Protein AF-A0A379UTB1-F1 (afdb_monomer_lite)

Structure (mmCIF, N/CA/C/O backbone):
data_AF-A0A379UTB1-F1
#
_entry.id   AF-A0A379UTB1-F1
#
loop_
_atom_site.group_PDB
_atom_site.id
_atom_site.type_symbol
_atom_site.label_atom_id
_atom_site.label_alt_id
_atom_site.label_comp_id
_atom_site.label_asym_id
_atom_site.label_entity_id
_atom_site.label_seq_id
_atom_site.pdbx_PDB_ins_code
_atom_site.Cartn_x
_atom_site.Cartn_y
_atom_site.Cartn_z
_atom_site.occupancy
_atom_site.B_iso_or_equiv
_atom_site.auth_seq_id
_atom_site.auth_comp_id
_atom_site.auth_asym_id
_atom_site.auth_atom_id
_atom_site.pdbx_PDB_model_num
ATOM 1 N N . MET A 1 1 ? -18.074 -7.384 -22.279 1.00 33.00 1 MET A N 1
ATOM 2 C CA . MET A 1 1 ? -17.665 -7.748 -23.653 1.00 33.00 1 MET A CA 1
ATOM 3 C C . MET A 1 1 ? -16.181 -7.461 -23.751 1.00 33.00 1 MET A C 1
ATOM 5 O O . MET A 1 1 ? -15.823 -6.293 -23.779 1.00 33.00 1 MET A O 1
ATOM 9 N N . SER A 1 2 ? -15.333 -8.491 -23.685 1.00 34.78 2 SER A N 1
ATOM 10 C CA . SER A 1 2 ? -13.891 -8.309 -23.845 1.00 34.78 2 SER A CA 1
ATOM 11 C C . SER A 1 2 ? -13.623 -7.927 -25.292 1.00 34.78 2 SER A C 1
ATOM 13 O O . SER A 1 2 ? -13.925 -8.665 -26.233 1.00 34.78 2 SER A O 1
ATOM 15 N N . ARG A 1 3 ? -13.119 -6.715 -25.486 1.00 37.16 3 ARG A N 1
ATOM 16 C CA . ARG A 1 3 ? -12.632 -6.299 -26.786 1.00 37.16 3 ARG A CA 1
ATOM 17 C C . ARG A 1 3 ? -11.226 -6.867 -26.893 1.00 37.16 3 ARG A C 1
ATOM 19 O O . ARG A 1 3 ? -10.272 -6.268 -26.423 1.00 37.16 3 ARG A O 1
ATOM 26 N N . VAL A 1 4 ? -11.125 -8.062 -27.469 1.00 42.34 4 VAL A N 1
ATOM 27 C CA . VAL A 1 4 ? -9.868 -8.538 -28.047 1.00 42.34 4 VAL A CA 1
ATOM 28 C C . VAL A 1 4 ? -9.489 -7.487 -29.090 1.00 42.34 4 VAL A C 1
ATOM 30 O O . VAL A 1 4 ? -10.123 -7.410 -30.145 1.00 42.34 4 VAL A O 1
ATOM 33 N N . SER A 1 5 ? -8.549 -6.602 -28.761 1.00 43.97 5 SER A N 1
ATOM 34 C CA . SER A 1 5 ? -7.959 -5.720 -29.761 1.00 43.97 5 SER A CA 1
ATOM 35 C C . SER A 1 5 ? -7.202 -6.611 -30.742 1.00 43.97 5 SER A C 1
ATOM 37 O O . SER A 1 5 ? -6.324 -7.365 -30.321 1.00 43.97 5 SER A O 1
ATOM 39 N N . PRO A 1 6 ? -7.555 -6.598 -32.037 1.00 44.75 6 PRO A N 1
ATOM 40 C CA . PRO A 1 6 ? -6.784 -7.321 -33.025 1.00 44.75 6 PRO A CA 1
ATOM 41 C C . PRO A 1 6 ? -5.411 -6.653 -33.089 1.00 44.75 6 PRO A C 1
ATOM 43 O O . PRO A 1 6 ? -5.315 -5.455 -33.345 1.00 44.75 6 PRO A O 1
ATOM 46 N N . THR A 1 7 ? -4.361 -7.428 -32.838 1.00 52.62 7 THR A N 1
ATOM 47 C CA . THR A 1 7 ? -2.974 -7.095 -33.157 1.00 52.62 7 THR A CA 1
ATOM 48 C C . THR A 1 7 ? -2.903 -6.698 -34.631 1.00 52.62 7 THR A C 1
ATOM 50 O O . THR A 1 7 ? -2.890 -7.535 -35.534 1.00 52.62 7 THR A O 1
ATOM 53 N N . VAL A 1 8 ? -2.940 -5.395 -34.908 1.00 51.12 8 VAL A N 1
ATOM 54 C CA . VAL A 1 8 ? -2.848 -4.870 -36.271 1.00 51.12 8 VAL A CA 1
ATOM 55 C C . VAL A 1 8 ? -1.403 -5.036 -36.735 1.00 51.12 8 VAL A C 1
ATOM 57 O O . VAL A 1 8 ? -0.590 -4.150 -36.533 1.00 51.12 8 VAL A O 1
ATOM 60 N N . GLY A 1 9 ? -1.059 -6.182 -37.325 1.00 58.06 9 GLY A N 1
ATOM 61 C CA . GLY A 1 9 ? 0.132 -6.361 -38.170 1.00 58.06 9 GLY A CA 1
ATOM 62 C C . GLY A 1 9 ? 1.521 -6.227 -37.524 1.00 58.06 9 GLY A C 1
ATOM 63 O O . GLY A 1 9 ? 2.505 -6.492 -38.212 1.00 58.06 9 GLY A O 1
ATOM 64 N N . TRP A 1 10 ? 1.636 -5.863 -36.246 1.00 62.12 10 TRP A N 1
ATOM 65 C CA . TRP A 1 10 ? 2.918 -5.777 -35.548 1.00 62.12 10 TRP A CA 1
ATOM 66 C C . TRP A 1 10 ? 3.455 -7.176 -35.239 1.00 62.12 10 TRP A C 1
ATOM 68 O O . TRP A 1 10 ? 2.802 -7.979 -34.572 1.00 62.12 10 TRP A O 1
ATOM 78 N N . GLN A 1 11 ? 4.640 -7.484 -35.764 1.00 76.94 11 GLN A N 1
ATOM 79 C CA . GLN A 1 11 ? 5.418 -8.644 -35.340 1.00 76.94 11 GLN A CA 1
ATOM 80 C C . GLN A 1 11 ? 6.297 -8.199 -34.164 1.00 76.94 11 GLN A C 1
ATOM 82 O O . GLN A 1 11 ? 7.128 -7.309 -34.362 1.00 76.94 11 GLN A O 1
ATOM 87 N N . PRO A 1 12 ? 6.120 -8.767 -32.959 1.00 81.69 12 PRO A N 1
ATOM 88 C CA . PRO A 1 12 ? 6.900 -8.367 -31.796 1.00 81.69 12 PRO A CA 1
ATOM 89 C C . PRO A 1 12 ? 8.380 -8.697 -32.011 1.00 81.69 12 PRO A C 1
ATOM 91 O O . PRO A 1 12 ? 8.730 -9.765 -32.520 1.00 81.69 12 PRO A O 1
ATOM 94 N N . THR A 1 13 ? 9.260 -7.783 -31.605 1.00 89.00 13 THR A N 1
ATOM 95 C CA . THR A 1 13 ? 10.700 -8.062 -31.542 1.00 89.00 13 THR A CA 1
ATOM 96 C C . THR A 1 13 ? 11.006 -8.689 -30.191 1.00 89.00 13 THR A C 1
ATOM 98 O O . THR A 1 13 ? 10.682 -8.095 -29.168 1.00 89.00 13 THR A O 1
ATOM 101 N N . LYS A 1 14 ? 11.641 -9.868 -30.183 1.00 93.75 14 LYS A N 1
ATOM 102 C CA . LYS A 1 14 ? 12.090 -10.535 -28.956 1.00 93.75 14 LYS A CA 1
ATOM 103 C C . LYS A 1 14 ? 13.611 -10.540 -28.863 1.00 93.75 14 LYS A C 1
ATOM 105 O O . LYS A 1 14 ? 14.288 -10.992 -29.787 1.00 93.75 14 LYS A O 1
ATOM 110 N N . VAL A 1 15 ? 14.130 -10.086 -27.727 1.00 94.56 15 VAL A N 1
ATOM 111 C CA . VAL A 1 15 ? 15.553 -10.121 -27.381 1.00 94.56 15 VAL A CA 1
ATOM 112 C C . VAL A 1 15 ? 15.725 -10.844 -26.051 1.00 94.56 15 VAL A C 1
ATOM 114 O O . VAL A 1 15 ? 15.007 -10.575 -25.093 1.00 94.56 15 VAL A O 1
ATOM 117 N N . THR A 1 16 ? 16.698 -11.750 -26.000 1.00 95.12 16 THR A N 1
ATOM 118 C CA . THR A 1 16 ? 17.122 -12.442 -24.779 1.00 95.12 16 THR A CA 1
ATOM 119 C C . THR A 1 16 ? 18.617 -12.222 -24.578 1.00 95.12 16 THR A C 1
ATOM 121 O O . THR A 1 16 ? 19.377 -12.376 -25.540 1.00 95.12 16 THR A O 1
ATOM 124 N N . GLY A 1 17 ? 19.061 -11.899 -23.368 1.00 94.81 17 GLY A N 1
ATOM 125 C CA . GLY A 1 17 ? 20.474 -11.643 -23.080 1.00 94.81 17 GLY A CA 1
ATOM 126 C C . GLY A 1 17 ? 20.883 -12.059 -21.671 1.00 94.81 17 GLY A C 1
ATOM 127 O O . GLY A 1 17 ? 20.041 -12.175 -20.787 1.00 94.81 17 GLY A O 1
ATOM 128 N N . SER A 1 18 ? 22.182 -12.279 -21.459 1.00 97.38 18 SER A N 1
ATOM 129 C CA . SER A 1 18 ? 22.732 -12.558 -20.131 1.00 97.38 18 SER A CA 1
ATOM 130 C C . SER A 1 18 ? 24.090 -11.889 -19.913 1.00 97.38 18 SER A C 1
ATOM 132 O O . SER A 1 18 ? 24.878 -11.803 -20.860 1.00 97.38 18 SER A O 1
ATOM 134 N N . GLY A 1 19 ? 24.349 -11.392 -18.698 1.00 96.06 19 GLY A N 1
ATOM 135 C CA . GLY A 1 19 ? 25.624 -10.758 -18.339 1.00 96.06 19 GLY A CA 1
ATOM 136 C C . GLY A 1 19 ? 25.840 -9.383 -18.981 1.00 96.06 19 GLY A C 1
ATOM 137 O O . GLY A 1 19 ? 26.981 -8.981 -19.217 1.00 96.06 19 GLY A O 1
ATOM 138 N N . LEU A 1 20 ? 24.762 -8.685 -19.360 1.00 96.94 20 LEU A N 1
ATOM 139 C CA . LEU A 1 20 ? 24.862 -7.381 -20.021 1.00 96.94 20 LEU A CA 1
ATOM 140 C C . LEU A 1 20 ? 25.162 -6.276 -19.009 1.00 96.94 20 LEU A C 1
ATOM 142 O O . LEU A 1 20 ? 24.527 -6.200 -17.963 1.00 96.94 20 LEU A O 1
ATOM 146 N N . VAL A 1 21 ? 26.052 -5.356 -19.385 1.00 97.94 21 VAL A N 1
ATOM 147 C CA . VAL A 1 21 ? 26.264 -4.087 -18.680 1.00 97.94 21 VAL A CA 1
ATOM 148 C C . VAL A 1 21 ? 25.696 -2.959 -19.538 1.00 97.94 21 VAL A C 1
ATOM 150 O O . VAL A 1 21 ? 26.121 -2.773 -20.679 1.00 97.94 21 VAL A O 1
ATOM 153 N N . ILE A 1 22 ? 24.722 -2.226 -19.002 1.00 97.44 22 ILE A N 1
ATOM 154 C CA . ILE A 1 22 ? 24.047 -1.106 -19.665 1.00 97.44 22 ILE A CA 1
ATOM 155 C C . ILE A 1 22 ? 24.267 0.148 -18.822 1.00 97.44 22 ILE A C 1
ATOM 157 O O . ILE A 1 22 ? 23.727 0.276 -17.727 1.00 97.44 22 ILE A O 1
ATOM 161 N N . GLU A 1 23 ? 25.036 1.098 -19.345 1.00 96.06 23 GLU A N 1
ATOM 162 C CA . GLU A 1 23 ? 25.338 2.359 -18.666 1.00 96.06 23 GLU A CA 1
ATOM 163 C C . GLU A 1 23 ? 24.760 3.536 -19.445 1.00 96.06 23 GLU A C 1
ATOM 165 O O . GLU A 1 23 ? 24.963 3.663 -20.653 1.00 96.06 23 GLU A O 1
ATOM 170 N N . THR A 1 24 ? 24.033 4.416 -18.758 1.00 94.25 24 THR A N 1
ATOM 171 C CA . THR A 1 24 ? 23.413 5.596 -19.373 1.00 94.25 24 THR A CA 1
ATOM 172 C C . THR A 1 24 ? 23.719 6.859 -18.582 1.00 94.25 24 THR A C 1
ATOM 174 O O . THR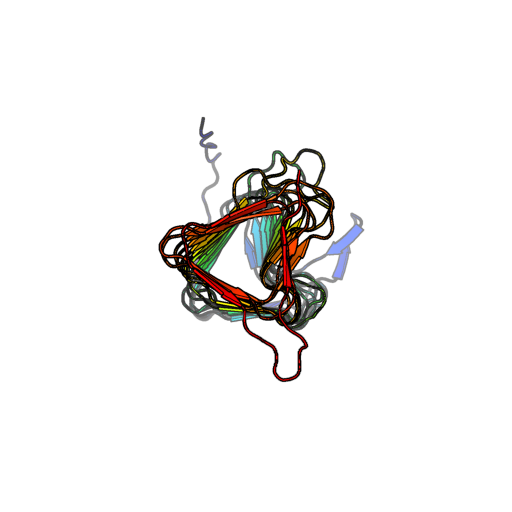 A 1 24 ? 23.352 7.001 -17.420 1.00 94.25 24 THR A O 1
ATOM 177 N N . SER A 1 25 ? 24.374 7.819 -19.230 1.00 91.75 25 SER A N 1
ATOM 178 C CA . SER A 1 25 ? 24.793 9.093 -18.625 1.00 91.75 25 SER A CA 1
ATOM 179 C C . SER A 1 25 ? 24.312 10.334 -19.394 1.00 91.75 25 SER A C 1
ATOM 181 O O . SER A 1 25 ? 24.674 11.454 -19.042 1.00 91.75 25 SER A O 1
ATOM 183 N N . GLY A 1 26 ? 23.511 10.143 -20.450 1.00 87.50 26 GLY A N 1
ATOM 184 C CA . GLY A 1 26 ? 23.078 11.196 -21.377 1.00 87.50 26 GLY A CA 1
ATOM 185 C C . GLY A 1 26 ? 21.892 12.058 -20.911 1.00 87.50 26 GLY A C 1
ATOM 186 O O . GLY A 1 26 ? 21.611 12.189 -19.721 1.00 87.50 26 GLY A O 1
ATOM 187 N N . GLY A 1 27 ? 21.184 12.641 -21.886 1.00 87.88 27 GLY A N 1
ATOM 188 C CA . GLY A 1 27 ? 20.027 13.523 -21.676 1.00 87.88 27 GLY A CA 1
ATOM 189 C C . GLY A 1 27 ? 20.391 14.997 -21.437 1.00 87.88 27 GLY A C 1
ATOM 190 O O . GLY A 1 27 ? 21.559 15.384 -21.441 1.00 87.88 27 GLY A O 1
ATOM 191 N N . GLY A 1 28 ? 19.378 15.846 -21.252 1.00 87.81 28 GLY A N 1
ATOM 192 C CA . GLY A 1 28 ? 19.534 17.249 -20.839 1.00 87.81 28 GLY A CA 1
ATOM 193 C C . GLY A 1 28 ? 19.730 18.279 -21.955 1.00 87.81 28 GLY A C 1
ATOM 194 O O . GLY A 1 28 ? 19.822 19.479 -21.664 1.00 87.81 28 GLY A O 1
ATOM 195 N N . ALA A 1 29 ? 19.757 17.846 -23.218 1.00 91.06 29 ALA A N 1
ATOM 196 C CA . ALA A 1 29 ? 19.645 18.752 -24.360 1.00 91.06 29 ALA A CA 1
ATOM 197 C C . ALA A 1 29 ? 18.252 19.403 -24.390 1.00 91.06 29 ALA A C 1
ATOM 199 O O . ALA A 1 29 ? 17.280 18.790 -23.948 1.00 91.06 29 ALA A O 1
ATOM 200 N N . ASP A 1 30 ? 18.170 20.642 -24.878 1.00 92.75 30 ASP A N 1
ATOM 201 C CA . ASP A 1 30 ? 16.892 21.343 -25.025 1.00 92.75 30 ASP A CA 1
ATOM 202 C C . ASP A 1 30 ? 16.016 20.635 -26.055 1.00 92.75 30 ASP A C 1
ATOM 204 O O . ASP A 1 30 ? 16.451 20.380 -27.182 1.00 92.75 30 ASP A O 1
ATOM 208 N N . ASP A 1 31 ? 14.787 20.331 -25.650 1.00 88.25 31 ASP A N 1
ATOM 209 C CA . ASP A 1 31 ? 13.757 19.850 -26.559 1.00 88.25 31 ASP A CA 1
ATOM 210 C C . ASP A 1 31 ? 13.164 21.057 -27.317 1.00 88.25 31 ASP A C 1
ATOM 212 O O . ASP A 1 31 ? 12.714 22.008 -26.663 1.00 88.25 31 ASP A O 1
ATOM 216 N N . PRO A 1 32 ? 13.173 21.075 -28.668 1.00 88.69 32 PRO A N 1
ATOM 217 C CA . PRO A 1 32 ? 12.523 22.115 -29.464 1.00 88.69 32 PRO A CA 1
ATOM 218 C C . PRO A 1 32 ? 11.041 22.322 -29.129 1.00 88.69 32 PRO A C 1
ATOM 220 O O . PRO A 1 32 ? 10.547 23.442 -29.277 1.00 88.69 32 PRO A O 1
ATOM 223 N N . ASP A 1 33 ? 10.363 21.278 -28.647 1.00 89.44 33 ASP A N 1
ATOM 224 C CA . ASP A 1 33 ? 8.954 21.310 -28.247 1.00 89.44 33 ASP A CA 1
ATOM 225 C C . ASP A 1 33 ? 8.765 21.713 -26.768 1.00 89.44 33 ASP A C 1
ATOM 227 O O . ASP A 1 33 ? 7.641 21.856 -26.281 1.00 89.44 33 ASP A O 1
ATOM 231 N N . GLY A 1 34 ? 9.870 21.998 -26.069 1.00 84.94 34 GLY A N 1
ATOM 232 C CA . GLY A 1 34 ? 9.916 22.492 -24.698 1.00 84.94 34 GLY A CA 1
ATOM 233 C C . GLY A 1 34 ? 10.333 21.425 -23.685 1.00 84.94 34 GLY A C 1
ATOM 234 O O . GLY A 1 34 ? 9.852 20.299 -23.690 1.00 84.94 34 GLY A O 1
ATOM 235 N N . GLY A 1 35 ? 11.214 21.804 -22.756 1.00 89.12 35 GLY A N 1
ATOM 236 C CA . GLY A 1 35 ? 11.753 20.895 -21.743 1.00 89.12 35 GLY A CA 1
ATOM 237 C C . GLY A 1 35 ? 13.126 20.344 -22.121 1.00 89.12 35 GLY A C 1
ATOM 238 O O . GLY A 1 35 ? 13.918 21.022 -22.780 1.00 89.12 35 GLY A O 1
ATOM 239 N N . LYS A 1 36 ? 13.442 19.144 -21.626 1.00 89.50 36 LYS A N 1
ATOM 240 C CA . LYS A 1 36 ? 14.749 18.497 -21.776 1.00 89.50 36 LYS A CA 1
ATOM 241 C C . LYS A 1 36 ? 14.579 17.066 -22.266 1.00 89.50 36 LYS A C 1
ATOM 243 O O . LYS A 1 36 ? 13.756 16.338 -21.718 1.00 89.50 36 LYS A O 1
ATOM 248 N N . TYR A 1 37 ? 15.417 16.648 -23.210 1.00 90.38 37 TYR A N 1
ATOM 249 C CA . TYR A 1 37 ? 15.478 15.251 -23.631 1.00 90.38 37 TYR A CA 1
ATOM 250 C C . TYR A 1 37 ? 15.919 14.342 -22.485 1.00 90.38 37 TYR A C 1
ATOM 252 O O . TYR A 1 37 ? 16.889 14.634 -21.777 1.00 90.38 37 TYR A O 1
ATOM 260 N N . VAL A 1 38 ? 15.239 13.208 -22.356 1.00 92.00 38 VAL A N 1
ATOM 261 C CA . VAL A 1 38 ? 15.521 12.169 -21.364 1.00 92.00 38 VAL A CA 1
ATOM 262 C C . VAL A 1 38 ? 16.182 10.989 -22.054 1.00 92.00 38 VAL A C 1
ATOM 264 O O . VAL A 1 38 ? 15.755 10.576 -23.129 1.00 92.00 38 VAL A O 1
ATOM 267 N N . SER A 1 39 ? 17.226 10.442 -21.439 1.00 94.12 39 SER A N 1
ATOM 268 C CA . SER A 1 39 ? 17.873 9.224 -21.925 1.00 94.12 39 SER A CA 1
ATOM 269 C C . SER A 1 39 ? 17.445 8.029 -21.080 1.00 94.12 39 SER A C 1
ATOM 271 O O . SER A 1 39 ? 17.709 7.998 -19.879 1.00 94.12 39 SER A O 1
ATOM 273 N N . ASN A 1 40 ? 16.833 7.031 -21.711 1.00 95.31 40 AS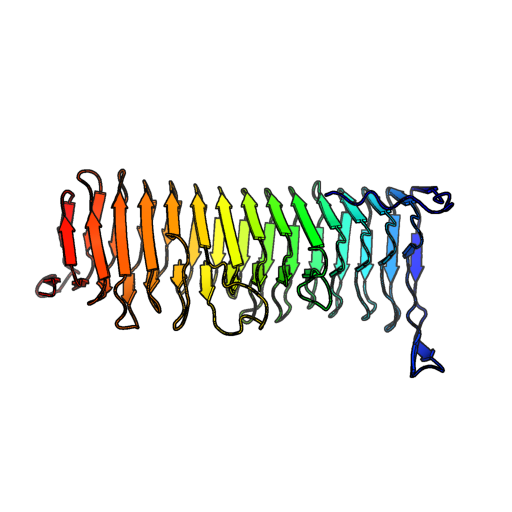N A N 1
ATOM 274 C CA . ASN A 1 40 ? 16.459 5.776 -21.060 1.00 95.31 40 ASN A CA 1
ATOM 275 C C . ASN A 1 40 ? 17.598 4.761 -21.203 1.00 95.31 40 ASN A C 1
ATOM 277 O O . ASN A 1 40 ? 18.171 4.660 -22.289 1.00 95.31 40 ASN A O 1
ATOM 281 N N . ALA A 1 41 ? 17.909 3.994 -20.155 1.00 96.81 41 ALA A N 1
ATOM 282 C CA . ALA A 1 41 ? 18.834 2.866 -20.296 1.00 96.81 41 ALA A CA 1
ATOM 283 C C . ALA A 1 41 ? 18.203 1.724 -21.098 1.00 96.81 41 ALA A C 1
ATOM 285 O O . ALA A 1 41 ? 18.853 1.121 -21.950 1.00 96.81 41 ALA A O 1
ATOM 286 N N . ILE A 1 42 ? 16.914 1.474 -20.870 1.00 97.94 42 ILE A N 1
ATOM 287 C CA . ILE A 1 42 ? 16.094 0.562 -21.665 1.00 97.94 42 ILE A CA 1
ATOM 288 C C . ILE A 1 42 ? 14.828 1.298 -22.096 1.00 97.94 42 ILE A C 1
ATOM 290 O O . ILE A 1 42 ? 14.133 1.883 -21.268 1.00 97.94 42 ILE A O 1
ATOM 294 N N . SER A 1 43 ? 14.516 1.236 -23.390 1.00 97.19 43 SER A N 1
ATOM 295 C CA . SER A 1 43 ? 13.264 1.733 -23.960 1.00 97.19 43 SER A CA 1
ATOM 296 C C . SER A 1 43 ? 12.626 0.622 -24.788 1.00 97.19 43 SER A C 1
ATOM 298 O O . SER A 1 43 ? 13.234 0.159 -25.754 1.00 97.19 43 SER A O 1
ATOM 300 N N . LEU A 1 44 ? 11.427 0.192 -24.406 1.00 97.50 44 LEU A N 1
ATOM 301 C CA . LEU A 1 44 ? 10.637 -0.817 -25.109 1.00 97.50 44 LEU A CA 1
ATOM 302 C C . LEU A 1 44 ? 9.329 -0.201 -25.580 1.00 97.50 44 LEU A C 1
ATOM 304 O O . LEU A 1 44 ? 8.670 0.512 -24.828 1.00 97.50 44 LEU A O 1
ATOM 308 N N . ASP A 1 45 ? 8.962 -0.490 -26.818 1.00 94.88 45 ASP A N 1
ATOM 309 C CA . ASP A 1 45 ? 7.785 0.090 -27.440 1.00 94.88 45 ASP A CA 1
ATOM 310 C C . ASP A 1 45 ? 7.196 -0.870 -28.484 1.00 94.88 45 ASP A C 1
ATOM 312 O O . ASP A 1 45 ? 7.909 -1.729 -29.015 1.00 94.88 45 ASP A O 1
ATOM 316 N N . HIS A 1 46 ? 5.904 -0.718 -28.777 1.00 93.50 46 HIS A N 1
ATOM 317 C CA . HIS A 1 46 ? 5.159 -1.497 -29.770 1.00 93.50 46 HIS A CA 1
ATOM 318 C C . HIS A 1 46 ? 5.305 -3.025 -29.606 1.00 93.50 46 HIS A C 1
ATOM 320 O O . HIS A 1 46 ? 5.760 -3.726 -30.518 1.00 93.50 46 HIS A O 1
ATOM 326 N N . TYR A 1 47 ? 4.859 -3.560 -28.465 1.00 94.69 47 TYR A N 1
ATOM 327 C CA . TYR A 1 47 ? 4.857 -4.999 -28.155 1.00 94.69 47 TYR A CA 1
ATOM 328 C C . TYR A 1 47 ? 6.252 -5.653 -28.167 1.00 94.69 47 TYR A C 1
ATOM 330 O O . TYR A 1 47 ? 6.386 -6.849 -28.442 1.00 94.69 47 TYR A O 1
ATOM 338 N N . ALA A 1 48 ? 7.311 -4.883 -27.903 1.00 96.44 48 ALA A N 1
ATOM 339 C CA . ALA A 1 48 ? 8.661 -5.422 -27.789 1.00 96.44 48 ALA A CA 1
ATOM 340 C C . ALA A 1 48 ? 8.797 -6.307 -26.541 1.00 96.44 48 ALA A C 1
ATOM 342 O O . ALA A 1 48 ? 8.236 -6.013 -25.489 1.00 96.44 48 ALA A O 1
ATOM 343 N N . ILE A 1 49 ? 9.576 -7.381 -26.657 1.00 98.00 49 ILE A N 1
ATOM 344 C CA . ILE A 1 49 ? 9.836 -8.341 -25.583 1.00 98.00 49 ILE A CA 1
ATOM 345 C C . ILE A 1 49 ? 11.336 -8.348 -25.299 1.00 98.00 49 ILE A C 1
ATOM 347 O O . ILE A 1 49 ? 12.138 -8.671 -26.181 1.00 98.00 49 ILE A O 1
ATOM 351 N N . LEU A 1 50 ? 11.719 -8.026 -24.067 1.00 98.44 50 LEU A N 1
ATOM 352 C CA . LEU A 1 50 ? 13.102 -8.085 -23.609 1.00 98.44 50 LEU A CA 1
ATOM 353 C C . LEU A 1 50 ? 13.204 -8.945 -22.350 1.00 98.44 50 LEU A C 1
ATOM 355 O O . LEU A 1 50 ? 12.568 -8.655 -21.343 1.00 98.44 50 LEU A O 1
ATOM 359 N N . GLU A 1 51 ? 14.036 -9.978 -22.402 1.00 98.69 51 GLU A N 1
ATOM 360 C CA . GLU A 1 51 ? 14.331 -10.860 -21.270 1.00 98.69 51 GLU A CA 1
ATOM 361 C C . GLU A 1 51 ? 15.835 -10.800 -20.990 1.00 98.69 51 GLU A C 1
ATOM 363 O O . GLU A 1 51 ? 16.650 -11.134 -21.855 1.00 98.69 51 GLU A O 1
ATOM 368 N N . LEU A 1 52 ? 16.221 -10.352 -19.799 1.00 98.62 52 LEU A N 1
ATOM 369 C CA . LEU A 1 52 ? 17.616 -10.258 -19.383 1.00 98.62 52 LEU A CA 1
ATOM 370 C C . LEU A 1 52 ? 17.845 -11.026 -18.082 1.00 98.62 52 LEU A C 1
ATOM 372 O O . LEU A 1 52 ? 17.053 -10.933 -17.147 1.00 98.62 52 LEU A O 1
ATOM 376 N N . THR A 1 53 ? 18.964 -11.739 -18.016 1.00 98.69 53 THR A N 1
ATOM 377 C CA . THR A 1 53 ? 19.426 -12.434 -16.808 1.00 98.69 53 THR A CA 1
ATOM 378 C C . THR A 1 53 ? 20.813 -11.936 -16.416 1.00 98.69 53 THR A C 1
ATOM 380 O O . THR A 1 53 ? 21.655 -11.758 -17.295 1.00 98.69 53 THR A O 1
ATOM 383 N N . ASP A 1 54 ? 21.095 -11.741 -15.128 1.00 98.38 54 ASP A N 1
ATOM 384 C CA . ASP A 1 54 ? 22.408 -11.256 -14.661 1.00 98.38 54 ASP A CA 1
ATOM 385 C C . ASP A 1 54 ? 22.825 -9.940 -15.355 1.00 98.38 54 ASP A C 1
ATOM 387 O O . ASP A 1 54 ? 23.956 -9.758 -15.805 1.00 98.38 54 ASP A O 1
ATOM 391 N N . ALA A 1 55 ? 21.867 -9.030 -15.559 1.00 98.50 55 ALA A N 1
ATOM 392 C CA . ALA A 1 55 ? 22.137 -7.728 -16.156 1.00 98.50 55 ALA A CA 1
ATOM 393 C C . ALA A 1 55 ? 22.492 -6.691 -15.085 1.00 98.50 55 ALA A C 1
ATOM 395 O O . ALA A 1 55 ? 21.918 -6.668 -13.997 1.00 98.50 55 ALA A O 1
ATOM 396 N N . GLN A 1 56 ? 23.406 -5.786 -15.422 1.00 98.56 56 GLN A N 1
ATOM 397 C CA . GLN A 1 56 ? 23.769 -4.628 -14.612 1.00 98.56 56 GLN A CA 1
ATOM 398 C C . GLN A 1 56 ? 23.399 -3.363 -15.373 1.00 98.56 56 GLN A C 1
ATOM 400 O O . GLN A 1 56 ? 23.984 -3.055 -16.411 1.00 98.56 56 GLN A O 1
ATOM 405 N N . ILE A 1 57 ? 22.407 -2.639 -14.871 1.00 98.44 57 ILE A N 1
ATOM 406 C CA . ILE A 1 57 ? 21.881 -1.435 -15.507 1.00 98.44 57 ILE A CA 1
ATOM 407 C C . ILE A 1 57 ? 22.148 -0.259 -14.573 1.00 98.44 57 ILE A C 1
ATOM 409 O O . ILE A 1 57 ? 21.682 -0.255 -13.436 1.00 98.44 57 ILE A O 1
ATOM 413 N N . THR A 1 58 ? 22.870 0.750 -15.053 1.00 97.50 58 THR A N 1
ATOM 414 C CA . THR A 1 58 ? 23.249 1.918 -14.250 1.00 97.50 58 THR A CA 1
ATOM 415 C C . THR A 1 58 ? 22.936 3.213 -14.984 1.00 97.50 58 THR A C 1
ATOM 417 O O . THR A 1 58 ? 23.290 3.381 -16.155 1.00 97.50 58 THR A O 1
ATOM 420 N N . THR A 1 59 ? 22.318 4.166 -14.287 1.00 96.25 59 THR A N 1
ATOM 421 C CA . THR A 1 59 ? 22.079 5.515 -14.809 1.00 96.25 59 THR A CA 1
ATOM 422 C C . THR A 1 59 ? 22.753 6.572 -13.942 1.00 96.25 59 THR A C 1
ATOM 424 O O . THR A 1 59 ? 22.634 6.527 -12.725 1.00 96.25 59 THR A O 1
ATOM 427 N N . THR A 1 60 ? 23.472 7.521 -14.550 1.00 91.75 60 THR A N 1
ATOM 428 C CA . THR A 1 60 ? 24.264 8.539 -13.818 1.00 91.75 60 THR A CA 1
ATOM 429 C C . THR A 1 60 ? 23.979 9.984 -14.222 1.00 91.75 60 THR A C 1
ATOM 431 O O . THR A 1 60 ? 24.339 10.914 -13.501 1.00 91.75 60 THR A O 1
ATOM 434 N N . GLY A 1 61 ? 23.320 10.213 -15.361 1.00 88.25 61 GLY A N 1
ATOM 435 C CA . GLY A 1 61 ? 22.971 11.561 -15.815 1.00 88.25 61 GLY A CA 1
ATOM 436 C C . GLY A 1 61 ? 21.697 12.077 -15.142 1.00 88.25 61 GLY A C 1
ATOM 437 O O . GLY A 1 61 ? 20.734 11.338 -14.966 1.00 88.25 61 GLY A O 1
ATOM 438 N N . ILE A 1 62 ? 21.624 13.368 -14.811 1.00 88.81 62 ILE A N 1
ATOM 439 C CA . ILE A 1 62 ? 20.448 13.937 -14.119 1.00 88.81 62 ILE A CA 1
ATOM 440 C C . ILE A 1 62 ? 19.132 13.807 -14.912 1.00 88.81 62 ILE A C 1
ATOM 442 O O . ILE A 1 62 ? 18.071 13.727 -14.302 1.00 88.81 62 ILE A O 1
ATOM 446 N N . TYR A 1 63 ? 19.198 13.736 -16.247 1.00 92.06 63 TYR A N 1
ATOM 447 C CA . TYR A 1 63 ? 18.058 13.537 -17.155 1.00 92.06 63 TYR A CA 1
ATOM 448 C C . TYR A 1 63 ? 18.028 12.111 -17.717 1.00 92.06 63 TYR A C 1
ATOM 450 O O . TYR A 1 63 ? 17.745 11.898 -18.897 1.00 92.06 63 TYR A O 1
ATOM 458 N N . THR A 1 64 ? 18.373 11.131 -16.886 1.00 93.50 64 THR A N 1
ATOM 459 C CA . THR A 1 64 ? 18.314 9.716 -17.256 1.00 93.50 64 THR A CA 1
ATOM 460 C C . THR A 1 64 ? 17.235 8.987 -16.470 1.00 93.50 64 THR A C 1
ATOM 462 O O . THR A 1 64 ? 16.969 9.307 -15.307 1.00 93.50 64 THR A O 1
ATOM 465 N N . GLN A 1 65 ? 16.617 8.013 -17.128 1.00 95.25 65 GLN A N 1
ATOM 466 C CA . GLN A 1 65 ? 15.660 7.071 -16.559 1.00 95.25 65 GLN A CA 1
ATOM 467 C C . GLN A 1 65 ? 16.189 5.651 -16.766 1.00 95.25 65 GLN A C 1
ATOM 469 O O . GLN A 1 65 ? 16.852 5.369 -17.766 1.00 95.25 65 GLN A O 1
ATOM 474 N N . GLY A 1 66 ? 15.916 4.756 -15.817 1.00 97.44 66 GLY A N 1
ATOM 475 C CA . GLY A 1 66 ? 16.280 3.347 -15.957 1.00 97.44 66 GLY A CA 1
ATOM 476 C C . GLY A 1 66 ? 15.534 2.701 -17.119 1.00 97.44 66 GLY A C 1
ATOM 477 O O . GLY A 1 66 ? 16.106 2.436 -18.175 1.00 97.44 66 GLY A O 1
ATOM 478 N N . ILE A 1 67 ? 14.242 2.460 -16.923 1.00 98.25 67 ILE A N 1
ATOM 479 C CA . ILE A 1 67 ? 13.416 1.693 -17.858 1.00 98.25 67 ILE A CA 1
ATOM 480 C C . ILE A 1 67 ? 12.194 2.504 -18.285 1.00 98.25 67 ILE A C 1
ATOM 482 O O . ILE A 1 67 ? 11.495 3.075 -17.451 1.00 98.25 67 ILE A O 1
ATOM 486 N N . SER A 1 68 ? 11.905 2.482 -19.580 1.00 97.69 68 SER A N 1
ATOM 487 C CA . SER A 1 68 ? 10.645 2.936 -20.157 1.00 97.69 68 SER A CA 1
ATOM 488 C C . SER A 1 68 ? 10.047 1.799 -20.982 1.00 97.69 68 SER A C 1
ATOM 490 O O . SER A 1 68 ? 10.733 1.257 -21.852 1.00 97.69 68 SER A O 1
ATOM 492 N N . ALA A 1 69 ? 8.807 1.403 -20.701 1.00 97.94 69 ALA A N 1
ATOM 493 C CA . ALA A 1 69 ? 8.088 0.407 -21.490 1.00 97.94 69 ALA A CA 1
ATOM 494 C C . ALA A 1 69 ? 6.670 0.887 -21.809 1.00 97.94 69 ALA A C 1
ATOM 496 O O . ALA A 1 69 ? 5.988 1.465 -20.959 1.00 97.94 69 ALA A O 1
ATOM 497 N N . ALA A 1 70 ? 6.253 0.640 -23.047 1.00 96.31 70 ALA A N 1
ATOM 498 C CA . ALA A 1 70 ? 5.056 1.209 -23.645 1.00 96.31 70 ALA A CA 1
ATOM 499 C C . ALA A 1 70 ? 4.316 0.204 -24.527 1.00 96.31 70 ALA A C 1
ATOM 501 O O . ALA A 1 70 ? 4.900 -0.792 -24.963 1.00 96.31 70 ALA A O 1
ATOM 502 N N . ASP A 1 71 ? 3.058 0.507 -24.843 1.00 94.19 71 ASP A N 1
ATOM 503 C CA . ASP A 1 71 ? 2.295 -0.106 -25.934 1.00 94.19 71 ASP A CA 1
ATOM 504 C C . ASP A 1 71 ? 2.349 -1.642 -25.934 1.00 94.19 71 ASP A C 1
ATOM 506 O O . ASP A 1 71 ? 2.743 -2.284 -26.911 1.00 94.19 71 ASP A O 1
ATOM 510 N N . GLY A 1 72 ? 1.990 -2.238 -24.793 1.00 94.31 72 GLY A N 1
ATOM 511 C CA . GLY A 1 72 ? 1.946 -3.694 -24.620 1.00 94.31 72 GLY A CA 1
ATOM 512 C C . GLY A 1 72 ? 3.309 -4.394 -24.608 1.00 94.31 72 GLY A C 1
ATOM 513 O O . GLY A 1 72 ? 3.362 -5.614 -24.760 1.00 94.31 72 GLY A O 1
ATOM 514 N N . SER A 1 73 ? 4.412 -3.652 -24.478 1.00 97.62 73 SER A N 1
ATOM 515 C CA . SER A 1 73 ? 5.757 -4.230 -24.379 1.00 97.62 73 SER A CA 1
ATOM 516 C C . SER A 1 73 ? 5.990 -4.918 -23.036 1.00 97.62 73 SER A C 1
ATOM 518 O O . SER A 1 73 ? 5.442 -4.503 -22.015 1.00 97.62 73 SER A O 1
ATOM 520 N N . THR A 1 74 ? 6.854 -5.933 -23.029 1.00 98.31 74 THR A N 1
ATOM 521 C CA . THR A 1 74 ? 7.160 -6.742 -21.847 1.00 98.31 74 THR A CA 1
ATOM 522 C C . THR A 1 74 ? 8.658 -6.763 -21.547 1.00 98.31 74 THR A C 1
ATOM 524 O O . THR A 1 74 ? 9.465 -7.092 -22.422 1.00 98.31 74 THR A O 1
ATOM 527 N N . LEU A 1 75 ? 9.028 -6.488 -20.298 1.00 98.69 75 LEU A N 1
ATOM 528 C CA . LEU A 1 75 ? 10.383 -6.651 -19.773 1.00 98.69 75 LEU A CA 1
ATOM 529 C C . LEU A 1 75 ? 10.415 -7.763 -18.720 1.00 98.69 75 LEU A C 1
ATOM 531 O O . LEU A 1 75 ? 9.566 -7.811 -17.837 1.00 98.69 75 LEU A O 1
ATOM 535 N N . THR A 1 76 ? 11.429 -8.618 -18.748 1.00 98.81 76 THR A N 1
ATOM 536 C CA . THR A 1 76 ? 11.763 -9.506 -17.627 1.00 98.81 76 THR A CA 1
ATOM 537 C C . THR A 1 76 ? 13.228 -9.337 -17.260 1.00 98.81 76 THR A C 1
ATOM 539 O O . THR A 1 76 ? 14.097 -9.450 -18.124 1.00 98.81 76 THR A O 1
ATOM 542 N N . LEU A 1 77 ? 13.486 -9.060 -15.985 1.00 98.81 77 LEU A N 1
ATOM 543 C CA . LEU A 1 77 ? 14.812 -9.049 -15.380 1.00 98.81 77 LEU A CA 1
ATOM 544 C C . LEU A 1 77 ? 14.889 -10.179 -14.351 1.00 98.81 77 LEU A C 1
ATOM 546 O O . LEU A 1 77 ? 14.046 -10.255 -13.458 1.00 98.81 77 LEU A O 1
ATOM 550 N N . THR A 1 78 ? 15.896 -11.036 -14.481 1.00 98.81 78 THR A N 1
ATOM 551 C CA . THR A 1 78 ? 16.182 -12.136 -13.549 1.00 98.81 78 THR A CA 1
ATOM 552 C C . THR A 1 78 ? 17.597 -11.981 -13.008 1.00 98.81 78 THR A C 1
ATOM 554 O O . THR A 1 78 ? 18.501 -11.658 -13.784 1.00 98.81 78 THR A O 1
ATOM 557 N N . ASP A 1 79 ? 17.807 -12.170 -11.706 1.00 98.56 79 ASP A N 1
ATOM 558 C CA . ASP A 1 79 ? 19.132 -12.073 -11.065 1.00 98.56 79 ASP A CA 1
ATOM 559 C C . ASP A 1 79 ? 19.880 -10.767 -11.405 1.00 98.56 79 ASP A C 1
ATOM 561 O O . ASP A 1 79 ? 21.096 -10.744 -11.576 1.00 98.56 79 ASP A O 1
ATOM 565 N N . SER A 1 80 ? 19.150 -9.671 -11.623 1.00 98.81 80 SER A N 1
ATOM 566 C CA . SER A 1 80 ? 19.704 -8.449 -12.216 1.00 98.81 80 SER A CA 1
ATOM 567 C C . SER A 1 80 ? 19.824 -7.313 -11.204 1.00 98.81 80 SER A C 1
ATOM 569 O O . SER A 1 80 ? 19.268 -7.342 -10.104 1.00 98.81 80 SER A O 1
ATOM 571 N N . THR A 1 81 ? 20.546 -6.265 -11.590 1.00 98.75 81 THR A N 1
ATOM 572 C CA . THR A 1 81 ? 20.709 -5.049 -10.794 1.00 98.75 81 THR A CA 1
ATOM 573 C C . THR A 1 81 ? 20.359 -3.808 -11.603 1.00 98.75 81 THR A C 1
ATOM 575 O O . THR A 1 81 ? 20.744 -3.671 -12.766 1.00 98.75 81 THR A O 1
ATOM 578 N N . LEU A 1 82 ? 19.627 -2.892 -10.973 1.00 98.44 82 LEU A N 1
ATOM 579 C CA . LEU A 1 82 ? 19.271 -1.587 -11.519 1.00 98.44 82 LEU A CA 1
ATOM 580 C C . LEU A 1 82 ? 19.656 -0.491 -10.521 1.00 98.44 82 LEU A C 1
ATOM 582 O O . LEU A 1 82 ? 19.011 -0.333 -9.484 1.00 98.44 82 LEU A O 1
ATOM 586 N N . THR A 1 83 ? 20.686 0.283 -10.851 1.00 98.06 83 THR A N 1
ATOM 587 C CA . THR A 1 83 ? 21.187 1.392 -10.029 1.00 98.06 83 THR A CA 1
ATOM 588 C C . THR A 1 83 ? 20.860 2.725 -10.689 1.00 98.06 83 THR A C 1
ATOM 590 O O . THR A 1 83 ? 21.267 2.997 -11.819 1.00 98.06 83 THR A O 1
ATOM 593 N N . ILE A 1 84 ? 20.105 3.563 -9.986 1.00 97.06 84 ILE A N 1
ATOM 594 C CA . ILE A 1 84 ? 19.549 4.813 -10.497 1.00 97.06 84 ILE A CA 1
ATOM 595 C C . ILE A 1 84 ? 20.124 5.990 -9.711 1.00 97.06 84 ILE A C 1
ATOM 597 O O . ILE A 1 84 ? 19.625 6.343 -8.638 1.00 97.06 84 ILE A O 1
ATOM 601 N N . ASP A 1 85 ? 21.131 6.636 -10.293 1.00 91.25 85 ASP A N 1
ATOM 602 C CA . ASP A 1 85 ? 21.649 7.922 -9.818 1.00 91.25 85 ASP A CA 1
ATOM 603 C C . ASP A 1 85 ? 21.052 9.099 -10.613 1.00 91.25 85 ASP A C 1
ATOM 605 O O . ASP A 1 85 ? 21.111 10.249 -10.169 1.00 91.25 85 ASP A O 1
ATOM 609 N N . GLY A 1 86 ? 20.404 8.823 -11.753 1.00 81.38 86 GLY A N 1
ATOM 610 C CA . GLY A 1 86 ? 19.615 9.794 -12.515 1.00 81.38 86 GLY A CA 1
ATOM 611 C C . GLY A 1 86 ? 18.278 10.158 -11.863 1.00 81.38 86 GLY A C 1
ATOM 612 O O . GLY A 1 86 ? 17.660 9.334 -11.190 1.00 81.38 86 GLY A O 1
ATOM 613 N N . ASN A 1 87 ? 17.807 11.394 -12.064 1.00 85.12 87 ASN A N 1
ATOM 614 C CA . ASN A 1 87 ? 16.661 11.956 -11.330 1.00 85.12 87 ASN A CA 1
ATOM 615 C C . ASN A 1 87 ? 15.306 11.830 -12.051 1.00 85.12 87 ASN A C 1
ATOM 617 O O . ASN A 1 87 ? 14.316 12.359 -11.547 1.00 85.12 87 ASN A O 1
ATOM 621 N N . PHE A 1 88 ? 15.240 11.209 -13.235 1.00 88.75 88 PHE A N 1
ATOM 622 C CA . PHE A 1 88 ? 13.999 11.201 -14.019 1.00 88.75 88 PHE A CA 1
ATOM 623 C C . PHE A 1 88 ? 13.055 10.050 -13.648 1.00 88.75 88 PHE A C 1
ATOM 625 O O . PHE A 1 88 ? 11.838 10.189 -13.731 1.00 88.75 88 PHE A O 1
ATOM 632 N N . GLY A 1 89 ? 13.593 8.909 -13.218 1.00 94.38 89 GLY A N 1
ATOM 633 C CA . GLY A 1 89 ? 12.783 7.789 -12.756 1.00 94.38 89 GLY A CA 1
ATOM 634 C C . GLY A 1 89 ? 13.525 6.463 -12.776 1.00 94.38 89 GLY A C 1
ATOM 635 O O . GLY A 1 89 ? 14.486 6.266 -13.521 1.00 94.38 89 GLY A O 1
ATOM 636 N N . VAL A 1 90 ? 13.035 5.532 -11.967 1.00 98.00 90 VAL A N 1
ATOM 637 C CA . VAL A 1 90 ? 13.522 4.151 -11.956 1.00 98.00 90 VAL A CA 1
ATOM 638 C C . VAL A 1 90 ? 12.959 3.407 -13.159 1.00 98.00 90 VAL A C 1
ATOM 640 O O . VAL A 1 90 ? 13.697 2.850 -13.968 1.00 98.00 90 VAL A O 1
ATOM 643 N N . MET A 1 91 ? 11.635 3.439 -13.282 1.00 97.94 91 MET A N 1
ATOM 644 C CA . MET A 1 91 ? 10.885 2.722 -14.299 1.00 97.94 91 MET A CA 1
ATOM 645 C C . MET A 1 91 ? 9.581 3.465 -14.586 1.00 97.94 91 MET A C 1
ATOM 647 O O . MET A 1 91 ? 8.948 3.980 -13.663 1.00 97.94 91 MET A O 1
ATOM 651 N N . THR A 1 92 ? 9.172 3.526 -15.848 1.00 97.50 92 THR A N 1
ATOM 652 C CA . THR A 1 92 ? 7.835 3.971 -16.259 1.00 97.50 92 THR A CA 1
ATOM 653 C C . THR A 1 92 ? 7.223 2.938 -17.195 1.00 97.50 92 THR A C 1
ATOM 655 O O . THR A 1 92 ? 7.788 2.651 -18.247 1.00 97.50 92 THR A O 1
ATOM 658 N N . LEU A 1 93 ? 6.079 2.392 -16.793 1.00 97.94 93 LEU A N 1
ATOM 659 C CA . LEU A 1 93 ? 5.252 1.475 -17.569 1.00 97.94 93 LEU A CA 1
ATOM 660 C C . LEU A 1 93 ? 3.960 2.199 -17.936 1.00 97.94 93 LEU A C 1
ATOM 662 O O . LEU A 1 93 ? 3.268 2.708 -17.049 1.00 97.94 93 LEU A O 1
ATOM 666 N N . TYR A 1 94 ? 3.648 2.275 -19.223 1.00 93.81 94 TYR A N 1
ATOM 667 C CA . TYR A 1 94 ? 2.404 2.861 -19.710 1.00 93.81 94 TYR A CA 1
ATOM 668 C C . TYR A 1 94 ? 1.782 2.038 -20.842 1.00 93.81 94 TYR A C 1
ATOM 670 O O . TYR A 1 94 ? 2.431 1.187 -21.450 1.00 93.81 94 TYR A O 1
ATOM 678 N N . THR A 1 95 ? 0.494 2.281 -21.078 1.00 93.75 95 THR A N 1
ATOM 679 C CA . THR A 1 95 ? -0.315 1.726 -22.173 1.00 93.75 95 THR A CA 1
ATOM 680 C C . THR A 1 95 ? -0.252 0.194 -22.252 1.00 93.75 95 THR A C 1
ATOM 682 O O . THR A 1 95 ? 0.117 -0.398 -23.266 1.00 93.75 95 THR A O 1
ATOM 685 N N . GLY A 1 96 ? -0.617 -0.456 -21.144 1.00 94.00 96 GLY A N 1
ATOM 686 C CA . GLY A 1 96 ? -0.743 -1.911 -21.041 1.00 94.00 96 GLY A CA 1
ATOM 687 C C . GLY A 1 96 ? 0.578 -2.678 -21.081 1.00 94.00 96 GLY A C 1
ATOM 688 O O . GLY A 1 96 ? 0.573 -3.859 -21.419 1.00 94.00 96 GLY A O 1
ATOM 689 N N . SER A 1 97 ? 1.706 -2.023 -20.794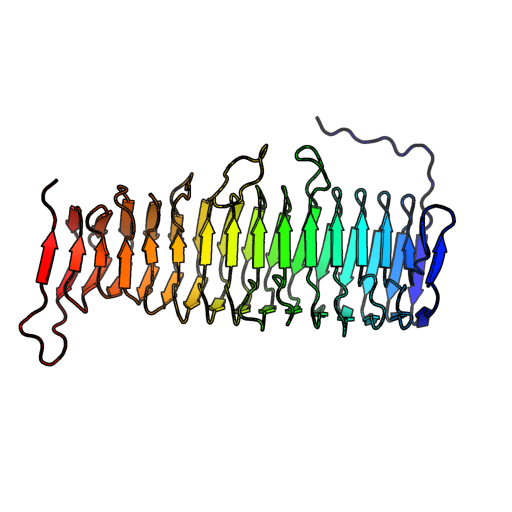 1.00 97.44 97 SER A N 1
ATOM 690 C CA . SER A 1 97 ? 3.012 -2.687 -20.725 1.00 97.44 97 SER A CA 1
ATOM 691 C C . SER A 1 97 ? 3.186 -3.485 -19.432 1.00 97.44 97 SER A C 1
ATOM 693 O O . SER A 1 97 ? 2.486 -3.279 -18.438 1.00 97.44 97 SER A O 1
ATOM 695 N N . GLU A 1 98 ? 4.140 -4.409 -19.440 1.00 98.62 98 GLU A N 1
ATOM 696 C CA . GLU A 1 98 ? 4.432 -5.274 -18.303 1.00 98.62 98 GLU A CA 1
ATOM 697 C C . GLU A 1 98 ? 5.932 -5.303 -18.003 1.00 98.62 98 GLU A C 1
ATOM 699 O O . GLU A 1 98 ? 6.762 -5.413 -18.907 1.00 98.62 98 GLU A O 1
ATOM 704 N N . ALA A 1 99 ? 6.299 -5.242 -16.725 1.00 98.81 99 ALA A N 1
ATOM 705 C CA . ALA A 1 99 ? 7.653 -5.559 -16.290 1.00 98.81 99 ALA A CA 1
ATOM 706 C C . ALA A 1 99 ? 7.631 -6.570 -15.150 1.00 98.81 99 ALA A C 1
ATOM 708 O O . ALA A 1 99 ? 6.864 -6.429 -14.200 1.00 98.81 99 ALA A O 1
ATOM 709 N N . THR A 1 100 ? 8.521 -7.552 -15.229 1.00 98.88 100 THR A N 1
ATOM 710 C CA . THR A 1 100 ? 8.734 -8.557 -14.191 1.00 98.88 100 THR A CA 1
ATOM 711 C C . THR A 1 100 ? 10.166 -8.482 -13.687 1.00 98.88 100 THR A C 1
ATOM 713 O O . THR A 1 100 ? 11.115 -8.579 -14.465 1.00 98.88 100 THR A O 1
ATOM 716 N N . LEU A 1 101 ? 10.308 -8.298 -12.379 1.00 98.88 101 LEU A N 1
ATOM 717 C CA . LEU A 1 101 ? 11.559 -8.335 -11.636 1.00 98.88 101 LEU A CA 1
ATOM 718 C C . LEU A 1 101 ? 11.559 -9.615 -10.799 1.00 98.88 101 LEU A C 1
ATOM 720 O O . LEU A 1 101 ? 10.681 -9.782 -9.957 1.00 98.88 101 LEU A O 1
ATOM 724 N N . ASN A 1 102 ? 12.504 -10.511 -11.051 1.00 98.69 102 ASN A N 1
ATOM 725 C CA . ASN A 1 102 ? 12.690 -11.766 -10.325 1.00 98.69 102 ASN A CA 1
ATOM 726 C C . ASN A 1 102 ? 14.128 -11.793 -9.784 1.00 98.69 102 ASN A C 1
ATOM 728 O O . ASN A 1 102 ? 15.059 -11.484 -10.537 1.00 98.69 102 ASN A O 1
ATOM 732 N N . ASP A 1 103 ? 14.296 -12.033 -8.479 1.00 98.62 103 ASP A N 1
ATOM 733 C CA . ASP A 1 103 ? 15.583 -11.968 -7.768 1.00 98.62 103 ASP A CA 1
ATOM 734 C C . ASP A 1 103 ? 16.411 -10.717 -8.142 1.00 98.62 103 ASP A C 1
ATOM 736 O O . ASP A 1 103 ? 17.638 -10.724 -8.250 1.00 98.62 103 ASP A O 1
ATOM 740 N N . THR A 1 104 ? 15.725 -9.598 -8.399 1.00 98.81 104 THR A N 1
ATOM 741 C CA . THR A 1 104 ? 16.330 -8.382 -8.952 1.00 98.81 104 THR A CA 1
ATOM 742 C C . THR A 1 104 ? 16.438 -7.302 -7.886 1.00 98.81 104 THR A C 1
ATOM 744 O O . THR A 1 104 ? 15.491 -7.013 -7.149 1.00 98.81 104 THR A O 1
ATOM 747 N N . THR A 1 105 ? 17.605 -6.662 -7.821 1.00 98.88 105 THR A N 1
ATOM 748 C CA . THR A 1 105 ? 17.867 -5.551 -6.901 1.00 98.88 105 THR A CA 1
ATOM 749 C C . THR A 1 105 ? 17.775 -4.215 -7.626 1.00 98.88 105 THR A C 1
ATOM 751 O O . THR A 1 105 ? 18.481 -3.966 -8.599 1.00 98.88 105 THR A O 1
ATOM 754 N N . VAL A 1 106 ? 16.947 -3.317 -7.106 1.00 98.88 106 VAL A N 1
ATOM 755 C CA . VAL A 1 106 ? 16.765 -1.954 -7.597 1.00 98.88 106 VAL A CA 1
ATOM 756 C C . VAL A 1 106 ? 17.140 -0.965 -6.502 1.00 98.88 106 VAL A C 1
ATOM 758 O O . VAL A 1 106 ? 16.637 -1.044 -5.379 1.00 98.88 106 VAL A O 1
ATOM 761 N N . GLN A 1 107 ? 17.988 0.003 -6.832 1.00 98.50 107 GLN A N 1
ATOM 762 C CA . GLN A 1 107 ? 18.401 1.063 -5.922 1.00 98.50 107 GLN A CA 1
ATOM 763 C C . GLN A 1 107 ? 18.296 2.427 -6.597 1.00 98.50 107 GLN A C 1
ATOM 765 O O . GLN A 1 107 ? 18.876 2.646 -7.655 1.00 98.50 107 GLN A O 1
ATOM 770 N N . ALA A 1 108 ? 17.594 3.359 -5.956 1.00 97.69 108 ALA A N 1
ATOM 771 C CA . ALA A 1 108 ? 17.554 4.761 -6.353 1.00 97.69 108 ALA A CA 1
ATOM 772 C C . ALA A 1 108 ? 17.988 5.647 -5.184 1.00 97.69 108 ALA A C 1
ATOM 774 O O . ALA A 1 108 ? 17.304 5.716 -4.161 1.00 97.69 108 ALA A O 1
ATOM 775 N N . ALA A 1 109 ? 19.116 6.343 -5.333 1.00 92.75 109 ALA A N 1
ATOM 776 C CA . ALA A 1 109 ? 19.686 7.190 -4.279 1.00 92.75 109 ALA A CA 1
ATOM 777 C C . ALA A 1 109 ? 19.063 8.602 -4.213 1.00 92.75 109 ALA A C 1
ATOM 779 O O . ALA A 1 109 ? 19.460 9.434 -3.397 1.00 92.75 109 ALA A O 1
ATOM 780 N N . ASN A 1 110 ? 18.081 8.887 -5.068 1.00 91.50 110 ASN A N 1
ATOM 781 C CA . ASN A 1 110 ? 17.482 10.205 -5.263 1.00 91.50 110 ASN A CA 1
ATOM 782 C C . ASN A 1 110 ? 15.936 10.152 -5.175 1.00 91.50 110 ASN A C 1
ATOM 784 O O . ASN A 1 110 ? 15.367 9.267 -4.533 1.00 91.50 110 ASN A O 1
ATOM 788 N N . GLY A 1 111 ? 15.254 11.143 -5.762 1.00 93.38 111 GLY A N 1
ATOM 789 C CA . GLY A 1 111 ? 13.787 11.246 -5.805 1.00 93.38 111 GLY A CA 1
ATOM 790 C C . GLY A 1 111 ? 13.095 10.376 -6.859 1.00 93.38 111 GLY A C 1
ATOM 791 O O . GLY A 1 111 ? 11.871 10.439 -6.989 1.00 93.38 111 GLY A O 1
ATOM 792 N N . SER A 1 112 ? 13.848 9.587 -7.626 1.00 96.00 112 SER A N 1
ATOM 793 C CA . SER A 1 112 ? 13.307 8.750 -8.693 1.00 96.00 112 SER A CA 1
ATOM 794 C C . SER A 1 112 ? 12.326 7.719 -8.158 1.00 96.00 112 SER A C 1
ATOM 796 O O . SER A 1 112 ? 12.572 7.037 -7.167 1.00 96.00 112 SER A O 1
ATOM 798 N N . SER A 1 113 ? 11.206 7.601 -8.863 1.00 97.56 113 SER A N 1
ATOM 799 C CA . SER A 1 113 ? 10.102 6.709 -8.522 1.00 97.56 113 SER A CA 1
ATOM 800 C C . SER A 1 113 ? 9.886 5.663 -9.611 1.00 97.56 113 SER A C 1
ATOM 802 O O . SER A 1 113 ? 10.383 5.798 -10.734 1.00 97.56 113 SER A O 1
ATOM 804 N N . VAL A 1 114 ? 9.120 4.634 -9.272 1.00 98.56 114 VAL A N 1
ATOM 805 C CA . VAL A 1 114 ? 8.538 3.694 -10.230 1.00 98.56 114 VAL A CA 1
ATOM 806 C C . VAL A 1 114 ? 7.123 4.162 -10.556 1.00 98.56 114 VAL A C 1
ATOM 808 O O . VAL A 1 114 ? 6.362 4.503 -9.653 1.00 98.56 114 VAL A O 1
ATOM 811 N N . GLN A 1 115 ? 6.777 4.203 -11.839 1.00 98.00 115 GLN A N 1
ATOM 812 C CA . GLN A 1 115 ? 5.471 4.626 -12.337 1.00 98.00 115 GLN A CA 1
ATOM 813 C C . GLN A 1 115 ? 4.839 3.488 -13.140 1.00 98.00 115 GLN A C 1
ATOM 815 O O . GLN A 1 115 ? 5.423 3.034 -14.119 1.00 98.00 115 GLN A O 1
ATOM 820 N N . VAL A 1 116 ? 3.648 3.047 -12.742 1.00 98.31 116 VAL A N 1
ATOM 821 C CA . VAL A 1 116 ? 2.871 2.003 -13.424 1.00 98.31 116 VAL A CA 1
ATOM 822 C C . VAL A 1 116 ? 1.511 2.586 -13.776 1.00 98.31 116 VAL A C 1
ATOM 824 O O . VAL A 1 116 ? 0.730 2.918 -12.885 1.00 98.31 116 VAL A O 1
ATOM 827 N N . GLN A 1 117 ? 1.257 2.797 -15.064 1.00 95.31 117 GLN A N 1
ATOM 828 C CA . GLN A 1 117 ? 0.158 3.638 -15.532 1.00 95.31 117 GLN A CA 1
ATOM 829 C C . GLN A 1 117 ? -0.619 2.996 -16.688 1.00 95.31 117 GLN A C 1
ATOM 831 O O . GLN A 1 117 ? -0.073 2.168 -17.411 1.00 95.31 117 GLN A O 1
ATOM 836 N N . GLN A 1 118 ? -1.864 3.423 -16.928 1.00 93.19 118 GLN A N 1
ATOM 837 C CA . GLN A 1 118 ? -2.605 3.100 -18.162 1.00 93.19 118 GLN A CA 1
ATOM 838 C C . GLN A 1 118 ? -2.732 1.597 -18.429 1.00 93.19 118 GLN A C 1
ATOM 840 O O . GLN A 1 118 ? -2.317 1.117 -19.483 1.00 93.19 118 GLN A O 1
ATOM 845 N N . GLY A 1 119 ? -3.275 0.856 -17.461 1.00 95.19 119 GLY A N 1
ATOM 846 C CA . GLY A 1 119 ? -3.486 -0.591 -17.571 1.00 95.19 119 GLY A CA 1
ATOM 847 C C . GLY A 1 119 ? -2.211 -1.436 -17.488 1.00 95.19 119 GLY A C 1
ATOM 848 O O . GLY A 1 119 ? -2.248 -2.623 -17.804 1.00 95.19 119 GLY A O 1
ATOM 849 N N . SER A 1 120 ? -1.076 -0.845 -17.110 1.00 97.81 120 SER A N 1
ATOM 850 C CA . SER A 1 120 ? 0.208 -1.555 -17.059 1.00 97.81 120 SER A CA 1
ATOM 851 C C . SER A 1 120 ? 0.362 -2.380 -15.783 1.00 97.81 120 SER A C 1
ATOM 853 O O . SER A 1 120 ? -0.314 -2.137 -14.779 1.00 97.81 120 SER A O 1
ATOM 855 N N . THR A 1 121 ? 1.284 -3.341 -15.806 1.00 98.75 121 THR A N 1
ATOM 856 C CA . THR A 1 121 ? 1.538 -4.254 -14.684 1.00 98.75 121 THR A CA 1
ATOM 857 C C . THR A 1 121 ? 3.013 -4.292 -14.307 1.00 98.75 121 THR A C 1
ATOM 859 O O . THR A 1 121 ? 3.882 -4.464 -15.158 1.00 98.75 121 THR A O 1
ATOM 862 N N . LEU A 1 122 ? 3.297 -4.173 -13.013 1.00 98.88 122 LEU A N 1
ATOM 863 C CA . LEU A 1 122 ? 4.612 -4.451 -12.446 1.00 98.88 122 LEU A CA 1
ATOM 864 C C . LEU A 1 122 ? 4.535 -5.681 -11.543 1.00 98.88 122 LEU A C 1
ATOM 866 O O . LEU A 1 122 ? 3.788 -5.683 -10.566 1.00 98.88 122 LEU A O 1
ATOM 870 N N . ASN A 1 123 ? 5.350 -6.688 -11.838 1.00 98.88 123 ASN A N 1
ATOM 871 C CA . ASN A 1 123 ? 5.565 -7.852 -10.991 1.00 98.88 123 ASN A CA 1
ATOM 872 C C . ASN A 1 123 ? 6.940 -7.742 -10.320 1.00 98.88 123 ASN A C 1
ATOM 874 O O . ASN A 1 123 ? 7.958 -7.608 -10.998 1.00 98.88 123 ASN A O 1
ATOM 878 N N . VAL A 1 124 ? 6.976 -7.806 -8.994 1.00 98.88 124 VAL A N 1
ATOM 879 C CA . VAL A 1 124 ? 8.194 -7.829 -8.178 1.00 98.88 124 VAL A CA 1
ATOM 880 C C . VAL A 1 124 ? 8.145 -9.105 -7.355 1.00 98.88 124 VAL A C 1
ATOM 882 O O . VAL A 1 124 ? 7.366 -9.214 -6.408 1.00 98.88 124 VAL A O 1
ATOM 885 N N . LEU A 1 125 ? 8.907 -10.095 -7.795 1.00 98.62 125 LEU A N 1
ATOM 886 C CA . LEU A 1 125 ? 8.764 -11.489 -7.405 1.00 98.62 125 LEU A CA 1
ATOM 887 C C . LEU A 1 125 ? 10.081 -12.035 -6.867 1.00 98.62 125 LEU A C 1
ATOM 889 O O . LEU A 1 125 ? 11.147 -11.472 -7.134 1.00 98.62 125 LEU A O 1
ATOM 893 N N . ASP A 1 126 ? 9.971 -13.166 -6.172 1.00 95.88 126 ASP A N 1
ATOM 894 C CA . ASP A 1 126 ? 11.075 -14.079 -5.892 1.00 95.88 126 ASP A CA 1
ATOM 895 C C . ASP A 1 126 ? 12.284 -13.342 -5.304 1.00 95.88 126 ASP A C 1
ATOM 897 O O . ASP A 1 126 ? 13.254 -13.091 -5.999 1.00 95.88 126 ASP A O 1
ATOM 901 N N . GLY A 1 127 ? 12.199 -12.864 -4.059 1.00 97.38 127 GLY A N 1
ATOM 902 C CA . GLY A 1 127 ? 13.345 -12.256 -3.370 1.00 97.38 127 GLY A CA 1
ATOM 903 C C . GLY A 1 127 ? 13.776 -10.870 -3.868 1.00 97.38 127 GLY A C 1
ATOM 904 O O . GLY A 1 127 ? 14.711 -10.287 -3.306 1.00 97.38 127 GLY A O 1
ATOM 905 N N . SER A 1 128 ? 13.095 -10.300 -4.866 1.00 98.88 128 SER A N 1
ATOM 906 C CA . SER A 1 128 ? 13.422 -8.979 -5.404 1.00 98.88 128 SER A CA 1
ATOM 907 C C . SER A 1 128 ? 13.380 -7.884 -4.335 1.00 98.88 128 SER A C 1
ATOM 909 O O . SER A 1 128 ? 12.588 -7.900 -3.383 1.00 98.88 128 SER A O 1
ATOM 911 N N . LYS A 1 129 ? 14.237 -6.875 -4.505 1.00 98.88 129 LYS A N 1
ATOM 912 C CA . LYS A 1 129 ? 14.384 -5.767 -3.557 1.00 98.88 129 LYS A CA 1
ATOM 913 C C . LYS A 1 129 ? 14.388 -4.428 -4.269 1.00 98.88 129 LYS A C 1
ATOM 915 O O . LYS A 1 129 ? 15.241 -4.182 -5.113 1.00 98.88 129 LYS A O 1
ATOM 920 N N . ILE A 1 130 ? 13.502 -3.527 -3.858 1.00 98.88 130 ILE A N 1
ATOM 921 C CA . ILE A 1 130 ? 13.464 -2.139 -4.326 1.00 98.88 130 ILE A CA 1
ATOM 922 C C . ILE A 1 130 ? 13.762 -1.203 -3.153 1.00 98.88 130 ILE A C 1
ATOM 924 O O . ILE A 1 130 ? 13.039 -1.171 -2.159 1.00 98.88 130 ILE A O 1
ATOM 928 N N . THR A 1 131 ? 14.818 -0.404 -3.268 1.00 98.75 131 THR A N 1
ATOM 929 C CA . THR A 1 131 ? 15.196 0.598 -2.264 1.00 98.75 131 THR A CA 1
ATOM 930 C C . THR A 1 131 ? 15.197 1.991 -2.880 1.00 98.75 131 THR A C 1
ATOM 932 O O . THR A 1 131 ? 15.998 2.290 -3.765 1.00 98.75 131 THR A O 1
ATOM 935 N N . LEU A 1 132 ? 14.310 2.853 -2.383 1.00 98.56 132 LEU A N 1
ATOM 936 C CA . LEU A 1 132 ? 14.128 4.226 -2.841 1.00 98.56 132 LEU A CA 1
ATOM 937 C C . LEU A 1 132 ? 14.543 5.188 -1.725 1.00 98.56 132 LEU A C 1
ATOM 939 O O . LEU A 1 132 ? 14.013 5.133 -0.620 1.00 98.56 132 LEU A O 1
ATOM 943 N N . ALA A 1 133 ? 15.483 6.093 -1.984 1.00 97.38 133 ALA A N 1
ATOM 944 C CA . ALA A 1 133 ? 15.881 7.072 -0.974 1.00 97.38 133 ALA A CA 1
ATOM 945 C C . ALA A 1 133 ? 14.751 8.071 -0.684 1.00 97.38 133 ALA A C 1
ATOM 947 O O . ALA A 1 133 ? 14.490 8.392 0.471 1.00 97.38 133 ALA A O 1
ATOM 948 N N . GLN A 1 134 ? 14.083 8.568 -1.729 1.00 96.19 134 GLN A N 1
ATOM 949 C CA . GLN A 1 134 ? 12.999 9.549 -1.593 1.00 96.19 134 GLN A CA 1
ATOM 950 C C . GLN A 1 134 ? 11.769 9.262 -2.470 1.00 96.19 134 GLN A C 1
ATOM 952 O O . GLN A 1 134 ? 10.740 9.913 -2.297 1.00 96.19 134 GLN A O 1
ATOM 957 N N . GLY A 1 135 ? 11.877 8.337 -3.427 1.00 97.25 135 GLY A N 1
ATOM 958 C CA . GLY A 1 135 ? 10.797 8.007 -4.355 1.00 97.25 135 GLY A CA 1
ATOM 959 C C . GLY A 1 135 ? 9.721 7.087 -3.774 1.00 97.25 135 GLY A C 1
ATOM 960 O O . GLY A 1 135 ? 9.762 6.696 -2.609 1.00 97.25 135 GLY A O 1
ATOM 961 N N . GLN A 1 136 ? 8.778 6.704 -4.631 1.00 98.12 136 GLN A N 1
ATOM 962 C CA . GLN A 1 136 ? 7.707 5.747 -4.339 1.00 98.12 136 GLN A CA 1
ATOM 963 C C . GLN A 1 136 ? 7.513 4.752 -5.493 1.00 98.12 136 GLN A C 1
ATOM 965 O O . GLN A 1 136 ? 7.989 4.982 -6.609 1.00 98.12 136 GLN A O 1
ATOM 970 N N . ILE A 1 137 ? 6.748 3.687 -5.254 1.00 98.81 137 ILE A N 1
ATOM 971 C CA . ILE A 1 137 ? 6.051 2.966 -6.326 1.00 98.81 137 ILE A CA 1
ATOM 972 C C . ILE A 1 137 ? 4.661 3.583 -6.472 1.00 98.81 137 ILE A C 1
ATOM 974 O O . ILE A 1 137 ? 3.868 3.566 -5.532 1.00 98.81 137 ILE A O 1
ATOM 978 N N . ASN A 1 138 ? 4.375 4.152 -7.640 1.00 98.19 138 ASN A N 1
ATOM 979 C CA . ASN A 1 138 ? 3.096 4.774 -7.956 1.00 98.19 138 ASN A CA 1
ATOM 980 C C . ASN A 1 138 ? 2.354 3.968 -9.026 1.00 98.19 138 ASN A C 1
ATOM 982 O O . ASN A 1 138 ? 2.852 3.822 -10.143 1.00 98.19 138 ASN A O 1
ATOM 986 N N . VAL A 1 139 ? 1.164 3.480 -8.692 1.00 98.38 139 VAL A N 1
ATOM 987 C CA . VAL A 1 139 ? 0.317 2.642 -9.548 1.00 98.38 139 VAL A CA 1
ATOM 988 C C . VAL A 1 139 ? -0.988 3.382 -9.807 1.00 98.38 139 VAL A C 1
ATOM 990 O O . VAL A 1 139 ? -1.694 3.741 -8.866 1.00 98.38 139 VAL A O 1
ATOM 993 N N . VAL A 1 140 ? -1.319 3.646 -11.069 1.00 94.38 140 VAL A N 1
ATOM 994 C CA . VAL A 1 140 ? -2.464 4.494 -11.425 1.00 94.38 140 VAL A CA 1
ATOM 995 C C . VAL A 1 140 ? -3.151 4.034 -12.710 1.00 94.38 140 VAL A C 1
ATOM 997 O O . VAL A 1 140 ? -2.477 3.638 -13.653 1.00 94.38 140 VAL A O 1
ATOM 1000 N N . ALA A 1 141 ? -4.485 4.081 -12.802 1.00 84.56 141 ALA A N 1
ATOM 1001 C CA . ALA A 1 141 ? -5.163 3.756 -14.067 1.00 84.56 141 ALA A CA 1
ATOM 1002 C C . ALA A 1 141 ? -4.772 4.693 -15.217 1.00 84.56 141 ALA A C 1
ATOM 1004 O O . ALA A 1 141 ? -4.674 4.262 -16.351 1.00 84.56 141 ALA A O 1
ATOM 1005 N N . GLY A 1 142 ? -4.531 5.974 -14.948 1.00 75.81 142 GLY A N 1
ATOM 1006 C CA . GLY A 1 142 ? -4.253 6.986 -15.965 1.00 75.81 142 GLY A CA 1
ATOM 1007 C C . GLY A 1 142 ? -4.785 8.357 -15.558 1.00 75.81 142 GLY A C 1
ATOM 1008 O O . GLY A 1 142 ? -4.859 8.680 -14.368 1.00 75.81 142 GLY A O 1
ATOM 1009 N N . ASN A 1 143 ? -5.163 9.165 -16.547 1.00 71.94 143 ASN A N 1
ATOM 1010 C CA . ASN A 1 143 ? -5.574 10.557 -16.362 1.00 71.94 143 ASN A CA 1
ATOM 1011 C C . ASN A 1 143 ? -7.087 10.706 -16.147 1.00 71.94 143 ASN A C 1
ATOM 1013 O O . ASN A 1 143 ? -7.535 11.764 -15.702 1.00 71.94 143 ASN A O 1
ATOM 1017 N N . THR A 1 144 ? -7.882 9.684 -16.476 1.00 70.88 144 THR A N 1
ATOM 1018 C CA . THR A 1 144 ? -9.345 9.729 -16.388 1.00 70.88 144 THR A CA 1
ATOM 1019 C C . THR A 1 144 ? -9.910 8.563 -15.583 1.00 70.88 144 THR A C 1
ATOM 1021 O O . THR A 1 144 ? -9.335 7.481 -15.527 1.00 70.88 144 THR A O 1
ATOM 1024 N N . ALA A 1 145 ? -11.098 8.754 -14.999 1.00 69.38 145 ALA A N 1
ATOM 1025 C CA . ALA A 1 145 ? -11.805 7.692 -14.276 1.00 69.38 145 ALA A CA 1
ATOM 1026 C C . ALA A 1 145 ? -12.257 6.524 -15.168 1.00 69.38 145 ALA A C 1
ATOM 1028 O O . ALA A 1 145 ? -12.690 5.491 -14.654 1.00 69.38 145 ALA A O 1
ATOM 1029 N N . THR A 1 146 ? -12.188 6.667 -16.492 1.00 75.25 146 THR A N 1
ATOM 1030 C CA . THR A 1 146 ? -12.527 5.606 -17.449 1.00 75.25 146 THR A CA 1
ATOM 1031 C C . THR A 1 146 ? -11.333 4.764 -17.878 1.00 75.25 146 THR A C 1
ATOM 1033 O O . THR A 1 146 ? -11.552 3.748 -18.535 1.00 75.25 146 THR A O 1
ATOM 1036 N N . ASP A 1 147 ? -10.113 5.160 -17.514 1.00 81.25 147 ASP A N 1
ATOM 1037 C CA . ASP A 1 147 ? -8.907 4.420 -17.877 1.00 81.25 147 ASP A CA 1
ATOM 1038 C C . ASP A 1 147 ? -8.865 3.061 -17.154 1.00 81.25 147 ASP A C 1
ATOM 1040 O O . ASP A 1 147 ? -9.449 2.881 -16.077 1.00 81.25 147 ASP A O 1
ATOM 1044 N N . GLU A 1 148 ? -8.201 2.083 -17.773 1.00 82.38 148 GLU A N 1
ATOM 1045 C CA . GLU A 1 148 ? -8.013 0.757 -17.183 1.00 82.38 148 GLU A CA 1
ATOM 1046 C C . GLU A 1 148 ? -7.050 0.825 -15.992 1.00 82.38 148 GLU A C 1
ATOM 1048 O O . GLU A 1 148 ? -6.007 1.475 -16.055 1.00 82.38 148 GLU A O 1
ATOM 1053 N N . GLY A 1 149 ? -7.408 0.141 -14.903 1.00 88.44 149 GLY A N 1
ATOM 1054 C CA . GLY A 1 149 ? -6.595 0.037 -13.693 1.00 88.44 149 GLY A CA 1
ATOM 1055 C C . GLY A 1 149 ? -5.223 -0.575 -13.953 1.00 88.44 149 GLY A C 1
ATOM 1056 O O . GLY A 1 149 ? -5.119 -1.574 -14.658 1.00 88.44 149 GLY A O 1
ATOM 1057 N N . SER A 1 150 ? -4.180 0.004 -13.358 1.00 97.44 150 SER A N 1
ATOM 1058 C CA . SER A 1 150 ? -2.833 -0.582 -13.358 1.00 97.44 150 SER A CA 1
ATOM 1059 C C . SER A 1 150 ? -2.623 -1.483 -12.147 1.00 97.44 150 SER A C 1
ATOM 1061 O O . SER A 1 150 ? -3.278 -1.305 -11.118 1.00 97.44 150 SER A O 1
ATOM 1063 N N . THR A 1 151 ? -1.679 -2.416 -12.248 1.00 98.62 151 THR A N 1
ATOM 1064 C CA . THR A 1 151 ? -1.469 -3.455 -11.233 1.00 98.62 151 THR A CA 1
ATOM 1065 C C . THR A 1 151 ? -0.035 -3.474 -10.716 1.00 98.62 151 THR A C 1
ATOM 1067 O O . THR A 1 151 ? 0.921 -3.401 -11.488 1.00 98.62 151 THR A O 1
ATOM 1070 N N . LEU A 1 152 ? 0.116 -3.627 -9.402 1.00 98.88 152 LEU A N 1
ATOM 1071 C CA . LEU A 1 152 ? 1.355 -4.060 -8.762 1.00 98.88 152 LEU A CA 1
ATOM 1072 C C . LEU A 1 152 ? 1.128 -5.422 -8.115 1.00 98.88 152 LEU A C 1
ATOM 1074 O O . LEU A 1 152 ? 0.271 -5.554 -7.243 1.00 98.88 152 LEU A O 1
ATOM 1078 N N . ASN A 1 153 ? 1.949 -6.394 -8.495 1.00 98.88 153 ASN A N 1
ATOM 1079 C CA . ASN A 1 153 ? 2.072 -7.675 -7.816 1.00 98.88 153 ASN A CA 1
ATOM 1080 C C . ASN A 1 153 ? 3.428 -7.710 -7.108 1.00 98.88 153 ASN A C 1
ATOM 1082 O O . ASN A 1 153 ? 4.468 -7.684 -7.764 1.00 98.88 153 ASN A O 1
ATOM 1086 N N . LEU A 1 154 ? 3.426 -7.753 -5.780 1.00 98.88 154 LEU A N 1
ATOM 1087 C CA . LEU A 1 154 ? 4.628 -7.855 -4.954 1.00 98.88 154 LEU A CA 1
ATOM 1088 C C . LEU A 1 154 ? 4.561 -9.169 -4.175 1.00 98.88 154 LEU A C 1
ATOM 1090 O O . LEU A 1 154 ? 3.757 -9.269 -3.252 1.00 98.88 154 LEU A O 1
ATOM 1094 N N . SER A 1 155 ? 5.374 -10.161 -4.545 1.00 98.81 155 SER A N 1
ATOM 1095 C CA . SER A 1 155 ? 5.387 -11.483 -3.902 1.00 98.81 155 SER A CA 1
ATOM 1096 C C . SER A 1 155 ? 6.762 -11.825 -3.356 1.00 98.81 155 SER A C 1
ATOM 1098 O O . SER A 1 155 ? 7.751 -11.725 -4.083 1.00 98.81 155 SER A O 1
ATOM 1100 N N . ASP A 1 156 ? 6.818 -12.227 -2.084 1.00 98.75 156 ASP A N 1
ATOM 1101 C CA . ASP A 1 156 ? 8.029 -12.734 -1.415 1.00 98.75 156 ASP A CA 1
ATOM 1102 C C . ASP A 1 156 ? 9.249 -11.817 -1.631 1.00 98.75 156 ASP A C 1
ATOM 1104 O O . ASP A 1 156 ? 10.375 -12.257 -1.853 1.00 98.75 156 ASP A O 1
ATOM 1108 N N . SER A 1 157 ? 8.990 -10.509 -1.616 1.00 98.88 157 SER A N 1
ATOM 1109 C CA . SER A 1 157 ? 9.904 -9.450 -2.047 1.00 98.88 157 SER A CA 1
ATOM 1110 C C . SER A 1 157 ? 9.814 -8.245 -1.115 1.00 98.88 157 SER A C 1
ATOM 1112 O O . SER A 1 157 ? 8.926 -8.158 -0.260 1.00 98.88 157 SER A O 1
ATOM 1114 N N . SER A 1 158 ? 10.738 -7.293 -1.269 1.00 98.88 158 SER A N 1
ATOM 1115 C CA . SER A 1 158 ? 10.822 -6.129 -0.385 1.00 98.88 158 SER A CA 1
ATOM 1116 C C . SER A 1 158 ? 10.854 -4.787 -1.106 1.00 98.88 158 SER A C 1
ATOM 1118 O O . SER A 1 158 ? 11.497 -4.628 -2.145 1.00 98.88 158 SER A O 1
ATOM 1120 N N . VAL A 1 159 ? 10.181 -3.796 -0.518 1.00 98.94 159 VAL A N 1
ATOM 1121 C CA . VAL A 1 159 ? 10.199 -2.399 -0.970 1.00 98.94 159 VAL A CA 1
ATOM 1122 C C . VAL A 1 159 ? 10.421 -1.490 0.233 1.00 98.94 159 VAL A C 1
ATOM 1124 O O . VAL A 1 159 ? 9.741 -1.618 1.249 1.00 98.94 159 VAL A O 1
ATOM 1127 N N . SER A 1 160 ? 11.353 -0.548 0.125 1.00 98.88 160 SER A N 1
ATOM 1128 C CA . SER A 1 160 ? 11.605 0.431 1.184 1.00 98.88 160 SER A CA 1
ATOM 1129 C C . SER A 1 160 ? 11.721 1.851 0.647 1.00 98.88 160 SER A C 1
ATOM 1131 O O . SER A 1 160 ? 12.436 2.057 -0.339 1.00 98.88 160 SER A O 1
ATOM 1133 N N . SER A 1 161 ? 11.119 2.820 1.340 1.00 98.69 161 SER A N 1
ATOM 1134 C CA . SER A 1 161 ? 11.333 4.248 1.093 1.00 98.69 161 SER A CA 1
ATOM 1135 C C . SER A 1 161 ? 11.590 5.056 2.367 1.00 98.69 161 SER A C 1
ATOM 1137 O O . SER A 1 161 ? 11.051 4.765 3.435 1.00 98.69 161 SER A O 1
ATOM 1139 N N . ALA A 1 162 ? 12.409 6.101 2.236 1.00 98.06 162 ALA A N 1
ATOM 1140 C CA . ALA A 1 162 ? 12.588 7.150 3.245 1.00 98.06 162 ALA A CA 1
ATOM 1141 C C . ALA A 1 162 ? 12.006 8.511 2.804 1.00 98.06 162 ALA A C 1
ATOM 1143 O O . ALA A 1 162 ? 12.179 9.526 3.492 1.00 98.06 162 ALA A O 1
ATOM 1144 N N . GLY A 1 163 ? 11.312 8.541 1.660 1.00 97.62 163 GLY A N 1
ATOM 1145 C CA . GLY A 1 163 ? 10.660 9.730 1.118 1.00 97.62 163 GLY A CA 1
ATOM 1146 C C . GLY A 1 163 ? 9.496 10.224 1.968 1.00 97.62 163 GLY A C 1
ATOM 1147 O O . GLY A 1 163 ? 8.992 9.525 2.835 1.00 97.62 163 GLY A O 1
ATOM 1148 N N . THR A 1 164 ? 9.045 11.452 1.725 1.00 97.88 164 THR A N 1
ATOM 1149 C CA . THR A 1 164 ? 7.856 12.006 2.402 1.00 97.88 164 THR A CA 1
ATOM 1150 C C . THR A 1 164 ? 6.545 11.462 1.836 1.00 97.88 164 THR A C 1
ATOM 1152 O O . THR A 1 164 ? 5.517 11.518 2.506 1.00 97.88 164 THR A O 1
ATOM 1155 N N . MET A 1 165 ? 6.579 10.957 0.603 1.00 97.62 165 MET A N 1
ATOM 1156 C CA . MET A 1 165 ? 5.471 10.249 -0.032 1.00 97.62 165 MET A CA 1
ATOM 1157 C C . MET A 1 165 ? 5.419 8.804 0.462 1.00 97.62 165 MET A C 1
ATOM 1159 O O . MET A 1 165 ? 6.423 8.276 0.929 1.00 97.62 165 MET A O 1
ATOM 1163 N N . SER A 1 166 ? 4.261 8.160 0.339 1.00 98.62 166 SER A N 1
ATOM 1164 C CA . SER A 1 166 ? 4.094 6.763 0.744 1.00 98.62 166 SER A CA 1
ATOM 1165 C C . SER A 1 166 ? 5.012 5.825 -0.045 1.00 98.62 166 SER A C 1
ATOM 1167 O O . SER A 1 166 ? 5.264 6.065 -1.224 1.00 98.62 166 SER A O 1
ATOM 1169 N N . THR A 1 167 ? 5.487 4.739 0.573 1.00 98.88 167 THR A N 1
ATOM 1170 C CA . THR A 1 167 ? 6.392 3.784 -0.102 1.00 98.88 167 THR A CA 1
ATOM 1171 C C . THR A 1 167 ? 5.722 3.141 -1.322 1.00 98.88 167 THR A C 1
ATOM 1173 O O . THR A 1 167 ? 6.311 3.098 -2.406 1.00 98.88 167 THR A O 1
ATOM 1176 N N . ILE A 1 168 ? 4.471 2.699 -1.163 1.00 98.88 168 ILE A N 1
ATOM 1177 C CA . ILE A 1 168 ? 3.608 2.211 -2.245 1.00 98.88 168 ILE A CA 1
ATOM 1178 C C . ILE A 1 168 ? 2.319 3.030 -2.253 1.00 98.88 168 ILE A C 1
ATOM 1180 O O . ILE A 1 168 ? 1.672 3.194 -1.218 1.00 98.88 168 ILE A O 1
ATOM 1184 N N . GLN A 1 169 ? 1.926 3.512 -3.429 1.00 98.50 169 GLN A N 1
ATOM 1185 C CA . GLN A 1 169 ? 0.661 4.202 -3.641 1.00 98.50 169 GLN A CA 1
ATOM 1186 C C . GLN A 1 169 ? -0.068 3.629 -4.855 1.00 98.50 169 GLN A C 1
ATOM 1188 O O . GLN A 1 169 ? 0.461 3.627 -5.964 1.00 98.50 169 GLN A O 1
ATOM 1193 N N . GLY A 1 170 ? -1.308 3.206 -4.639 1.00 97.75 170 GLY A N 1
ATOM 1194 C CA . GLY A 1 170 ? -2.292 2.930 -5.675 1.00 97.75 170 GLY A CA 1
ATOM 1195 C C . GLY A 1 170 ? -3.297 4.072 -5.738 1.00 97.75 170 GLY A C 1
ATOM 1196 O O . GLY A 1 170 ? -3.744 4.562 -4.700 1.00 97.75 170 GLY A O 1
ATOM 1197 N N . THR A 1 171 ? -3.627 4.532 -6.940 1.00 94.12 171 THR A N 1
ATOM 1198 C CA . THR A 1 171 ? -4.614 5.593 -7.156 1.00 94.12 171 THR A CA 1
ATOM 1199 C C . THR A 1 171 ? -5.500 5.268 -8.353 1.00 94.12 171 THR A C 1
ATOM 1201 O O . THR A 1 171 ? -5.010 4.752 -9.351 1.00 94.12 171 THR A O 1
ATOM 1204 N N . ASN A 1 172 ? -6.783 5.635 -8.302 1.00 91.81 172 ASN A N 1
ATOM 1205 C CA . ASN A 1 172 ? -7.707 5.561 -9.439 1.00 91.81 172 ASN A CA 1
ATOM 1206 C C . ASN A 1 172 ? -7.827 4.133 -9.992 1.00 91.81 172 ASN A C 1
ATOM 1208 O O . ASN A 1 172 ? -7.285 3.858 -11.055 1.00 91.81 172 ASN A O 1
ATOM 1212 N N . LYS A 1 173 ? -8.531 3.224 -9.306 1.00 91.75 173 LYS A N 1
ATOM 1213 C CA . LYS A 1 173 ? -8.719 1.823 -9.762 1.00 91.75 173 LYS A CA 1
ATOM 1214 C C . LYS A 1 173 ? -7.432 1.005 -9.900 1.00 91.75 173 LYS A C 1
ATOM 1216 O O . LYS A 1 173 ? -7.401 0.034 -10.652 1.00 91.75 173 LYS A O 1
ATOM 1221 N N . ALA A 1 174 ? -6.368 1.392 -9.203 1.00 96.31 174 ALA A N 1
ATOM 1222 C CA . ALA A 1 174 ? -5.188 0.548 -9.115 1.00 96.31 174 ALA A CA 1
ATOM 1223 C C . ALA A 1 174 ? -5.518 -0.761 -8.379 1.00 96.31 174 ALA A C 1
ATOM 1225 O O . ALA A 1 174 ? -6.385 -0.785 -7.503 1.00 96.31 174 ALA A O 1
ATOM 1226 N N . ALA A 1 175 ? -4.799 -1.826 -8.715 1.00 98.06 175 ALA A N 1
ATOM 1227 C CA . ALA A 1 175 ? -4.787 -3.071 -7.959 1.00 98.06 175 ALA A CA 1
ATOM 1228 C C . ALA A 1 175 ? -3.413 -3.243 -7.303 1.00 98.06 175 ALA A C 1
ATOM 1230 O O . ALA A 1 175 ? -2.386 -3.254 -7.986 1.00 98.06 175 ALA A O 1
ATOM 1231 N N . LEU A 1 176 ? -3.392 -3.347 -5.977 1.00 98.88 176 LEU A N 1
ATOM 1232 C CA . LEU A 1 176 ? -2.188 -3.599 -5.190 1.00 98.88 176 LEU A CA 1
ATOM 1233 C C . LEU A 1 176 ? -2.303 -4.986 -4.558 1.00 98.88 176 LEU A C 1
ATOM 1235 O O . LEU A 1 176 ? -3.048 -5.155 -3.597 1.00 98.88 176 LEU A O 1
ATOM 1239 N N . ASN A 1 177 ? -1.557 -5.955 -5.083 1.00 98.88 177 ASN A N 1
ATOM 1240 C CA . ASN A 1 177 ? -1.553 -7.336 -4.606 1.00 98.88 177 ASN A CA 1
ATOM 1241 C C . ASN A 1 177 ? -0.214 -7.624 -3.920 1.00 98.88 177 ASN A C 1
ATOM 1243 O O . ASN A 1 177 ? 0.819 -7.752 -4.582 1.00 98.88 177 ASN A O 1
ATOM 1247 N N . LEU A 1 178 ? -0.215 -7.689 -2.591 1.00 98.88 178 LEU A N 1
ATOM 1248 C CA . LEU A 1 178 ? 0.988 -7.753 -1.761 1.00 98.88 178 LEU A CA 1
ATOM 1249 C C . LEU A 1 178 ? 0.997 -9.081 -0.992 1.00 98.88 178 LEU A C 1
ATOM 1251 O O . LEU A 1 178 ? 0.300 -9.236 0.004 1.00 98.88 178 LEU A O 1
ATOM 1255 N N . THR A 1 179 ? 1.773 -10.058 -1.455 1.00 98.88 179 THR A N 1
ATOM 1256 C CA . THR A 1 179 ? 1.836 -11.411 -0.878 1.00 98.88 179 THR A CA 1
ATOM 1257 C C . THR A 1 179 ? 3.192 -11.651 -0.228 1.00 98.88 179 THR A C 1
ATOM 1259 O O . THR A 1 179 ? 4.222 -11.517 -0.880 1.00 98.88 179 THR A O 1
ATOM 1262 N N . ASN A 1 180 ? 3.228 -11.985 1.065 1.00 98.69 180 ASN A N 1
ATOM 1263 C CA . ASN A 1 180 ? 4.474 -12.172 1.825 1.00 98.69 180 ASN A CA 1
ATOM 1264 C C . ASN A 1 180 ? 5.486 -11.022 1.643 1.00 98.69 180 ASN A C 1
ATOM 1266 O O . ASN A 1 180 ? 6.702 -11.208 1.710 1.00 98.69 180 ASN A O 1
ATOM 1270 N N . ALA A 1 181 ? 4.984 -9.813 1.400 1.00 98.69 181 ALA A N 1
ATOM 1271 C CA . ALA A 1 181 ? 5.813 -8.659 1.114 1.00 98.69 181 ALA A CA 1
ATOM 1272 C C . ALA A 1 181 ? 6.435 -8.094 2.397 1.00 98.69 181 ALA A C 1
ATOM 1274 O O . ALA A 1 181 ? 5.803 -8.074 3.454 1.00 98.69 181 ALA A O 1
ATOM 1275 N N . THR A 1 182 ? 7.663 -7.584 2.299 1.00 98.88 182 THR A N 1
ATOM 1276 C CA . THR A 1 182 ? 8.274 -6.762 3.355 1.00 98.88 182 THR A CA 1
ATOM 1277 C C . THR A 1 182 ? 8.324 -5.308 2.909 1.00 98.88 182 THR A C 1
ATOM 1279 O O . THR A 1 182 ? 9.040 -4.968 1.968 1.00 98.88 182 THR A O 1
ATOM 1282 N N . ILE A 1 183 ? 7.569 -4.440 3.577 1.00 98.94 183 ILE A N 1
ATOM 1283 C CA . ILE A 1 183 ? 7.426 -3.033 3.191 1.00 98.94 183 ILE A CA 1
ATOM 1284 C C . ILE A 1 183 ? 7.898 -2.153 4.340 1.00 98.94 183 ILE A C 1
ATOM 1286 O O . ILE A 1 183 ? 7.467 -2.319 5.482 1.00 98.94 183 ILE A O 1
ATOM 1290 N N . THR A 1 184 ? 8.793 -1.214 4.049 1.00 98.94 184 THR A N 1
ATOM 1291 C CA . THR A 1 184 ? 9.366 -0.324 5.065 1.00 98.94 184 THR A CA 1
ATOM 1292 C C . THR A 1 184 ? 9.274 1.132 4.644 1.00 98.94 184 THR A C 1
ATOM 1294 O O . THR A 1 184 ? 9.800 1.514 3.602 1.00 98.94 184 THR A O 1
ATOM 1297 N N . HIS A 1 185 ? 8.680 1.957 5.498 1.00 98.88 185 HIS A N 1
ATOM 1298 C CA . HIS A 1 185 ? 8.580 3.396 5.305 1.00 98.88 185 HIS A CA 1
ATOM 1299 C C . HIS A 1 185 ? 9.182 4.130 6.494 1.00 98.88 185 HIS A C 1
ATOM 1301 O O . HIS A 1 185 ? 8.676 4.028 7.603 1.00 98.88 185 HIS A O 1
ATOM 1307 N N . THR A 1 186 ? 10.275 4.863 6.313 1.00 98.50 186 THR A N 1
ATOM 1308 C CA . THR A 1 186 ? 11.012 5.430 7.464 1.00 98.50 186 THR A CA 1
ATOM 1309 C C . THR A 1 186 ? 10.718 6.906 7.721 1.00 98.50 186 THR A C 1
ATOM 1311 O O . THR A 1 186 ? 11.409 7.535 8.520 1.00 98.50 186 THR A O 1
ATOM 1314 N N . ASN A 1 187 ? 9.735 7.493 7.036 1.00 98.50 187 ASN A N 1
ATOM 1315 C CA . ASN A 1 187 ? 9.383 8.905 7.181 1.00 98.50 187 ASN A CA 1
ATOM 1316 C C . ASN A 1 187 ? 8.003 9.081 7.825 1.00 98.50 187 ASN A C 1
ATOM 1318 O O . ASN A 1 187 ? 7.033 8.477 7.385 1.00 98.50 187 ASN A O 1
ATOM 1322 N N . ALA A 1 188 ? 7.878 9.990 8.790 1.00 98.00 188 ALA A N 1
ATOM 1323 C CA . ALA A 1 188 ? 6.629 10.184 9.528 1.00 98.00 188 ALA A CA 1
ATOM 1324 C C . ALA A 1 188 ? 5.455 10.773 8.717 1.00 98.00 188 ALA A C 1
ATOM 1326 O O . ALA A 1 188 ? 4.312 10.689 9.151 1.00 98.00 188 ALA A O 1
ATOM 1327 N N . SER A 1 189 ? 5.700 11.394 7.555 1.00 96.38 189 SER A N 1
ATOM 1328 C CA . SER A 1 189 ? 4.634 12.082 6.795 1.00 96.38 189 SER A CA 1
ATOM 1329 C C . SER A 1 189 ? 3.811 11.168 5.879 1.00 96.38 189 SER A C 1
ATOM 1331 O O . SER A 1 189 ? 2.694 11.525 5.506 1.00 96.38 189 SER A O 1
ATOM 1333 N N . GLY A 1 190 ? 4.378 10.032 5.471 1.00 96.88 190 GLY A N 1
ATOM 1334 C CA . GLY A 1 190 ? 3.785 9.118 4.491 1.00 96.88 190 GLY A CA 1
ATOM 1335 C C . GLY A 1 190 ? 3.248 7.838 5.127 1.00 96.88 190 GLY A C 1
ATOM 1336 O O . GLY A 1 190 ? 3.388 7.621 6.332 1.00 96.88 190 GLY A O 1
ATOM 1337 N N . ALA A 1 191 ? 2.646 6.983 4.303 1.00 98.69 191 ALA A N 1
ATOM 1338 C CA . ALA A 1 191 ? 2.276 5.629 4.699 1.00 98.69 191 ALA A CA 1
ATOM 1339 C C . ALA A 1 191 ? 3.242 4.592 4.112 1.00 98.69 191 ALA A C 1
ATOM 1341 O O . ALA A 1 191 ? 3.876 4.828 3.081 1.00 98.69 191 ALA A O 1
ATOM 1342 N N . ALA A 1 192 ? 3.304 3.399 4.699 1.00 98.88 192 ALA A N 1
ATOM 1343 C CA . ALA A 1 192 ? 3.951 2.284 4.014 1.00 98.88 192 ALA A CA 1
ATOM 1344 C C . ALA A 1 192 ? 3.152 1.862 2.775 1.00 98.88 192 ALA A C 1
ATOM 1346 O O . ALA A 1 192 ? 3.722 1.728 1.689 1.00 98.88 192 ALA A O 1
ATOM 1347 N N . VAL A 1 193 ? 1.829 1.745 2.906 1.00 98.94 193 VAL A N 1
ATOM 1348 C CA . VAL A 1 193 ? 0.933 1.440 1.785 1.00 98.94 193 VAL A CA 1
ATOM 1349 C C . VAL A 1 193 ? -0.241 2.408 1.767 1.00 98.94 193 VAL A C 1
ATOM 1351 O O . VAL A 1 193 ? -0.881 2.647 2.788 1.00 98.94 193 VAL A O 1
ATOM 1354 N N . GLN A 1 194 ? -0.538 2.954 0.592 1.00 98.75 194 GLN A N 1
ATOM 1355 C CA . GLN A 1 194 ? -1.635 3.887 0.386 1.00 98.75 194 GLN A CA 1
ATOM 1356 C C . GLN A 1 194 ? -2.529 3.456 -0.782 1.00 98.75 194 GLN A C 1
ATOM 1358 O O . GLN A 1 194 ? -2.057 3.338 -1.910 1.00 98.75 194 GLN A O 1
ATOM 1363 N N . ALA A 1 195 ? -3.825 3.293 -0.524 1.00 98.25 195 ALA A N 1
ATOM 1364 C CA . ALA A 1 195 ? -4.853 3.003 -1.519 1.00 98.25 195 ALA A CA 1
ATOM 1365 C C . ALA A 1 195 ? -5.814 4.192 -1.651 1.00 98.25 195 ALA A C 1
ATOM 1367 O O . ALA A 1 195 ? -6.492 4.559 -0.693 1.00 98.25 195 ALA A O 1
ATOM 1368 N N . ASN A 1 196 ? -5.866 4.800 -2.837 1.00 95.81 196 ASN A N 1
ATOM 1369 C CA . ASN A 1 196 ? -6.639 6.010 -3.106 1.00 95.81 196 ASN A CA 1
ATOM 1370 C C . ASN A 1 196 ? -7.658 5.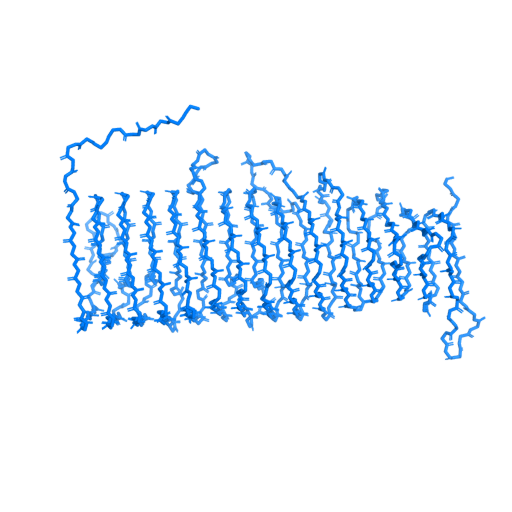801 -4.236 1.00 95.81 196 ASN A C 1
ATOM 1372 O O . ASN A 1 196 ? -7.316 5.285 -5.298 1.00 95.81 196 ASN A O 1
ATOM 1376 N N . ASN A 1 197 ? -8.870 6.331 -4.065 1.00 93.56 197 ASN A N 1
ATOM 1377 C CA . ASN A 1 197 ? -9.899 6.474 -5.104 1.00 93.56 197 ASN A CA 1
ATOM 1378 C C . ASN A 1 197 ? -10.174 5.179 -5.887 1.00 93.56 197 ASN A C 1
ATOM 1380 O O . ASN A 1 197 ? -9.669 4.979 -6.997 1.00 93.56 197 ASN A O 1
ATOM 1384 N N . ALA A 1 198 ? -11.014 4.319 -5.314 1.00 93.69 198 ALA A N 1
ATOM 1385 C CA . ALA A 1 198 ? -11.404 3.030 -5.875 1.00 93.69 198 ALA A CA 1
ATOM 1386 C C . ALA A 1 198 ? -10.235 2.065 -6.133 1.00 93.69 198 ALA A C 1
ATOM 1388 O O . ALA A 1 198 ? -10.337 1.207 -7.004 1.00 93.69 198 ALA A O 1
ATOM 1389 N N . THR A 1 199 ? -9.120 2.227 -5.419 1.00 95.94 199 THR A N 1
ATOM 1390 C CA . THR A 1 199 ? -8.027 1.250 -5.447 1.00 95.94 199 THR A CA 1
ATOM 1391 C C . THR A 1 199 ? -8.448 0.015 -4.660 1.00 95.94 199 THR A C 1
ATOM 1393 O O . THR A 1 199 ? -9.023 0.151 -3.582 1.00 95.94 199 THR A O 1
ATOM 1396 N N . THR A 1 200 ? -8.123 -1.163 -5.181 1.00 97.19 200 THR A N 1
ATOM 1397 C CA . THR A 1 200 ? -8.246 -2.429 -4.457 1.00 97.19 200 THR A CA 1
ATOM 1398 C C . THR A 1 200 ? -6.891 -2.781 -3.864 1.00 97.19 200 THR A C 1
ATOM 1400 O O . THR A 1 200 ? -5.890 -2.856 -4.584 1.00 97.19 200 THR A O 1
ATOM 1403 N N . LEU A 1 201 ? -6.852 -2.968 -2.548 1.00 98.75 201 LEU A N 1
ATOM 1404 C CA . LEU A 1 201 ? -5.662 -3.364 -1.804 1.00 98.75 201 LEU A CA 1
ATOM 1405 C C . LEU A 1 201 ? -5.862 -4.755 -1.204 1.00 98.75 201 LEU A C 1
ATOM 1407 O O . LEU A 1 201 ? -6.718 -4.932 -0.341 1.00 98.75 201 LEU A O 1
ATOM 1411 N N . ASP A 1 202 ? -5.040 -5.716 -1.613 1.00 98.88 202 ASP A N 1
ATOM 1412 C CA . ASP A 1 202 ? -4.999 -7.057 -1.035 1.00 98.88 202 ASP A CA 1
ATOM 1413 C C . ASP A 1 202 ? -3.610 -7.331 -0.452 1.00 98.88 202 ASP A C 1
ATOM 1415 O O . ASP A 1 202 ? -2.596 -7.268 -1.153 1.00 98.88 202 ASP A O 1
ATOM 1419 N N . ILE A 1 203 ? -3.561 -7.603 0.849 1.00 98.94 203 ILE A N 1
ATOM 1420 C CA . ILE A 1 203 ? -2.348 -7.943 1.587 1.00 98.94 203 ILE A CA 1
ATOM 1421 C C . ILE A 1 203 ? -2.521 -9.352 2.143 1.00 98.94 203 ILE A C 1
ATOM 1423 O O . ILE A 1 203 ? -3.398 -9.577 2.970 1.00 98.94 203 ILE A O 1
ATOM 1427 N N . SER A 1 204 ? -1.655 -10.282 1.745 1.00 98.75 204 SER A N 1
ATOM 1428 C CA . SER A 1 204 ? -1.656 -11.671 2.207 1.00 98.75 204 SER A CA 1
ATOM 1429 C C . SER A 1 204 ? -0.295 -12.047 2.795 1.00 98.75 204 SER A C 1
ATOM 1431 O O . SER A 1 204 ? 0.642 -12.356 2.061 1.00 98.75 204 SER A O 1
ATOM 1433 N N . GLY A 1 205 ? -0.174 -12.074 4.118 1.00 98.56 205 GLY A N 1
ATOM 1434 C CA . GLY A 1 205 ? 1.075 -12.333 4.828 1.00 98.56 205 GLY A CA 1
ATOM 1435 C C . GLY A 1 205 ? 2.021 -11.131 4.833 1.00 98.56 205 GLY A C 1
ATOM 1436 O O . GLY A 1 205 ? 1.672 -10.024 4.425 1.00 98.56 205 GLY A O 1
ATOM 1437 N N . GLY A 1 206 ? 3.259 -11.364 5.267 1.00 98.56 206 GLY A N 1
ATOM 1438 C CA . GLY A 1 206 ? 4.328 -10.366 5.211 1.00 98.56 206 GLY A CA 1
ATOM 1439 C C . GLY A 1 206 ? 4.378 -9.396 6.395 1.00 98.56 206 GLY A C 1
ATOM 1440 O O . GLY A 1 206 ? 3.691 -9.558 7.405 1.00 98.56 206 GLY A O 1
ATOM 1441 N N . ASN A 1 207 ? 5.257 -8.399 6.272 1.00 98.75 207 ASN A N 1
ATOM 1442 C CA . ASN A 1 207 ? 5.561 -7.432 7.324 1.00 98.75 207 ASN A CA 1
ATOM 1443 C C . ASN A 1 207 ? 5.559 -6.007 6.771 1.00 98.75 207 ASN A C 1
ATOM 1445 O O . ASN A 1 207 ? 6.235 -5.705 5.786 1.00 98.75 207 ASN A O 1
ATOM 1449 N N . ILE A 1 208 ? 4.853 -5.116 7.456 1.00 98.94 208 ILE A N 1
ATOM 1450 C CA . ILE A 1 208 ? 4.796 -3.689 7.165 1.00 98.94 208 ILE A CA 1
ATOM 1451 C C . ILE A 1 208 ? 5.347 -2.941 8.376 1.00 98.94 208 ILE A C 1
ATOM 1453 O O . ILE A 1 208 ? 4.911 -3.152 9.507 1.00 98.94 208 ILE A O 1
ATOM 1457 N N . THR A 1 209 ? 6.322 -2.067 8.148 1.00 98.88 209 THR A N 1
ATOM 1458 C CA . THR A 1 209 ? 6.889 -1.190 9.178 1.00 98.88 209 THR A CA 1
ATOM 1459 C C . THR A 1 209 ? 6.869 0.245 8.687 1.00 98.88 209 THR A C 1
ATOM 1461 O O . THR A 1 209 ? 7.352 0.523 7.588 1.00 98.88 209 THR A O 1
ATOM 1464 N N . SER A 1 210 ? 6.325 1.157 9.487 1.00 98.88 210 SER A N 1
ATOM 1465 C CA . SER A 1 210 ? 6.204 2.563 9.115 1.00 98.88 210 SER A CA 1
ATOM 1466 C C . SER A 1 210 ? 6.530 3.497 10.272 1.00 98.88 210 SER A C 1
ATOM 1468 O O . SER A 1 210 ? 5.953 3.365 11.338 1.00 98.88 210 SER A O 1
ATOM 1470 N N . ALA A 1 211 ? 7.377 4.497 10.037 1.00 98.75 211 ALA A N 1
ATOM 1471 C CA . ALA A 1 211 ? 7.538 5.630 10.952 1.00 98.75 211 ALA A CA 1
ATOM 1472 C C . ALA A 1 211 ? 6.377 6.641 10.851 1.00 98.75 211 ALA A C 1
ATOM 1474 O O . ALA A 1 211 ? 6.317 7.612 11.601 1.00 98.75 211 ALA A O 1
ATOM 1475 N N . GLY A 1 212 ? 5.499 6.469 9.859 1.00 98.62 212 GLY A N 1
ATOM 1476 C CA . GLY A 1 212 ? 4.249 7.203 9.705 1.00 98.62 212 GLY A CA 1
ATOM 1477 C C . GLY A 1 212 ? 3.076 6.240 9.837 1.00 98.62 212 GLY A C 1
ATOM 1478 O O . GLY A 1 212 ? 3.036 5.419 10.748 1.00 98.62 212 GLY A O 1
ATOM 1479 N N . MET A 1 213 ? 2.132 6.297 8.901 1.00 98.75 213 MET A N 1
ATOM 1480 C CA . MET A 1 213 ? 0.993 5.373 8.902 1.00 98.75 213 MET A CA 1
ATOM 1481 C C . MET A 1 213 ? 1.389 4.003 8.344 1.00 98.75 213 MET A C 1
ATOM 1483 O O . MET A 1 213 ? 2.177 3.921 7.396 1.00 98.75 213 MET A O 1
ATOM 1487 N N . GLY A 1 214 ? 0.822 2.922 8.871 1.00 98.88 214 GLY A N 1
ATOM 1488 C CA . GLY A 1 214 ? 0.975 1.590 8.283 1.00 98.88 214 GLY A CA 1
ATOM 1489 C C . GLY A 1 214 ? 0.258 1.512 6.934 1.00 98.88 214 GLY A C 1
ATOM 1490 O O . GLY A 1 214 ? 0.890 1.485 5.873 1.00 98.88 214 GLY A O 1
ATOM 1491 N N . VAL A 1 215 ? -1.073 1.534 6.982 1.00 98.94 215 VAL A N 1
ATOM 1492 C CA . VAL A 1 215 ? -1.958 1.446 5.815 1.00 98.94 215 VAL A CA 1
ATOM 1493 C C . VAL A 1 215 ? -2.903 2.646 5.776 1.00 98.94 215 VAL A C 1
ATOM 1495 O O . VAL A 1 215 ? -3.609 2.923 6.741 1.00 98.94 215 VAL A O 1
ATOM 1498 N N . TYR A 1 216 ? -2.942 3.344 4.642 1.00 98.88 216 TYR A N 1
ATOM 1499 C CA . TYR A 1 216 ? -3.843 4.468 4.386 1.00 98.88 216 TYR A CA 1
ATOM 1500 C C . TYR A 1 216 ? -4.873 4.103 3.318 1.00 98.88 216 TYR A C 1
ATOM 1502 O O . TYR A 1 216 ? -4.510 3.753 2.194 1.00 98.88 216 TYR A O 1
ATOM 1510 N N . ILE A 1 217 ? -6.154 4.245 3.643 1.00 98.62 217 ILE A N 1
ATOM 1511 C CA . ILE A 1 217 ? -7.289 3.907 2.785 1.00 98.62 217 ILE A CA 1
ATOM 1512 C C . ILE A 1 217 ? -8.111 5.176 2.553 1.00 98.62 217 ILE A C 1
ATOM 1514 O O . ILE A 1 217 ? -8.673 5.754 3.481 1.00 98.62 217 ILE A O 1
ATOM 1518 N N . LEU A 1 218 ? -8.188 5.614 1.299 1.00 98.00 218 LEU A N 1
ATOM 1519 C CA . LEU A 1 218 ? -9.013 6.734 0.860 1.00 98.00 218 LEU A CA 1
ATOM 1520 C C . LEU A 1 218 ? -10.000 6.267 -0.197 1.00 98.00 218 LEU A C 1
ATOM 1522 O O . LEU A 1 218 ? -9.600 5.987 -1.331 1.00 98.00 218 LEU A O 1
ATOM 1526 N N . ALA A 1 219 ? -11.285 6.265 0.151 1.00 96.81 219 ALA A N 1
ATOM 1527 C CA . ALA A 1 219 ? -12.380 5.896 -0.745 1.00 96.81 219 ALA A CA 1
ATOM 1528 C C . ALA A 1 219 ? -12.087 4.600 -1.529 1.00 96.81 219 ALA A C 1
ATOM 1530 O O . ALA A 1 219 ? -12.275 4.547 -2.745 1.00 96.81 219 ALA A O 1
ATOM 1531 N N . SER A 1 220 ? -11.538 3.595 -0.847 1.00 97.31 220 SER A N 1
ATOM 1532 C CA . SER A 1 220 ? -10.922 2.402 -1.447 1.00 97.31 220 SER A CA 1
ATOM 1533 C C . SER A 1 220 ? -11.247 1.155 -0.634 1.00 97.31 220 SER A C 1
ATOM 1535 O O . SER A 1 220 ? -11.563 1.255 0.551 1.00 97.31 220 SER A O 1
ATOM 1537 N N . ASP A 1 221 ? -11.163 -0.013 -1.262 1.00 95.88 221 ASP A N 1
ATOM 1538 C CA . ASP A 1 221 ? -11.397 -1.286 -0.588 1.00 95.88 221 ASP A CA 1
ATOM 1539 C C . ASP A 1 221 ? -10.068 -1.939 -0.186 1.00 95.88 221 ASP A C 1
ATOM 1541 O O . ASP A 1 221 ? -9.083 -1.888 -0.928 1.00 95.88 221 ASP A O 1
ATOM 1545 N N . ALA A 1 222 ? -10.029 -2.513 1.018 1.00 98.44 222 ALA A N 1
ATOM 1546 C CA . ALA A 1 222 ? -8.842 -3.179 1.534 1.00 98.44 222 ALA A CA 1
ATOM 1547 C C . ALA A 1 222 ? -9.161 -4.524 2.195 1.00 98.44 222 ALA A C 1
ATOM 1549 O O . ALA A 1 222 ? -10.070 -4.649 3.027 1.00 98.44 222 ALA A O 1
ATOM 1550 N N . ARG A 1 223 ? -8.337 -5.520 1.875 1.00 98.81 223 ARG A N 1
ATOM 1551 C CA . ARG A 1 223 ? -8.274 -6.827 2.519 1.00 98.81 223 ARG A CA 1
ATOM 1552 C C . ARG A 1 223 ? -6.870 -7.051 3.070 1.00 98.81 223 ARG A C 1
ATOM 1554 O O . ARG A 1 223 ? -5.883 -6.860 2.369 1.00 98.81 223 ARG A O 1
ATOM 1561 N N . ILE A 1 224 ? -6.793 -7.472 4.327 1.00 98.88 224 ILE A N 1
ATOM 1562 C CA . ILE A 1 224 ? -5.541 -7.804 5.008 1.00 98.88 224 ILE A CA 1
ATOM 1563 C C . ILE A 1 224 ? -5.697 -9.195 5.615 1.00 98.88 224 ILE A C 1
ATOM 1565 O O . ILE A 1 224 ? -6.597 -9.418 6.417 1.00 98.88 224 ILE A O 1
ATOM 1569 N N . ASP A 1 225 ? -4.848 -10.136 5.227 1.00 98.88 225 ASP A N 1
ATOM 1570 C CA . ASP A 1 225 ? -4.913 -11.539 5.626 1.00 98.88 225 ASP A CA 1
ATOM 1571 C C . ASP A 1 225 ? -3.524 -12.029 6.057 1.00 98.88 225 ASP A C 1
ATOM 1573 O O . ASP A 1 225 ? -2.644 -12.198 5.228 1.00 98.88 225 ASP A O 1
ATOM 1577 N N . GLY A 1 226 ? -3.277 -12.242 7.349 1.00 98.62 226 GLY A N 1
ATOM 1578 C CA . GLY A 1 226 ? -2.015 -12.829 7.823 1.00 98.62 226 GLY A CA 1
ATOM 1579 C C . GLY A 1 226 ? -0.821 -11.874 7.947 1.00 98.62 226 GLY A C 1
ATOM 1580 O O . GLY A 1 226 ? 0.293 -12.346 8.165 1.00 98.62 226 GLY A O 1
ATOM 1581 N N . ALA A 1 227 ? -1.006 -10.562 7.772 1.00 98.62 227 ALA A N 1
ATOM 1582 C CA . ALA A 1 227 ? 0.085 -9.584 7.808 1.00 98.62 227 ALA A CA 1
ATOM 1583 C C . ALA A 1 227 ? 0.373 -9.045 9.220 1.00 98.62 227 ALA A C 1
ATOM 1585 O O . ALA A 1 227 ? -0.539 -8.897 10.037 1.00 98.62 227 ALA A O 1
ATOM 1586 N N . THR A 1 228 ? 1.627 -8.663 9.470 1.00 98.94 228 THR A N 1
ATOM 1587 C CA . THR A 1 228 ? 2.019 -7.874 10.650 1.00 98.94 228 THR A CA 1
ATOM 1588 C C . THR A 1 228 ? 2.267 -6.424 10.246 1.00 98.94 228 THR A C 1
ATOM 1590 O O . THR A 1 228 ? 3.107 -6.157 9.387 1.00 98.94 228 THR A O 1
ATOM 1593 N N . ILE A 1 229 ? 1.583 -5.479 10.885 1.00 98.94 229 ILE A N 1
ATOM 1594 C CA . ILE A 1 229 ? 1.725 -4.034 10.681 1.00 98.94 229 ILE A CA 1
ATOM 1595 C C . ILE A 1 229 ? 2.262 -3.420 11.972 1.00 98.94 229 ILE A C 1
ATOM 1597 O O . ILE A 1 229 ? 1.656 -3.580 13.025 1.00 98.94 229 ILE A O 1
ATOM 1601 N N . ASN A 1 230 ? 3.384 -2.708 11.885 1.00 98.94 230 ASN A N 1
ATOM 1602 C CA . ASN A 1 230 ? 3.943 -1.906 12.972 1.00 98.94 230 ASN A CA 1
ATOM 1603 C C . ASN A 1 230 ? 4.072 -0.457 12.495 1.00 98.94 230 ASN A C 1
ATOM 1605 O O . ASN A 1 230 ? 4.749 -0.210 11.491 1.00 98.94 230 ASN A O 1
ATOM 1609 N N . ALA A 1 231 ? 3.422 0.479 13.179 1.00 98.88 231 ALA A N 1
ATOM 1610 C CA . ALA A 1 231 ? 3.406 1.884 12.788 1.00 98.88 231 ALA A CA 1
ATOM 1611 C C . ALA A 1 231 ? 3.675 2.822 13.975 1.00 98.88 231 ALA A C 1
ATOM 1613 O O . ALA A 1 231 ? 3.026 2.710 15.009 1.00 98.88 231 ALA A O 1
ATOM 1614 N N . ASP A 1 232 ? 4.577 3.788 13.808 1.00 98.81 232 ASP A N 1
ATOM 1615 C CA . ASP A 1 232 ? 4.776 4.859 14.797 1.00 98.81 232 ASP A CA 1
ATOM 1616 C C . ASP A 1 232 ? 3.611 5.879 14.744 1.00 98.81 232 ASP A C 1
ATOM 1618 O O . ASP A 1 232 ? 3.343 6.608 15.697 1.00 98.81 232 ASP A O 1
ATOM 1622 N N . GLY A 1 233 ? 2.920 5.968 13.602 1.00 98.69 233 GLY A N 1
ATOM 1623 C CA . GLY A 1 233 ? 1.623 6.629 13.461 1.00 98.69 233 GLY A CA 1
ATOM 1624 C C . GLY A 1 233 ? 0.487 5.610 13.425 1.00 98.69 233 GLY A C 1
ATOM 1625 O O . GLY A 1 233 ? 0.627 4.487 13.906 1.00 98.69 233 GLY A O 1
ATOM 1626 N N . ASP A 1 234 ? -0.643 5.979 12.819 1.00 98.81 234 ASP A N 1
ATOM 1627 C CA . ASP A 1 234 ? -1.815 5.101 12.798 1.00 98.81 234 ASP A CA 1
ATOM 1628 C C . ASP A 1 234 ? -1.519 3.790 12.052 1.00 98.81 234 ASP A C 1
ATOM 1630 O O . ASP A 1 234 ? -0.963 3.792 10.948 1.00 98.81 234 ASP A O 1
ATOM 1634 N N . GLY A 1 235 ? -1.923 2.662 12.635 1.00 98.88 235 GLY A N 1
ATOM 1635 C CA . GLY A 1 235 ? -1.770 1.338 12.034 1.00 98.88 235 GLY A CA 1
ATOM 1636 C C . GLY A 1 235 ? -2.550 1.237 10.725 1.00 98.88 235 GLY A C 1
ATOM 1637 O O . GLY A 1 235 ? -1.969 1.008 9.661 1.00 98.88 235 GLY A O 1
ATOM 1638 N N . ILE A 1 236 ? -3.863 1.462 10.799 1.00 98.94 236 ILE A N 1
ATOM 1639 C CA . ILE A 1 236 ? -4.768 1.535 9.650 1.00 98.94 236 ILE A CA 1
ATOM 1640 C C . ILE A 1 236 ? -5.607 2.808 9.751 1.00 98.94 236 ILE A C 1
ATOM 1642 O O . ILE A 1 236 ? -6.358 2.992 10.707 1.00 98.94 236 ILE A O 1
ATOM 1646 N N . PHE A 1 237 ? -5.529 3.656 8.730 1.00 98.88 237 PHE A N 1
ATOM 1647 C CA . PHE A 1 237 ? -6.285 4.900 8.622 1.00 98.88 237 PHE A CA 1
ATOM 1648 C C . PHE A 1 237 ? -7.256 4.845 7.441 1.00 98.88 237 PHE A C 1
ATOM 1650 O O . PHE A 1 237 ? -6.843 4.558 6.318 1.00 98.88 237 PHE A O 1
ATOM 1657 N N . ILE A 1 238 ? -8.535 5.153 7.670 1.00 98.75 238 ILE A N 1
ATOM 1658 C CA . ILE A 1 238 ? -9.594 5.165 6.650 1.00 98.75 238 ILE A CA 1
ATOM 1659 C C . ILE A 1 238 ? -10.208 6.560 6.567 1.00 98.75 238 ILE A C 1
ATOM 1661 O O . ILE A 1 238 ? -10.657 7.099 7.578 1.00 98.75 238 ILE A O 1
ATOM 1665 N N . THR A 1 239 ? -10.290 7.135 5.366 1.00 98.38 239 THR A N 1
ATOM 1666 C CA . THR A 1 239 ? -10.924 8.440 5.153 1.00 98.38 239 THR A CA 1
ATOM 1667 C C . THR A 1 239 ? -11.682 8.544 3.831 1.00 98.38 239 THR A C 1
ATOM 1669 O O . THR A 1 239 ? -11.427 7.828 2.863 1.00 98.38 239 THR A O 1
ATOM 1672 N N . SER A 1 240 ? -12.614 9.489 3.765 1.00 97.38 240 SER A N 1
ATOM 1673 C CA . SER A 1 240 ? -13.212 9.965 2.507 1.00 97.38 240 SER A CA 1
ATOM 1674 C C . SER A 1 240 ? -12.721 11.365 2.129 1.00 97.38 240 SER A C 1
ATOM 1676 O O . SER A 1 240 ? -13.033 11.879 1.048 1.00 97.38 240 SER A O 1
ATOM 1678 N N . LYS A 1 241 ? -11.950 12.022 3.009 1.00 92.69 241 LYS A N 1
ATOM 1679 C CA . LYS A 1 241 ? -11.473 13.386 2.786 1.00 92.69 241 LYS A CA 1
ATOM 1680 C C . LYS A 1 241 ? -10.482 13.389 1.634 1.00 92.69 241 LYS A C 1
ATOM 1682 O O . LYS A 1 241 ? -9.389 12.855 1.769 1.00 92.69 241 LYS A O 1
ATOM 1687 N N . ARG A 1 242 ? -10.830 14.098 0.554 1.00 90.31 242 ARG A N 1
ATOM 1688 C CA . ARG A 1 242 ? -10.074 14.207 -0.715 1.00 90.31 242 ARG A CA 1
ATOM 1689 C C . ARG A 1 242 ? -10.351 13.093 -1.726 1.00 90.31 242 ARG A C 1
ATOM 1691 O O . ARG A 1 242 ? -9.576 12.945 -2.672 1.00 90.31 242 ARG A O 1
ATOM 1698 N N . LYS A 1 243 ? -11.464 12.368 -1.575 1.00 91.94 243 LYS A N 1
ATOM 1699 C CA . LYS A 1 243 ? -12.004 11.567 -2.675 1.00 91.94 243 LYS A CA 1
ATOM 1700 C C . LYS A 1 243 ? -12.148 12.444 -3.923 1.00 91.94 243 LYS A C 1
ATOM 1702 O O . LYS A 1 243 ? -12.651 13.565 -3.833 1.00 91.94 243 LYS A O 1
ATOM 1707 N N . LEU A 1 244 ? -11.701 11.940 -5.066 1.00 88.25 244 LEU A N 1
ATOM 1708 C CA . LEU A 1 244 ? -11.826 12.637 -6.342 1.00 88.25 244 LEU A CA 1
ATOM 1709 C C . LEU A 1 244 ? -13.251 12.538 -6.899 1.00 88.25 244 LEU A C 1
ATOM 1711 O O . LEU A 1 244 ? -13.913 11.503 -6.787 1.00 88.25 244 LEU A O 1
ATOM 1715 N N . ASP A 1 245 ? -13.702 13.611 -7.549 1.00 86.12 245 ASP A N 1
ATOM 1716 C CA . ASP A 1 245 ? -14.971 13.619 -8.274 1.00 86.12 245 ASP A CA 1
ATOM 1717 C C . ASP A 1 245 ? -14.975 12.540 -9.369 1.00 86.12 245 ASP A C 1
ATOM 1719 O O . ASP A 1 245 ? -13.981 12.323 -10.064 1.00 86.12 245 ASP A O 1
ATOM 1723 N N . GLY A 1 246 ? -16.110 11.855 -9.527 1.00 84.88 246 GLY A N 1
ATOM 1724 C CA . GLY A 1 246 ? -16.270 10.763 -10.494 1.00 84.88 246 GLY A CA 1
ATOM 1725 C C . GLY A 1 246 ? -15.849 9.379 -9.989 1.00 84.88 246 GLY A C 1
ATOM 1726 O O . GLY A 1 246 ? -16.074 8.403 -10.703 1.00 84.88 246 GLY A O 1
ATOM 1727 N N . TYR A 1 247 ? -15.305 9.273 -8.771 1.00 85.19 247 TYR A N 1
ATOM 1728 C CA . TYR A 1 247 ? -15.074 7.991 -8.102 1.00 85.19 247 TYR A CA 1
ATOM 1729 C C . TYR A 1 247 ? -16.104 7.749 -6.998 1.00 85.19 247 TYR A C 1
ATOM 1731 O O . TYR A 1 247 ? -16.459 8.648 -6.222 1.00 85.19 247 TYR A O 1
ATOM 1739 N N . GLU A 1 248 ? -16.577 6.508 -6.919 1.00 88.19 248 GLU A N 1
ATOM 1740 C CA . GLU A 1 248 ? -17.388 6.054 -5.796 1.00 88.19 248 GLU A CA 1
ATOM 1741 C C . GLU A 1 248 ? -16.547 6.019 -4.525 1.00 88.19 248 GLU A C 1
ATOM 1743 O O . GLU A 1 248 ? -15.335 5.809 -4.558 1.00 88.19 248 GLU A O 1
ATOM 1748 N N . ASP A 1 249 ? -17.198 6.267 -3.394 1.00 92.56 249 ASP A N 1
ATOM 1749 C CA . ASP A 1 249 ? -16.560 5.997 -2.117 1.00 92.56 249 ASP A CA 1
ATOM 1750 C C . ASP A 1 249 ? -16.659 4.495 -1.874 1.00 92.56 249 ASP A C 1
ATOM 1752 O O . ASP A 1 249 ? -17.768 4.000 -1.712 1.00 92.56 249 ASP A O 1
ATOM 1756 N N . LEU A 1 250 ? -15.541 3.768 -1.928 1.00 94.75 250 LEU A N 1
ATOM 1757 C CA . LEU A 1 250 ? -15.514 2.308 -1.779 1.00 94.75 250 LEU A CA 1
ATOM 1758 C C . LEU A 1 250 ? -14.982 1.844 -0.424 1.00 94.75 250 LEU A C 1
ATOM 1760 O O . LEU A 1 250 ? -14.735 0.654 -0.260 1.00 94.75 250 LEU A O 1
ATOM 1764 N N . ASN A 1 251 ? -14.835 2.752 0.544 1.00 97.38 251 ASN A N 1
ATOM 1765 C CA . ASN A 1 251 ? -14.293 2.432 1.861 1.00 97.38 251 ASN A CA 1
ATOM 1766 C C . ASN A 1 251 ? -14.946 1.183 2.471 1.00 97.38 251 ASN A C 1
ATOM 1768 O O . ASN A 1 251 ? -16.135 1.170 2.822 1.00 97.38 251 ASN A O 1
ATOM 1772 N N . ALA A 1 252 ? -14.128 0.142 2.574 1.00 96.75 252 ALA A N 1
ATOM 1773 C CA . ALA A 1 252 ? -14.427 -1.151 3.160 1.00 96.75 252 ALA A CA 1
ATOM 1774 C C . ALA A 1 252 ? -13.114 -1.770 3.653 1.00 96.75 252 ALA A C 1
ATOM 1776 O O . ALA A 1 252 ? -12.067 -1.592 3.029 1.00 96.75 252 ALA A O 1
ATOM 1777 N N . LEU A 1 253 ? -13.175 -2.494 4.770 1.00 98.75 253 LEU A N 1
ATOM 1778 C CA . LEU A 1 253 ? -12.008 -3.138 5.362 1.00 98.75 253 LEU A CA 1
ATOM 1779 C C . LEU A 1 253 ? -12.375 -4.523 5.894 1.00 98.75 253 LEU A C 1
ATOM 1781 O O . LEU A 1 253 ? -13.293 -4.666 6.703 1.00 98.75 253 LEU A O 1
ATOM 1785 N N . THR A 1 254 ? -11.622 -5.533 5.471 1.00 98.81 254 THR A N 1
ATOM 1786 C CA . THR A 1 254 ? -11.608 -6.856 6.106 1.00 98.81 254 THR A CA 1
ATOM 1787 C C . THR A 1 254 ? -10.195 -7.180 6.563 1.00 98.81 254 THR A C 1
ATOM 1789 O O . THR A 1 254 ? -9.257 -7.100 5.771 1.00 98.81 254 THR A O 1
ATOM 1792 N N . VAL A 1 255 ? -10.052 -7.571 7.825 1.00 98.94 255 VAL A N 1
ATOM 1793 C CA . VAL A 1 255 ? -8.788 -7.988 8.430 1.00 98.94 255 VAL A CA 1
ATOM 1794 C C . VAL A 1 255 ? -8.946 -9.396 8.992 1.00 98.94 255 VAL A C 1
ATOM 1796 O O . VAL A 1 255 ? -9.869 -9.663 9.758 1.00 98.94 255 VAL A O 1
ATOM 1799 N N . ASN A 1 256 ? -8.057 -10.299 8.598 1.00 98.88 256 ASN A N 1
ATOM 1800 C CA . ASN A 1 256 ? -8.039 -11.699 8.995 1.00 98.88 256 ASN A CA 1
ATOM 1801 C C . ASN A 1 256 ? -6.631 -12.087 9.454 1.00 98.88 256 ASN A C 1
ATOM 1803 O O . ASN A 1 256 ? -5.671 -11.790 8.749 1.00 98.88 256 ASN A O 1
ATOM 1807 N N . LYS A 1 257 ? -6.488 -12.791 10.582 1.00 98.81 257 LYS A N 1
ATOM 1808 C CA . LYS A 1 257 ? -5.199 -13.355 11.044 1.00 98.81 257 LYS A CA 1
ATOM 1809 C C . LYS A 1 257 ? -4.043 -12.350 11.098 1.00 98.81 257 LYS A C 1
ATOM 1811 O O . LYS A 1 257 ? -2.889 -12.737 10.930 1.00 98.81 257 LYS A O 1
ATOM 1816 N N . ALA A 1 258 ? -4.340 -11.068 11.279 1.00 98.75 258 ALA A N 1
ATOM 1817 C CA . ALA A 1 258 ? -3.344 -10.011 11.223 1.00 98.75 258 ALA A CA 1
ATOM 1818 C C . ALA A 1 258 ? -2.960 -9.542 12.626 1.00 98.75 258 ALA A C 1
ATOM 1820 O O . ALA A 1 258 ? -3.747 -9.643 13.571 1.00 98.75 258 ALA A O 1
ATOM 1821 N N . GLN A 1 259 ? -1.766 -8.971 12.734 1.00 98.88 259 GLN A N 1
ATOM 1822 C CA . GLN A 1 259 ? -1.338 -8.220 13.906 1.00 98.88 259 GLN A CA 1
ATOM 1823 C C . GLN A 1 259 ? -1.127 -6.759 13.512 1.00 98.88 259 GLN A C 1
ATOM 1825 O O . GLN A 1 259 ? -0.373 -6.477 12.585 1.00 98.88 259 GLN A O 1
ATOM 1830 N N . VAL A 1 260 ? -1.776 -5.832 14.213 1.00 98.94 260 VAL A N 1
ATOM 1831 C CA . VAL A 1 260 ? -1.653 -4.388 13.983 1.00 98.94 260 VAL A CA 1
ATOM 1832 C C . VAL A 1 260 ? -1.208 -3.718 15.274 1.00 98.94 260 VAL A C 1
ATOM 1834 O O . VAL A 1 260 ? -1.997 -3.580 16.204 1.00 98.94 260 VAL A O 1
ATOM 1837 N N . ASN A 1 261 ? 0.049 -3.292 15.309 1.00 98.88 261 ASN A N 1
ATOM 1838 C CA . ASN A 1 261 ? 0.640 -2.555 16.417 1.00 98.88 261 ASN A CA 1
ATOM 1839 C C . ASN A 1 261 ? 0.839 -1.095 15.991 1.00 98.88 261 ASN A C 1
ATOM 1841 O O . ASN A 1 261 ? 1.371 -0.833 14.905 1.00 98.88 261 ASN A O 1
ATOM 1845 N N . SER A 1 262 ? 0.428 -0.151 16.832 1.00 98.81 262 SER A N 1
ATOM 1846 C CA . SER A 1 262 ? 0.607 1.278 16.575 1.00 98.81 262 SER A CA 1
ATOM 1847 C C . SER A 1 262 ? 0.966 2.049 17.842 1.00 98.81 262 SER A C 1
ATOM 1849 O O . SER A 1 262 ? 0.413 1.791 18.910 1.00 98.81 262 SER A O 1
ATOM 1851 N N . ASP A 1 263 ? 1.843 3.041 17.710 1.00 98.88 263 ASP A N 1
ATOM 1852 C CA . ASP A 1 263 ? 2.166 3.967 18.802 1.00 98.88 263 ASP A CA 1
ATOM 1853 C C . ASP A 1 263 ? 1.061 5.019 19.028 1.00 98.88 263 ASP A C 1
ATOM 1855 O O . ASP A 1 263 ? 1.064 5.711 20.050 1.00 98.88 263 ASP A O 1
ATOM 1859 N N . THR A 1 264 ? 0.100 5.147 18.101 1.00 98.62 264 THR A N 1
ATOM 1860 C CA . THR A 1 264 ? -1.027 6.087 18.191 1.00 98.62 264 THR A CA 1
ATOM 1861 C C . THR A 1 264 ? -2.370 5.366 18.199 1.00 98.62 264 THR A C 1
ATOM 1863 O O . THR A 1 264 ? -2.965 5.192 19.265 1.00 98.62 264 THR A O 1
ATOM 1866 N N . ILE A 1 265 ? -2.862 4.974 17.021 1.00 98.94 265 ILE A N 1
ATOM 1867 C CA . ILE A 1 265 ? -4.186 4.395 16.814 1.00 98.94 265 ILE A CA 1
ATOM 1868 C C . ILE A 1 265 ? -4.075 3.151 15.938 1.00 98.94 265 ILE A C 1
ATOM 1870 O O . ILE A 1 265 ? -3.613 3.237 14.801 1.00 98.94 265 ILE A O 1
ATOM 1874 N N . ALA A 1 266 ? -4.559 1.998 16.403 1.00 98.94 266 ALA A N 1
ATOM 1875 C CA . ALA A 1 266 ? -4.482 0.775 15.598 1.00 98.94 266 ALA A CA 1
ATOM 1876 C C . ALA A 1 266 ? -5.464 0.803 14.407 1.00 98.94 266 ALA A C 1
ATOM 1878 O O . ALA A 1 266 ? -5.066 0.510 13.277 1.00 98.94 266 ALA A O 1
ATOM 1879 N N . LEU A 1 267 ? -6.722 1.203 14.632 1.00 98.88 267 LEU A N 1
ATOM 1880 C CA . LEU A 1 267 ? -7.737 1.406 13.590 1.00 98.88 267 LEU A CA 1
ATOM 1881 C C . LEU A 1 267 ? -8.413 2.778 13.724 1.00 98.88 267 LEU A C 1
ATOM 1883 O O . LEU A 1 267 ? -9.179 3.023 14.654 1.00 98.88 267 LEU A O 1
ATOM 1887 N N . HIS A 1 268 ? -8.193 3.656 12.750 1.00 98.81 268 HIS A N 1
ATOM 1888 C CA . HIS A 1 268 ? -8.735 5.010 12.728 1.00 98.81 268 HIS A CA 1
ATOM 1889 C C . HIS A 1 268 ? -9.711 5.198 11.561 1.00 98.81 268 HIS A C 1
ATOM 1891 O O . HIS A 1 268 ? -9.318 5.220 10.395 1.00 98.81 268 HIS A O 1
ATOM 1897 N N . VAL A 1 269 ? -10.992 5.398 11.876 1.00 98.62 269 VAL A N 1
ATOM 1898 C CA . VAL A 1 269 ? -11.995 5.894 10.923 1.00 98.62 269 VAL A CA 1
ATOM 1899 C C . VAL A 1 269 ? -12.073 7.410 11.058 1.00 98.62 269 VAL A C 1
ATOM 1901 O O . VAL A 1 269 ? -12.583 7.917 12.052 1.00 98.62 269 VAL A O 1
ATOM 1904 N N . ASP A 1 270 ? -11.568 8.147 10.073 1.00 98.25 270 ASP A N 1
ATOM 1905 C CA . ASP A 1 270 ? -11.492 9.609 10.121 1.00 98.25 270 ASP A CA 1
ATOM 1906 C C . ASP A 1 270 ? -12.886 10.263 10.103 1.00 98.25 270 ASP A C 1
ATOM 1908 O O . ASP A 1 270 ? -13.891 9.664 9.712 1.00 98.25 270 ASP A O 1
ATOM 1912 N N . THR A 1 271 ? -12.957 11.531 10.492 1.00 97.06 271 THR A N 1
ATOM 1913 C CA . THR A 1 271 ? -14.176 12.347 10.433 1.00 97.06 271 THR A CA 1
ATOM 1914 C C . THR A 1 271 ? -14.620 12.639 8.998 1.00 97.06 271 THR A C 1
ATOM 1916 O O . THR A 1 271 ? -13.801 12.918 8.124 1.00 97.06 271 THR A O 1
ATOM 1919 N N . GLY A 1 272 ? -15.934 12.623 8.752 1.00 95.31 272 GLY A N 1
ATOM 1920 C CA . GLY A 1 272 ? -16.512 12.841 7.418 1.00 95.31 272 GLY A CA 1
ATOM 1921 C C . GLY A 1 272 ? -16.318 11.669 6.447 1.00 95.31 272 GLY A C 1
ATOM 1922 O O . GLY A 1 272 ? -16.364 11.867 5.234 1.00 95.31 272 GLY A O 1
ATOM 1923 N N . THR A 1 273 ? -16.088 10.471 6.977 1.00 97.44 273 THR A N 1
ATOM 1924 C CA . THR A 1 273 ? -15.831 9.238 6.232 1.00 97.44 273 THR A CA 1
ATOM 1925 C C . THR A 1 273 ? -17.114 8.440 6.058 1.00 97.44 273 THR A C 1
ATOM 1927 O O . THR A 1 273 ? -17.863 8.227 7.010 1.00 97.44 273 THR A O 1
ATOM 1930 N N . THR A 1 274 ? -17.362 7.974 4.838 1.00 96.38 274 THR A N 1
ATOM 1931 C CA . THR A 1 274 ? -18.423 7.001 4.558 1.00 96.38 274 THR A CA 1
ATOM 1932 C C . THR A 1 274 ? -17.818 5.608 4.590 1.00 96.38 274 THR A C 1
ATOM 1934 O O . THR A 1 274 ? -16.799 5.382 3.955 1.00 96.38 274 THR A O 1
ATOM 1937 N N . ILE A 1 275 ? -18.442 4.683 5.320 1.00 96.69 275 ILE A N 1
ATOM 1938 C CA . ILE A 1 275 ? -18.084 3.262 5.352 1.00 96.69 275 ILE A CA 1
ATOM 1939 C C . ILE A 1 275 ? -19.257 2.482 4.752 1.00 96.69 275 ILE A C 1
ATOM 1941 O O . ILE A 1 275 ? -20.377 2.560 5.262 1.00 96.69 275 ILE A O 1
ATOM 1945 N N . ASN A 1 276 ? -19.026 1.762 3.653 1.00 91.62 276 ASN A N 1
ATOM 1946 C CA . ASN A 1 276 ? -20.118 1.182 2.853 1.00 91.62 276 ASN A CA 1
ATOM 1947 C C . ASN A 1 276 ? -20.526 -0.225 3.285 1.00 91.62 276 ASN A C 1
ATOM 1949 O O . ASN A 1 276 ? -21.635 -0.675 3.000 1.00 91.62 276 ASN A O 1
ATOM 1953 N N . ALA A 1 277 ? -19.622 -0.920 3.963 1.00 92.75 277 ALA A N 1
ATOM 1954 C CA . ALA A 1 277 ? -19.828 -2.252 4.497 1.00 92.75 277 ALA A CA 1
ATOM 1955 C C . ALA A 1 277 ? -19.224 -2.324 5.901 1.00 92.75 277 ALA A C 1
ATOM 1957 O O . ALA A 1 277 ? -18.306 -1.558 6.198 1.00 92.75 277 ALA A O 1
ATOM 1958 N N . PRO A 1 278 ? -19.710 -3.224 6.771 1.00 97.00 278 PRO A N 1
ATOM 1959 C CA . PRO A 1 278 ? -19.085 -3.428 8.066 1.00 97.00 278 PRO A CA 1
ATOM 1960 C C . PRO A 1 278 ? -17.580 -3.676 7.940 1.00 97.00 278 PRO A C 1
ATOM 1962 O O . PRO A 1 278 ? -17.144 -4.424 7.066 1.00 97.00 278 PRO A O 1
ATOM 1965 N N . ILE A 1 279 ? -16.809 -3.072 8.839 1.00 98.81 279 ILE A N 1
ATOM 1966 C CA . ILE A 1 279 ? -15.408 -3.423 9.042 1.00 98.81 279 ILE A CA 1
ATOM 1967 C C . ILE A 1 279 ? -15.397 -4.756 9.785 1.00 98.81 279 ILE A C 1
ATOM 1969 O O . ILE A 1 279 ? -15.985 -4.866 10.862 1.00 98.81 279 ILE A O 1
ATOM 1973 N N . VAL A 1 280 ? -14.756 -5.768 9.210 1.00 98.81 280 VAL A N 1
ATOM 1974 C CA . VAL A 1 280 ? -14.716 -7.119 9.786 1.00 98.81 280 VAL A CA 1
ATOM 1975 C C . VAL A 1 280 ? -13.294 -7.445 10.211 1.00 98.81 280 VAL A C 1
ATOM 1977 O O . VAL A 1 280 ? -12.389 -7.449 9.382 1.00 98.81 280 VAL A O 1
ATOM 1980 N N . LEU A 1 281 ? -13.111 -7.732 11.496 1.00 98.88 281 LEU A N 1
ATOM 1981 C CA . LEU A 1 281 ? -11.857 -8.156 12.111 1.00 98.88 281 LEU A CA 1
ATOM 1982 C C . LEU A 1 281 ? -12.036 -9.609 12.556 1.00 98.88 281 LEU A C 1
ATOM 1984 O O . LEU A 1 281 ? -12.983 -9.922 13.275 1.00 98.88 281 LEU A O 1
ATOM 1988 N N . THR A 1 282 ? -11.204 -10.522 12.069 1.00 98.88 282 THR A N 1
ATOM 1989 C CA . THR A 1 282 ? -11.316 -11.960 12.352 1.00 98.88 282 THR A CA 1
ATOM 1990 C C . THR A 1 282 ? -9.960 -12.542 12.715 1.00 98.88 282 THR A C 1
ATOM 1992 O O . THR A 1 282 ? -8.971 -12.256 12.042 1.00 98.88 282 THR A O 1
ATOM 1995 N N . ASP A 1 283 ? -9.891 -13.342 13.778 1.00 98.88 283 ASP A N 1
ATOM 1996 C CA . ASP A 1 283 ? -8.665 -14.033 14.211 1.00 98.88 283 ASP A CA 1
ATOM 1997 C C . ASP A 1 283 ? -7.449 -13.093 14.368 1.00 98.88 283 ASP A C 1
ATOM 1999 O O . ASP A 1 283 ? -6.316 -13.491 14.108 1.00 98.88 283 ASP A O 1
ATOM 2003 N N . SER A 1 284 ? -7.673 -11.820 14.704 1.00 98.94 284 SER A N 1
ATOM 2004 C CA . SER A 1 284 ? -6.652 -10.766 14.620 1.00 98.94 284 SER A CA 1
ATOM 2005 C C . SER A 1 284 ? -6.330 -10.150 15.980 1.00 98.94 284 SER A C 1
ATOM 2007 O O . SER A 1 284 ? -7.117 -10.244 16.923 1.00 98.94 284 SER A O 1
ATOM 2009 N N . THR A 1 285 ? -5.191 -9.467 16.063 1.00 98.94 285 THR A N 1
ATOM 2010 C CA . THR A 1 285 ? -4.779 -8.693 17.240 1.00 98.94 285 THR A CA 1
ATOM 2011 C C . THR A 1 285 ? -4.502 -7.250 16.845 1.00 98.94 285 THR A C 1
ATOM 2013 O O . THR A 1 285 ? -3.753 -6.997 15.904 1.00 98.94 285 THR A O 1
ATOM 2016 N N . PHE A 1 286 ? -5.084 -6.309 17.582 1.00 98.94 286 PHE A N 1
ATOM 2017 C CA . PHE A 1 286 ? -4.837 -4.876 17.453 1.00 98.94 286 PHE A CA 1
ATOM 2018 C C . PHE A 1 286 ? -4.342 -4.340 18.795 1.00 98.94 286 PHE A C 1
ATOM 2020 O O . PHE A 1 286 ? -4.981 -4.581 19.819 1.00 98.94 286 PHE A O 1
ATOM 2027 N N . GLU A 1 287 ? -3.231 -3.610 18.785 1.00 98.94 287 GLU A N 1
ATOM 2028 C CA . GLU A 1 287 ? -2.603 -3.051 19.981 1.00 98.94 287 GLU A CA 1
ATOM 2029 C C . GLU A 1 287 ? -2.133 -1.615 19.725 1.00 98.94 287 GLU A C 1
ATOM 2031 O O . GLU A 1 287 ? -1.332 -1.360 18.825 1.00 98.94 287 GLU A O 1
ATOM 2036 N N . ALA A 1 288 ? -2.660 -0.674 20.505 1.00 98.88 288 ALA A N 1
ATOM 2037 C CA . ALA A 1 288 ? -2.258 0.732 20.508 1.00 98.88 288 ALA A CA 1
ATOM 2038 C C . ALA A 1 288 ? -2.751 1.418 21.792 1.00 98.88 288 ALA A C 1
ATOM 2040 O O . ALA A 1 288 ? -3.610 0.865 22.476 1.00 98.88 288 ALA A O 1
ATOM 2041 N N . PRO A 1 289 ? -2.288 2.637 22.125 1.00 98.75 289 PRO A N 1
ATOM 2042 C CA . PRO A 1 289 ? -2.933 3.438 23.165 1.00 98.75 289 PRO A CA 1
ATOM 2043 C C . PRO A 1 289 ? -4.437 3.629 22.906 1.00 98.75 289 PRO A C 1
ATOM 2045 O O . PRO A 1 289 ? -5.253 3.388 23.792 1.00 98.75 289 PRO A O 1
ATOM 2048 N N . GLU A 1 290 ? -4.810 3.983 21.674 1.00 98.75 290 GLU A N 1
ATOM 2049 C CA . GLU A 1 290 ? -6.197 4.018 21.201 1.00 98.75 290 GLU A CA 1
ATOM 2050 C C . GLU A 1 290 ? -6.377 2.887 20.174 1.00 98.75 290 GLU A C 1
ATOM 2052 O O . GLU A 1 290 ? -5.929 2.973 19.036 1.00 98.75 290 GLU A O 1
ATOM 2057 N N . VAL A 1 291 ? -6.998 1.770 20.548 1.00 98.88 291 VAL A N 1
ATOM 2058 C CA . VAL A 1 291 ? -7.138 0.631 19.626 1.00 98.88 291 VAL A CA 1
ATOM 2059 C C . VAL A 1 291 ? -8.097 0.945 18.476 1.00 98.88 291 VAL A C 1
ATOM 2061 O O . VAL A 1 291 ? -7.863 0.531 17.339 1.00 98.88 291 VAL A O 1
ATOM 2064 N N . ILE A 1 292 ? -9.163 1.707 18.742 1.00 98.88 292 ILE A N 1
ATOM 2065 C CA . ILE A 1 292 ? -10.148 2.113 17.734 1.00 98.88 292 ILE A CA 1
ATOM 2066 C C . ILE A 1 292 ? -10.536 3.576 17.939 1.00 98.88 292 ILE A C 1
ATOM 2068 O O . ILE A 1 292 ? -11.009 3.955 19.010 1.00 98.88 292 ILE A O 1
ATOM 2072 N N . LYS A 1 293 ? -10.464 4.356 16.857 1.00 98.69 293 LYS A N 1
ATOM 2073 C CA . LYS A 1 293 ? -10.987 5.722 16.787 1.00 98.69 293 LYS A CA 1
ATOM 2074 C C . LYS A 1 293 ? -12.139 5.844 15.806 1.00 98.69 293 LYS A C 1
ATOM 2076 O O . LYS A 1 293 ? -11.973 5.639 14.601 1.00 98.69 293 LYS A O 1
ATOM 2081 N N . LEU A 1 294 ? -13.296 6.253 16.313 1.00 98.25 294 LEU A N 1
ATOM 2082 C CA . LEU A 1 294 ? -14.514 6.488 15.543 1.00 98.25 294 LEU A CA 1
ATOM 2083 C C . LEU A 1 294 ? -14.719 7.990 15.316 1.00 98.25 294 LEU A C 1
ATOM 2085 O O . LEU A 1 294 ? -15.303 8.701 16.136 1.00 98.25 294 LEU A O 1
ATOM 2089 N N . GLY A 1 295 ? -14.221 8.494 14.192 1.00 97.81 295 GLY A N 1
ATOM 2090 C CA . GLY A 1 295 ? -14.508 9.842 13.698 1.00 97.81 295 GLY A CA 1
ATOM 2091 C C . GLY A 1 295 ? -15.764 9.937 12.838 1.00 97.81 295 GLY A C 1
ATOM 2092 O O . GLY A 1 295 ? -16.260 11.037 12.618 1.00 97.81 295 GLY A O 1
ATOM 2093 N N . SER A 1 296 ? -16.277 8.809 12.352 1.00 97.69 296 SER A N 1
ATOM 2094 C CA . SER A 1 296 ? -17.513 8.727 11.570 1.00 97.69 296 SER A CA 1
ATOM 2095 C C . SER A 1 296 ? -18.284 7.457 11.902 1.00 97.69 296 SER A C 1
ATOM 2097 O O . SER A 1 296 ? -17.763 6.550 12.557 1.00 97.69 296 SER A O 1
ATOM 2099 N N . LYS A 1 297 ? -19.511 7.365 11.380 1.00 97.19 297 LYS A N 1
ATOM 2100 C CA . LYS A 1 297 ? -20.352 6.179 11.522 1.00 97.19 297 LYS A CA 1
ATOM 2101 C C . LYS A 1 297 ? -19.642 4.946 10.968 1.00 97.19 297 LYS A C 1
ATOM 2103 O O . LYS A 1 297 ? -19.371 4.879 9.770 1.00 97.19 297 LYS A O 1
ATOM 2108 N N . ALA A 1 298 ? -19.454 3.939 11.814 1.00 97.62 298 ALA A N 1
ATOM 2109 C CA . ALA A 1 298 ? -18.930 2.640 11.415 1.00 97.62 298 ALA A CA 1
ATOM 2110 C C . ALA A 1 298 ? -19.647 1.494 12.138 1.00 97.62 298 ALA A C 1
ATOM 2112 O O . ALA A 1 298 ? -20.096 1.623 13.278 1.00 97.62 298 ALA A O 1
ATOM 2113 N N . VAL A 1 299 ? -19.737 0.355 11.454 1.00 98.44 299 VAL A N 1
ATOM 2114 C CA . VAL A 1 299 ? -20.127 -0.932 12.039 1.00 98.44 299 VAL A CA 1
ATOM 2115 C C . VAL A 1 299 ? -18.875 -1.793 12.053 1.00 98.44 299 VAL A C 1
ATOM 2117 O O . VAL A 1 299 ? -18.366 -2.120 10.984 1.00 98.44 299 VAL A O 1
ATOM 2120 N N . ILE A 1 300 ? -18.378 -2.139 13.235 1.00 98.81 300 ILE A N 1
ATOM 2121 C CA . ILE A 1 300 ? -17.183 -2.962 13.426 1.00 98.81 300 ILE A CA 1
ATOM 2122 C C . ILE A 1 300 ? -17.599 -4.301 14.032 1.00 98.81 300 ILE A C 1
ATOM 2124 O O . ILE A 1 300 ? -18.260 -4.343 15.071 1.00 98.81 300 ILE A O 1
ATOM 2128 N N . GLN A 1 301 ? -17.201 -5.388 13.377 1.00 98.88 301 GLN A N 1
ATOM 2129 C CA . GLN A 1 301 ? -17.419 -6.761 13.823 1.00 98.88 301 GLN A CA 1
ATOM 2130 C C . GLN A 1 301 ? -16.076 -7.400 14.157 1.00 98.88 301 GLN A C 1
ATOM 2132 O O . GLN A 1 301 ? -15.300 -7.700 13.254 1.00 98.88 301 GLN A O 1
ATOM 2137 N N . ALA A 1 302 ? -15.808 -7.597 15.444 1.00 98.88 302 ALA A N 1
ATOM 2138 C CA . ALA A 1 302 ? -14.645 -8.312 15.942 1.00 98.88 302 ALA A CA 1
ATOM 2139 C C . ALA A 1 302 ? -15.039 -9.760 16.266 1.00 98.88 302 ALA A C 1
ATOM 2141 O O . ALA A 1 302 ? -15.911 -10.011 17.097 1.00 98.88 302 ALA A O 1
ATOM 2142 N N . ASN A 1 303 ? -14.405 -10.707 15.581 1.00 98.81 303 ASN A N 1
ATOM 2143 C CA . ASN A 1 303 ? -14.664 -12.139 15.673 1.00 98.81 303 ASN A CA 1
ATOM 2144 C C . ASN A 1 303 ? -13.363 -12.836 16.071 1.00 98.81 3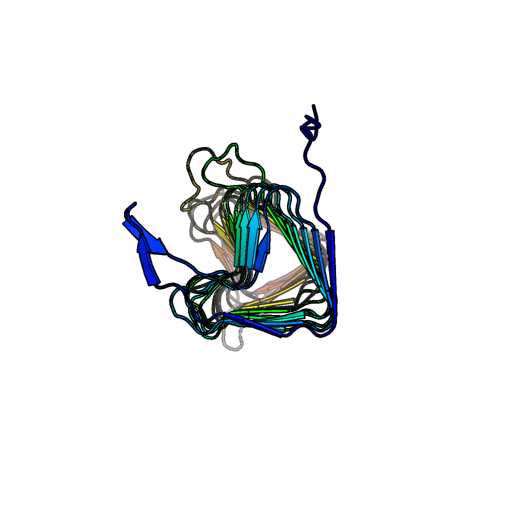03 ASN A C 1
ATOM 2146 O O . ASN A 1 303 ? -12.374 -12.708 15.348 1.00 98.81 303 ASN A O 1
ATOM 2150 N N . ASN A 1 304 ? -13.331 -13.534 17.208 1.00 98.81 304 ASN A N 1
ATOM 2151 C CA . ASN A 1 304 ? -12.100 -14.123 17.752 1.00 98.81 304 ASN A CA 1
ATOM 2152 C C . ASN A 1 304 ? -10.898 -13.151 17.692 1.00 98.81 304 ASN A C 1
ATOM 2154 O O . ASN A 1 304 ? -9.805 -13.490 17.245 1.00 98.81 304 ASN A O 1
ATOM 2158 N N . THR A 1 305 ? -11.144 -11.884 18.025 1.00 98.88 305 THR A N 1
ATOM 2159 C CA . THR A 1 305 ? -10.190 -10.786 17.851 1.00 98.88 305 THR A CA 1
ATOM 2160 C C . THR A 1 305 ? -9.822 -10.203 19.206 1.00 98.88 305 THR A C 1
ATOM 2162 O O . THR A 1 305 ? -10.678 -10.025 20.074 1.00 98.88 305 THR A O 1
ATOM 2165 N N . THR A 1 306 ? -8.541 -9.899 19.385 1.00 98.94 306 THR A N 1
ATOM 2166 C CA . THR A 1 306 ? -8.009 -9.255 20.589 1.00 98.94 306 THR A CA 1
ATOM 2167 C C . THR A 1 306 ? -7.758 -7.779 20.307 1.00 98.94 306 THR A C 1
ATOM 2169 O O . THR A 1 306 ? -6.999 -7.435 19.404 1.00 98.94 306 THR A O 1
ATOM 2172 N N . LEU A 1 307 ? -8.403 -6.909 21.076 1.00 98.94 307 LEU A N 1
ATOM 2173 C CA . LEU A 1 307 ? -8.263 -5.458 21.019 1.00 98.94 307 LEU A CA 1
ATOM 2174 C C . LEU A 1 307 ? -7.621 -4.981 22.327 1.00 98.94 307 LEU A C 1
ATOM 2176 O O . LEU A 1 307 ? -8.187 -5.183 23.403 1.00 98.94 307 LEU A O 1
ATOM 2180 N N . ILE A 1 308 ? -6.446 -4.364 22.244 1.00 98.88 308 ILE A N 1
ATOM 2181 C CA . ILE A 1 308 ? -5.691 -3.843 23.388 1.00 98.88 308 ILE A CA 1
ATOM 2182 C C . ILE A 1 308 ? -5.504 -2.342 23.187 1.00 98.88 308 ILE A C 1
ATOM 2184 O O . ILE A 1 308 ? -4.835 -1.925 22.243 1.00 98.88 308 ILE A O 1
ATOM 2188 N N . GLY A 1 309 ? -6.111 -1.551 24.067 1.00 98.75 309 GLY A N 1
ATOM 2189 C CA . GLY A 1 309 ? -6.164 -0.096 23.973 1.00 98.75 309 GLY A CA 1
ATOM 2190 C C . GLY A 1 309 ? -7.575 0.454 24.111 1.00 98.75 309 GLY A C 1
ATOM 2191 O O . GLY A 1 309 ? -8.561 -0.288 24.151 1.00 98.75 309 GLY A O 1
ATOM 2192 N N . ASP A 1 310 ? -7.666 1.777 24.157 1.00 98.69 310 ASP A N 1
ATOM 2193 C CA . ASP A 1 310 ? -8.930 2.480 24.347 1.00 98.69 310 ASP A CA 1
ATOM 2194 C C . ASP A 1 310 ? -9.737 2.586 23.048 1.00 98.69 310 ASP A C 1
ATOM 2196 O O . ASP A 1 310 ? -9.191 2.686 21.948 1.00 98.69 310 ASP A O 1
ATOM 2200 N N . VAL A 1 311 ? -11.061 2.603 23.173 1.00 98.75 311 VAL A N 1
ATOM 2201 C CA . VAL A 1 311 ? -11.976 2.917 22.071 1.00 98.75 311 VAL A CA 1
ATOM 2202 C C . VAL A 1 311 ? -12.533 4.312 22.296 1.00 98.75 311 VAL A C 1
ATOM 2204 O O . VAL A 1 311 ? -13.217 4.535 23.293 1.00 98.75 311 VAL A O 1
ATOM 2207 N N . ALA A 1 312 ? -12.313 5.234 21.362 1.00 98.19 312 ALA A N 1
ATOM 2208 C CA . ALA A 1 312 ? -12.860 6.582 21.469 1.00 98.19 312 ALA A CA 1
ATOM 2209 C C . ALA A 1 312 ? -13.728 6.960 20.269 1.00 98.19 312 ALA A C 1
ATOM 2211 O O . ALA A 1 312 ? -13.512 6.540 19.128 1.00 98.19 312 ALA A O 1
ATOM 2212 N N . GLN A 1 313 ? -14.715 7.808 20.534 1.00 96.94 313 GLN A N 1
ATOM 2213 C CA . GLN A 1 313 ? -15.571 8.416 19.531 1.00 96.94 313 GLN A CA 1
ATOM 2214 C C . GLN A 1 313 ? -15.403 9.935 19.548 1.00 96.94 313 GLN A C 1
ATOM 2216 O O . GLN A 1 313 ? -15.468 10.571 20.594 1.00 96.94 313 GLN A O 1
ATOM 2221 N N . SER A 1 314 ? -15.220 10.530 18.369 1.00 94.31 314 SER A N 1
ATOM 2222 C CA . SER A 1 314 ? -15.036 11.984 18.228 1.00 94.31 314 SER A CA 1
ATOM 2223 C C . SER A 1 314 ? -16.198 12.701 17.541 1.00 94.31 314 SER A C 1
ATOM 2225 O O . SER A 1 314 ? -16.241 13.932 17.543 1.00 94.31 314 SER A O 1
ATOM 2227 N N . ASP A 1 315 ? -17.161 11.962 16.988 1.00 90.00 315 ASP A N 1
ATOM 2228 C CA . ASP A 1 315 ? -18.377 12.519 16.399 1.00 90.00 315 ASP A CA 1
ATOM 2229 C C . ASP A 1 315 ? -19.652 12.069 17.134 1.00 90.00 315 ASP A C 1
ATOM 2231 O O . ASP A 1 315 ? -19.610 11.302 18.091 1.00 90.00 315 ASP A O 1
ATOM 2235 N N . MET A 1 316 ? -20.809 12.579 16.704 1.00 91.00 316 MET A N 1
ATOM 2236 C CA . MET A 1 316 ? -22.113 12.233 17.292 1.00 91.00 316 MET A CA 1
ATOM 2237 C C . MET A 1 316 ? -22.880 11.191 16.465 1.00 91.00 316 MET A C 1
ATOM 2239 O O . MET A 1 316 ? -24.107 11.099 16.554 1.00 91.00 316 MET A O 1
ATOM 2243 N N . SER A 1 317 ? -22.197 10.453 15.588 1.00 92.81 317 SER A N 1
ATOM 2244 C CA . SER A 1 317 ? -22.858 9.485 14.718 1.00 92.81 317 SER A CA 1
ATOM 2245 C C . SER A 1 317 ? -23.115 8.159 15.436 1.00 92.81 317 SER A C 1
ATOM 2247 O O . SER A 1 317 ? -22.397 7.764 16.348 1.00 92.81 317 SER A O 1
ATOM 2249 N N . SER A 1 318 ? -24.175 7.450 15.048 1.00 94.62 318 SER A N 1
ATOM 2250 C CA . SER A 1 318 ? -24.478 6.155 15.661 1.00 94.62 318 SER A CA 1
ATOM 2251 C C . SER A 1 318 ? -23.634 5.044 15.036 1.00 94.62 318 SER A C 1
ATOM 2253 O O . SER A 1 318 ? -23.905 4.638 13.900 1.00 94.62 318 SER A O 1
ATOM 2255 N N . SER A 1 319 ? -22.649 4.561 15.793 1.00 97.50 319 SER A N 1
ATOM 2256 C CA . SER A 1 319 ? -21.737 3.467 15.431 1.00 97.50 319 SER A CA 1
ATOM 2257 C C . SER A 1 319 ? -22.026 2.195 16.236 1.00 97.50 319 SER A C 1
ATOM 2259 O O . SER A 1 319 ? -22.805 2.204 17.196 1.00 97.50 319 SER A O 1
ATOM 2261 N N . SER A 1 320 ? -21.399 1.079 15.866 1.00 98.12 320 SER A N 1
ATOM 2262 C CA . SER A 1 320 ? -21.464 -0.160 16.648 1.00 98.12 320 SER A CA 1
ATOM 2263 C C . SER A 1 320 ? -20.151 -0.933 16.622 1.00 98.12 320 SER A C 1
ATOM 2265 O O . SER A 1 320 ? -19.545 -1.066 15.560 1.00 98.12 320 SER A O 1
ATOM 2267 N N . LEU A 1 321 ? -19.780 -1.508 17.764 1.00 98.69 321 LEU A N 1
ATOM 2268 C CA . LEU A 1 321 ? -18.692 -2.470 17.924 1.00 98.69 321 LEU A CA 1
ATOM 2269 C C . LEU A 1 321 ? -19.265 -3.752 18.537 1.00 98.69 321 LEU A C 1
ATOM 2271 O O . LEU A 1 321 ? -19.788 -3.723 19.651 1.00 98.69 321 LEU A O 1
ATOM 2275 N N . SER A 1 322 ? -19.173 -4.872 17.824 1.00 98.81 322 SER A N 1
ATOM 2276 C CA . SER A 1 322 ? -19.555 -6.187 18.347 1.00 98.81 322 SER A CA 1
ATOM 2277 C C . SER A 1 322 ? -18.322 -7.049 18.593 1.00 98.81 322 SER A C 1
ATOM 2279 O O . SER A 1 322 ? -17.534 -7.250 17.671 1.00 98.81 322 SER A O 1
ATOM 2281 N N . LEU A 1 323 ? -18.198 -7.587 19.802 1.00 98.88 323 LEU A N 1
ATOM 2282 C CA . LEU A 1 323 ? -17.235 -8.612 20.185 1.00 98.88 323 LEU A CA 1
ATOM 2283 C C . LEU A 1 323 ? -17.942 -9.970 20.134 1.00 98.88 323 LEU A C 1
ATOM 2285 O O . LEU A 1 323 ? -18.966 -10.157 20.796 1.00 98.88 323 LEU A O 1
ATOM 2289 N N . SER A 1 324 ? -17.424 -10.890 19.324 1.00 98.75 324 SER A N 1
ATOM 2290 C CA . SER A 1 324 ? -17.967 -12.243 19.213 1.00 98.75 324 SER A CA 1
ATOM 2291 C C . SER A 1 324 ? -16.890 -13.323 19.136 1.00 98.75 324 SER A C 1
ATOM 2293 O O . SER A 1 324 ? -15.720 -13.032 18.857 1.00 98.75 324 SER A O 1
ATOM 2295 N N . GLN A 1 325 ? -17.285 -14.582 19.327 1.00 98.19 325 GLN A N 1
ATOM 2296 C CA . GLN A 1 325 ? -16.450 -15.771 19.133 1.00 98.19 325 GLN A CA 1
ATOM 2297 C C . GLN A 1 325 ? -15.144 -15.713 19.939 1.00 98.19 325 GLN A C 1
ATOM 2299 O O . GLN A 1 325 ? -14.064 -15.926 19.397 1.00 98.19 325 GLN A O 1
ATOM 2304 N N . GLY A 1 326 ? -15.233 -15.389 21.228 1.00 98.25 326 GLY A N 1
ATOM 2305 C CA . GLY A 1 326 ? -14.073 -15.302 22.116 1.00 98.25 326 GLY A CA 1
ATOM 2306 C C . GLY A 1 326 ? -13.273 -14.008 21.984 1.00 98.25 326 GLY A C 1
ATOM 2307 O O . GLY A 1 326 ? -12.131 -13.954 22.438 1.00 98.25 326 GLY A O 1
ATOM 2308 N N . SER A 1 327 ? -13.838 -12.970 21.358 1.00 98.88 327 SER A N 1
ATOM 2309 C CA . SER A 1 327 ? -13.163 -11.677 21.242 1.00 98.88 327 SER A CA 1
ATOM 2310 C C . SER A 1 327 ? -12.950 -11.027 22.603 1.00 98.88 327 SER A C 1
ATOM 2312 O O . SER A 1 327 ? -13.778 -11.137 23.512 1.00 98.88 327 SER A O 1
ATOM 2314 N N . THR A 1 328 ? -11.841 -10.304 22.724 1.00 98.81 328 THR A N 1
ATOM 2315 C CA . THR A 1 328 ? -11.486 -9.583 23.944 1.00 98.81 328 THR A CA 1
ATOM 2316 C C . THR A 1 328 ? -11.207 -8.119 23.645 1.00 98.81 328 THR A C 1
ATOM 2318 O O . THR A 1 328 ? -10.534 -7.791 22.671 1.00 98.81 328 THR A O 1
ATOM 2321 N N . LEU A 1 329 ? -11.723 -7.235 24.495 1.00 98.81 329 LEU A N 1
ATOM 2322 C CA . LEU A 1 329 ? -11.331 -5.831 24.563 1.00 98.81 329 LEU A CA 1
ATOM 2323 C C . LEU A 1 329 ? -10.667 -5.586 25.914 1.00 98.81 329 LEU A C 1
ATOM 2325 O O . LEU A 1 329 ? -11.270 -5.855 26.948 1.00 98.81 329 LEU A O 1
ATOM 2329 N N . THR A 1 330 ? -9.444 -5.071 25.924 1.00 98.44 330 THR A N 1
ATOM 2330 C CA . THR A 1 330 ? -8.755 -4.625 27.140 1.00 98.44 330 THR A CA 1
ATOM 2331 C C . THR A 1 330 ? -8.437 -3.145 27.008 1.00 98.44 330 THR A C 1
ATOM 2333 O O . THR A 1 330 ? -7.553 -2.778 26.241 1.00 98.44 330 THR A O 1
ATOM 2336 N N . GLY A 1 331 ? -9.171 -2.312 27.742 1.00 97.31 331 GLY A N 1
ATOM 2337 C CA . GLY A 1 331 ? -9.119 -0.856 27.627 1.00 97.31 331 GLY A CA 1
ATOM 2338 C C . GLY A 1 331 ? -10.413 -0.196 28.098 1.00 97.31 331 GLY A C 1
ATOM 2339 O O . GLY A 1 331 ? -11.354 -0.871 28.538 1.00 97.31 331 GLY A O 1
ATOM 2340 N N . SER A 1 332 ? -10.473 1.125 28.006 1.00 96.88 332 SER A N 1
ATOM 2341 C CA . SER A 1 332 ? -11.682 1.910 28.251 1.00 96.88 332 SER A CA 1
ATOM 2342 C C . SER A 1 332 ? -12.451 2.192 26.961 1.00 96.88 332 SER A C 1
ATOM 2344 O O . SER A 1 332 ? -11.940 2.034 25.852 1.00 96.88 332 SER A O 1
ATOM 2346 N N . VAL A 1 333 ? -13.717 2.581 27.102 1.00 97.94 333 VAL A N 1
ATOM 2347 C CA . VAL A 1 333 ? -14.560 3.000 25.977 1.00 97.94 333 VAL A CA 1
ATOM 2348 C C . VAL A 1 333 ? -15.142 4.374 26.276 1.00 97.94 333 VAL A C 1
ATOM 2350 O O . VAL A 1 333 ? -15.876 4.522 27.249 1.00 97.94 333 VAL A O 1
ATOM 2353 N N . ASP A 1 334 ? -14.866 5.361 25.430 1.00 97.12 334 ASP A N 1
ATOM 2354 C CA . ASP A 1 334 ? -15.497 6.684 25.443 1.00 97.12 334 ASP A CA 1
ATOM 2355 C C . ASP A 1 334 ? -16.246 6.910 24.125 1.00 97.12 334 ASP A C 1
ATOM 2357 O O . ASP A 1 334 ? -15.744 7.508 23.171 1.00 97.12 334 ASP A O 1
ATOM 2361 N N . ALA A 1 335 ? -17.446 6.333 24.037 1.00 95.62 335 ALA A N 1
ATOM 2362 C CA . ALA A 1 335 ? -18.222 6.271 22.806 1.00 95.62 335 ALA A CA 1
ATOM 2363 C C . ALA A 1 335 ? -19.733 6.406 23.066 1.00 95.62 335 ALA A C 1
ATOM 2365 O O . ALA A 1 335 ? -20.518 5.467 22.904 1.00 95.62 335 ALA A O 1
ATOM 2366 N N . MET A 1 336 ? -20.152 7.612 23.468 1.00 94.62 336 MET A N 1
ATOM 2367 C CA . MET A 1 336 ? -21.526 7.941 23.891 1.00 94.62 336 MET A CA 1
ATOM 2368 C C . MET A 1 336 ? -22.619 7.646 22.848 1.00 94.62 336 MET A C 1
ATOM 2370 O O . MET A 1 336 ? -23.777 7.474 23.220 1.00 94.62 336 MET A O 1
ATOM 2374 N N . PHE A 1 337 ? -22.295 7.573 21.555 1.00 95.25 337 PHE A N 1
ATOM 2375 C CA . PHE A 1 337 ? -23.271 7.283 20.493 1.00 95.25 337 PHE A CA 1
ATOM 2376 C C . PHE A 1 337 ? -23.079 5.894 19.879 1.00 95.25 337 PHE A C 1
ATOM 2378 O O . PHE A 1 337 ? -23.727 5.545 18.889 1.00 95.25 337 PHE A O 1
ATOM 2385 N N . THR A 1 338 ? -22.210 5.080 20.475 1.00 96.38 338 THR A N 1
ATOM 2386 C CA . THR A 1 338 ? -21.856 3.757 19.970 1.00 96.38 338 THR A CA 1
ATOM 2387 C C . THR A 1 338 ? -22.552 2.658 20.764 1.00 96.38 338 THR A C 1
ATOM 2389 O O . THR A 1 338 ? -22.663 2.716 21.989 1.00 96.38 338 THR A O 1
ATOM 2392 N N . THR A 1 339 ? -23.028 1.638 20.052 1.00 97.81 339 THR A N 1
ATOM 2393 C CA . THR A 1 339 ? -23.494 0.389 20.666 1.00 97.81 339 THR A CA 1
ATOM 2394 C C . THR A 1 339 ? -22.320 -0.567 20.825 1.00 97.81 339 THR A C 1
ATOM 2396 O O . THR A 1 339 ? -21.695 -0.925 19.828 1.00 97.81 339 THR A O 1
ATOM 2399 N N . LEU A 1 340 ? -22.045 -0.997 22.054 1.00 98.44 340 LEU A N 1
ATOM 2400 C CA . LEU A 1 340 ? -21.127 -2.095 22.346 1.00 98.44 340 LEU A CA 1
ATOM 2401 C C . LEU A 1 340 ? -21.938 -3.377 22.570 1.00 98.44 340 LEU A C 1
ATOM 2403 O O . LEU A 1 340 ? -22.910 -3.384 23.332 1.00 98.44 340 LEU A O 1
ATOM 2407 N N . SER A 1 341 ? -21.558 -4.460 21.898 1.00 98.62 341 SER A N 1
ATOM 2408 C CA . SER A 1 341 ? -22.204 -5.768 22.042 1.00 98.62 341 SER A CA 1
ATOM 2409 C C . SER A 1 341 ? -21.179 -6.854 22.343 1.00 98.62 341 SER A C 1
ATOM 2411 O O . SER A 1 341 ? -20.151 -6.905 21.675 1.00 98.62 341 SER A O 1
ATOM 2413 N N . LEU A 1 342 ? -21.463 -7.716 23.318 1.00 98.75 342 LEU A N 1
ATOM 2414 C CA . LEU A 1 342 ? -20.655 -8.885 23.668 1.00 98.75 342 LEU A CA 1
ATOM 2415 C C . LEU A 1 342 ? -21.533 -10.132 23.600 1.00 98.75 342 LEU A C 1
ATOM 2417 O O . LEU A 1 342 ? -22.590 -10.151 24.235 1.00 98.75 342 LEU A O 1
ATOM 2421 N N . ASP A 1 343 ? -21.090 -11.155 22.867 1.00 98.56 343 ASP A N 1
ATOM 2422 C CA . ASP A 1 343 ? -21.686 -12.493 22.964 1.00 98.56 343 ASP A CA 1
ATOM 2423 C C . ASP A 1 343 ? -21.242 -13.239 24.233 1.00 98.56 343 ASP A C 1
ATOM 2425 O O . ASP A 1 343 ? -20.361 -12.780 24.959 1.00 98.56 343 ASP A O 1
ATOM 2429 N N . ASP A 1 344 ? -21.831 -14.411 24.476 1.00 98.50 344 ASP A N 1
ATOM 2430 C CA . ASP A 1 344 ? -21.616 -15.249 25.666 1.00 98.50 344 ASP A CA 1
ATOM 2431 C C . ASP A 1 344 ? -20.200 -15.830 25.814 1.00 98.50 344 ASP A C 1
ATOM 2433 O O . ASP A 1 344 ? -19.882 -16.451 26.830 1.00 98.50 344 ASP A O 1
ATOM 2437 N N . THR A 1 345 ? -19.333 -15.614 24.825 1.00 98.50 345 THR A N 1
ATOM 2438 C CA . THR A 1 345 ? -17.930 -16.045 24.844 1.00 98.50 345 THR A CA 1
ATOM 2439 C C . THR A 1 345 ? -16.943 -14.885 24.936 1.00 98.50 345 THR A C 1
ATOM 2441 O O . THR A 1 345 ? -15.747 -15.111 25.132 1.00 98.50 345 THR A O 1
ATOM 2444 N N . SER A 1 346 ? -17.420 -13.651 24.782 1.00 98.75 346 SER A N 1
ATOM 2445 C CA . SER A 1 346 ? -16.581 -12.464 24.649 1.00 98.75 346 SER A CA 1
ATOM 2446 C C . SER A 1 346 ? -16.360 -11.756 25.979 1.00 98.75 346 SER A C 1
ATOM 2448 O O . SER A 1 346 ? -17.163 -11.859 26.909 1.00 98.75 346 SER A O 1
ATOM 2450 N N . GLN A 1 347 ? -15.250 -11.021 26.071 1.00 98.44 347 GLN A N 1
ATOM 2451 C CA . GLN A 1 347 ? -14.838 -10.360 27.308 1.00 98.44 347 GLN A CA 1
ATOM 2452 C C . GLN A 1 347 ? -14.440 -8.904 27.084 1.00 98.44 347 GLN A C 1
ATOM 2454 O O . GLN A 1 347 ? -13.732 -8.572 26.133 1.00 98.44 347 GLN A O 1
ATOM 2459 N N . TRP A 1 348 ? -14.823 -8.044 28.021 1.00 98.44 348 TRP A N 1
ATOM 2460 C CA . TRP A 1 348 ? -14.286 -6.695 28.142 1.00 98.44 348 TRP A CA 1
ATOM 2461 C C . TRP A 1 348 ? -13.603 -6.511 29.498 1.00 98.44 348 TRP A C 1
ATOM 2463 O O . TRP A 1 348 ? -14.241 -6.484 30.549 1.00 98.44 348 TRP A O 1
ATOM 2473 N N . ASN A 1 349 ? -12.283 -6.359 29.467 1.00 97.06 349 ASN A N 1
ATOM 2474 C CA . ASN A 1 349 ? -11.449 -6.001 30.605 1.00 97.06 349 ASN A CA 1
ATOM 2475 C C . ASN A 1 349 ? -11.313 -4.478 30.661 1.00 97.06 349 ASN A C 1
ATOM 2477 O O . ASN A 1 349 ? -10.424 -3.888 30.046 1.00 97.06 349 ASN A O 1
ATOM 2481 N N . MET A 1 350 ? -12.223 -3.842 31.388 1.00 95.25 350 MET A N 1
ATOM 2482 C CA . MET A 1 350 ? -12.289 -2.392 31.513 1.00 95.25 350 MET A CA 1
ATOM 2483 C C . MET A 1 350 ? -11.180 -1.881 32.438 1.00 95.25 350 MET A C 1
ATOM 2485 O O . MET A 1 350 ? -11.090 -2.304 33.594 1.00 95.25 350 MET A O 1
ATOM 2489 N N . THR A 1 351 ? -10.345 -0.971 31.934 1.00 92.81 351 THR A N 1
ATOM 2490 C CA . THR A 1 351 ? -9.176 -0.434 32.658 1.00 92.81 351 THR A CA 1
ATOM 2491 C C . THR A 1 351 ? -9.453 0.894 33.358 1.00 92.81 351 THR A C 1
ATOM 2493 O O . THR A 1 351 ? -8.925 1.126 34.443 1.00 92.81 351 THR A O 1
ATOM 2496 N N . ASP A 1 352 ? -10.326 1.721 32.779 1.00 91.56 352 ASP A N 1
ATOM 2497 C CA . ASP A 1 352 ? -10.671 3.066 33.247 1.00 91.56 352 ASP A CA 1
ATOM 2498 C C . ASP A 1 352 ? -12.171 3.352 33.058 1.00 91.56 352 ASP A C 1
ATOM 2500 O O . ASP A 1 352 ? -12.843 2.633 32.305 1.00 91.56 352 ASP A O 1
ATOM 2504 N N . PRO A 1 353 ? -12.738 4.374 33.741 1.00 93.00 353 PRO A N 1
ATOM 2505 C CA . PRO A 1 353 ? -14.134 4.765 33.571 1.00 93.00 353 PRO A CA 1
ATOM 2506 C C . PRO A 1 353 ? -14.532 4.890 32.101 1.00 93.00 353 PRO A C 1
ATOM 2508 O O . PRO A 1 353 ? -13.792 5.438 31.293 1.00 93.00 353 PRO A O 1
ATOM 2511 N N . SER A 1 354 ? -15.708 4.375 31.765 1.00 95.75 354 SER A N 1
ATOM 2512 C CA . SER A 1 354 ? -16.139 4.197 30.381 1.00 95.75 354 SER A CA 1
ATOM 2513 C C . SER A 1 354 ? -17.578 4.654 30.200 1.00 95.75 354 SER A C 1
ATOM 2515 O O . SER A 1 354 ? -18.417 4.509 31.095 1.00 95.75 354 SER A O 1
ATOM 2517 N N . THR A 1 355 ? -17.857 5.185 29.017 1.00 95.75 355 THR A N 1
ATOM 2518 C CA . THR A 1 355 ? -19.169 5.632 28.566 1.00 95.75 355 THR A CA 1
ATOM 2519 C C . THR A 1 355 ? -19.495 4.968 27.238 1.00 95.75 355 THR A C 1
ATOM 2521 O O . THR A 1 355 ? -18.773 5.124 26.257 1.00 95.75 355 THR A O 1
ATOM 2524 N N . VAL A 1 356 ? -20.621 4.265 27.187 1.00 96.62 356 VAL A N 1
ATOM 2525 C CA . VAL A 1 356 ? -21.166 3.681 25.955 1.00 96.62 356 VAL A CA 1
ATOM 2526 C C . VAL A 1 356 ? -22.575 4.200 25.714 1.00 96.62 356 VAL A C 1
ATOM 2528 O O . VAL A 1 356 ? -23.317 4.477 26.660 1.00 96.62 356 VAL A O 1
ATOM 2531 N N . GLY A 1 357 ? -22.955 4.325 24.445 1.00 95.69 357 GLY A N 1
ATOM 2532 C CA . GLY A 1 357 ? -24.311 4.714 24.072 1.00 95.69 357 GLY A CA 1
ATOM 2533 C C . GLY A 1 357 ? -25.326 3.648 24.450 1.00 95.69 357 GLY A C 1
ATOM 2534 O O . GLY A 1 357 ? -26.240 3.907 25.219 1.00 95.69 357 GLY A O 1
ATOM 2535 N N . ASN A 1 358 ? -25.124 2.429 23.956 1.00 96.12 358 ASN A N 1
ATOM 2536 C CA . ASN A 1 358 ? -25.912 1.260 24.339 1.00 96.12 358 ASN A CA 1
ATOM 2537 C C . ASN A 1 358 ? -24.983 0.086 24.642 1.00 96.12 358 ASN A C 1
ATOM 2539 O O . ASN A 1 358 ? -23.932 -0.054 24.017 1.00 96.12 358 ASN A O 1
ATOM 2543 N N . LEU A 1 359 ? -25.409 -0.786 25.553 1.00 97.00 359 LEU A N 1
ATOM 2544 C CA . LEU A 1 359 ? -24.697 -2.011 25.894 1.00 97.00 359 LEU A CA 1
ATOM 2545 C C . LEU A 1 359 ? -25.631 -3.214 25.766 1.00 97.00 359 LEU A C 1
ATOM 2547 O O . LEU A 1 359 ? -26.674 -3.265 26.415 1.00 97.00 359 LEU A O 1
ATOM 2551 N N . THR A 1 360 ? -25.245 -4.186 24.946 1.00 97.31 360 THR A N 1
ATOM 2552 C CA . THR A 1 360 ? -25.829 -5.536 24.942 1.00 97.31 360 THR A CA 1
ATOM 2553 C C . THR A 1 360 ? -24.757 -6.493 25.432 1.00 97.31 360 THR A C 1
ATOM 2555 O O . THR A 1 360 ? -23.727 -6.629 24.783 1.00 97.31 360 THR A O 1
ATOM 2558 N N . ASN A 1 361 ? -24.959 -7.104 26.593 1.00 96.25 361 ASN A N 1
ATOM 2559 C CA . ASN A 1 361 ? -23.937 -7.931 27.218 1.00 96.25 361 ASN A CA 1
ATOM 2560 C C . ASN A 1 361 ? -24.487 -9.312 27.564 1.00 96.25 361 ASN A C 1
ATOM 2562 O O . ASN A 1 361 ? -25.178 -9.448 28.575 1.00 96.25 361 ASN A O 1
ATOM 2566 N N . ASP A 1 362 ? -24.116 -10.302 26.758 1.00 97.81 362 ASP A N 1
ATOM 2567 C CA . ASP A 1 362 ? -24.286 -11.722 27.074 1.00 97.81 362 ASP A CA 1
ATOM 2568 C C . ASP A 1 362 ? -22.976 -12.355 27.588 1.00 97.81 362 ASP A C 1
ATOM 2570 O O . ASP A 1 362 ? -23.013 -13.453 28.139 1.00 97.81 362 ASP A O 1
ATOM 2574 N N . GLY A 1 363 ? -21.846 -11.649 27.451 1.00 97.38 363 GLY A N 1
ATOM 2575 C CA . GLY A 1 363 ? -20.515 -12.059 27.909 1.00 97.38 363 GLY A CA 1
ATOM 2576 C C . GLY A 1 363 ? -20.093 -11.470 29.258 1.00 97.38 363 GLY A C 1
ATOM 2577 O O . GLY A 1 363 ? -20.922 -11.050 30.075 1.00 97.38 363 GLY A O 1
ATOM 2578 N N . ASP A 1 364 ? -18.777 -11.408 29.477 1.00 97.38 364 ASP A N 1
ATOM 2579 C CA . ASP A 1 364 ? -18.185 -10.956 30.739 1.00 97.38 364 ASP A CA 1
ATOM 2580 C C . ASP A 1 364 ? -17.578 -9.551 30.631 1.00 97.38 364 ASP A C 1
ATOM 2582 O O . ASP A 1 364 ? -16.774 -9.251 29.748 1.00 97.38 364 ASP A O 1
ATOM 2586 N N . ILE A 1 365 ? -17.901 -8.692 31.600 1.00 96.94 365 ILE A N 1
ATOM 2587 C CA . ILE A 1 365 ? -17.251 -7.390 31.779 1.00 96.94 365 ILE A CA 1
ATOM 2588 C C . ILE A 1 365 ? -16.516 -7.407 33.115 1.00 96.94 365 ILE A C 1
ATOM 2590 O O . ILE A 1 365 ? -17.132 -7.425 34.185 1.00 96.94 365 ILE A O 1
ATOM 2594 N N . THR A 1 366 ? -15.189 -7.368 33.056 1.00 93.75 366 THR A N 1
ATOM 2595 C CA . THR A 1 366 ? -14.339 -7.247 34.239 1.00 93.75 366 THR A CA 1
ATOM 2596 C C . THR A 1 366 ? -14.046 -5.778 34.497 1.00 93.75 366 THR A C 1
ATOM 2598 O O . THR A 1 366 ? -13.395 -5.111 33.699 1.00 93.75 366 THR A O 1
ATOM 2601 N N . LEU A 1 367 ? -14.491 -5.278 35.648 1.00 89.44 367 LEU A N 1
ATOM 2602 C CA . LEU A 1 367 ? -14.190 -3.924 36.105 1.00 89.44 367 LEU A CA 1
ATOM 2603 C C . LEU A 1 367 ? -12.838 -3.925 36.830 1.00 89.44 367 LEU A C 1
ATOM 2605 O O . LEU A 1 367 ? -12.758 -4.219 38.027 1.00 89.44 367 LEU A O 1
ATOM 2609 N N . GLY A 1 368 ? -11.763 -3.632 36.101 1.00 73.38 368 GLY A N 1
ATOM 2610 C CA . GLY A 1 368 ? -10.432 -3.473 36.674 1.00 73.38 368 GLY A CA 1
ATOM 2611 C C . GLY A 1 368 ? -10.346 -2.162 37.449 1.00 73.38 368 GLY A C 1
ATOM 2612 O O . GLY A 1 368 ? -10.587 -1.096 36.895 1.00 73.38 368 GLY A O 1
ATOM 2613 N N . ASN A 1 369 ? -10.004 -2.214 38.738 1.00 64.69 369 ASN A N 1
ATOM 2614 C CA . ASN A 1 369 ? -9.646 -1.006 39.483 1.00 64.69 369 ASN A CA 1
ATOM 2615 C C . ASN A 1 369 ? -8.178 -0.672 39.202 1.00 64.69 369 ASN A C 1
ATOM 2617 O O . ASN A 1 369 ? -7.294 -1.428 39.616 1.00 64.69 369 ASN A O 1
ATOM 2621 N N . ALA A 1 370 ? -7.903 0.484 38.593 1.00 58.81 370 ALA A N 1
ATOM 2622 C CA . ALA A 1 370 ? -6.560 1.051 38.625 1.00 58.81 370 ALA A CA 1
ATOM 2623 C C . ALA A 1 370 ? -6.102 1.174 40.090 1.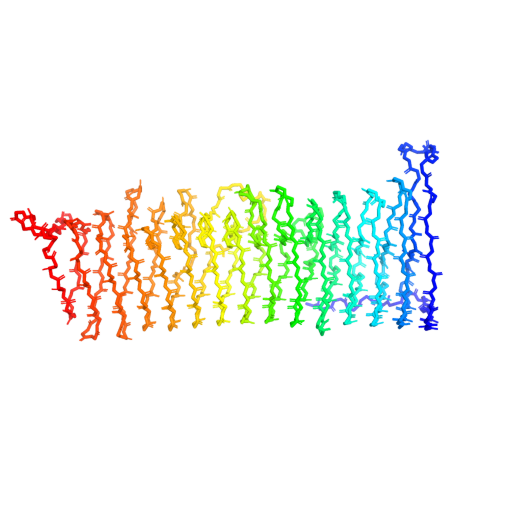00 58.81 370 ALA A C 1
ATOM 2625 O O . ALA A 1 370 ? -6.854 1.625 40.963 1.00 58.81 370 ALA A O 1
ATOM 2626 N N . SER A 1 371 ? -4.881 0.738 40.399 1.00 50.88 371 SER A N 1
ATOM 2627 C CA . SER A 1 371 ? -4.354 0.771 41.765 1.00 50.88 371 SER A CA 1
ATOM 2628 C C . SER A 1 371 ? -4.379 2.204 42.316 1.00 50.88 371 SER A C 1
ATOM 2630 O O . SER A 1 371 ? -3.645 3.060 41.830 1.00 50.88 371 SER A O 1
ATOM 2632 N N . GLY A 1 372 ? -5.216 2.463 43.328 1.00 54.16 372 GLY A N 1
ATOM 2633 C CA . GLY A 1 372 ? -5.396 3.795 43.930 1.00 54.16 372 GLY A CA 1
ATOM 2634 C C . GLY A 1 372 ? -6.619 4.588 43.443 1.00 54.16 372 GLY A C 1
ATOM 2635 O O . GLY A 1 372 ? -6.848 5.687 43.946 1.00 54.16 372 GLY A O 1
ATOM 2636 N N . SER A 1 373 ? -7.419 4.044 42.521 1.00 60.22 373 SER A N 1
ATOM 2637 C CA . SER A 1 373 ? -8.696 4.624 42.077 1.00 60.22 373 SER A CA 1
ATOM 2638 C C . SER A 1 373 ? -9.808 4.460 43.127 1.00 60.22 373 SER A C 1
ATOM 2640 O O . SER A 1 373 ? -9.864 3.462 43.847 1.00 60.22 373 SER A O 1
ATOM 2642 N N . THR A 1 374 ? -10.735 5.424 43.190 1.00 58.75 374 THR A N 1
ATOM 2643 C CA . THR A 1 374 ? -11.968 5.363 44.003 1.00 58.75 374 THR A CA 1
ATOM 2644 C C . THR A 1 374 ? -13.037 4.418 43.434 1.00 58.75 374 THR A C 1
ATOM 2646 O O . THR A 1 374 ? -14.137 4.351 43.979 1.00 58.75 374 THR A O 1
ATOM 2649 N N . GLY A 1 375 ? -12.721 3.690 42.360 1.00 65.38 375 GLY A N 1
ATOM 2650 C CA . GLY A 1 375 ? -13.586 2.724 41.686 1.00 65.38 375 GLY A CA 1
ATOM 2651 C C . GLY A 1 375 ? -13.689 3.000 40.186 1.00 65.38 375 GLY A C 1
ATOM 2652 O O . GLY A 1 375 ? -13.511 4.131 39.737 1.00 65.38 375 GLY A O 1
ATOM 2653 N N . THR A 1 376 ? -13.991 1.960 39.420 1.00 73.06 376 THR A N 1
ATOM 2654 C CA . THR A 1 376 ? -14.198 2.023 37.968 1.00 73.06 376 THR A CA 1
ATOM 2655 C C . THR A 1 376 ? -15.698 2.143 37.664 1.00 73.06 376 THR A C 1
ATOM 2657 O O . THR A 1 376 ? -16.499 1.360 38.176 1.00 73.06 376 THR A O 1
ATOM 2660 N N . LEU A 1 377 ? -16.099 3.161 36.888 1.00 84.94 377 LEU A N 1
ATOM 2661 C CA . LEU A 1 377 ? -17.505 3.486 36.593 1.00 84.94 377 LEU A CA 1
ATOM 2662 C C . LEU A 1 377 ? -17.838 3.196 35.129 1.00 84.94 377 LEU A C 1
ATOM 2664 O O . LEU A 1 377 ? -17.217 3.768 34.238 1.00 84.94 377 LEU A O 1
ATOM 2668 N N . LEU A 1 378 ? -18.862 2.376 34.898 1.00 89.12 378 LEU A N 1
ATOM 2669 C CA . LEU A 1 378 ? -19.459 2.166 33.583 1.00 89.12 378 LEU A CA 1
ATOM 2670 C C . LEU A 1 378 ? -20.758 2.970 33.467 1.00 89.12 378 LEU A C 1
ATOM 2672 O O . LEU A 1 378 ? -21.710 2.730 34.212 1.00 89.12 378 LEU A O 1
ATOM 2676 N N . THR A 1 379 ? -20.798 3.907 32.522 1.00 91.00 379 THR A N 1
ATOM 2677 C CA . THR A 1 379 ? -21.991 4.693 32.188 1.00 91.00 379 THR A CA 1
ATOM 2678 C C . THR A 1 379 ? -22.588 4.187 30.879 1.00 91.00 379 THR A C 1
ATOM 2680 O O . THR A 1 379 ? -21.909 4.150 29.857 1.00 91.00 379 THR A O 1
ATOM 2683 N N . VAL A 1 380 ? -23.871 3.827 30.902 1.00 88.44 380 VAL A N 1
ATOM 2684 C CA . VAL A 1 380 ? -24.646 3.491 29.700 1.00 88.44 380 VAL A CA 1
ATOM 2685 C C . VAL A 1 380 ? -25.654 4.612 29.479 1.00 88.44 380 VAL A C 1
ATOM 2687 O O . VAL A 1 380 ? -26.454 4.900 30.375 1.00 88.44 380 VAL A O 1
ATOM 2690 N N . ALA A 1 381 ? -25.580 5.285 28.331 1.00 80.88 381 ALA A N 1
ATOM 2691 C CA . ALA A 1 381 ? -26.524 6.345 28.006 1.00 80.88 381 ALA A CA 1
ATOM 2692 C C . ALA A 1 381 ? -27.943 5.769 27.850 1.00 80.88 381 ALA A C 1
ATOM 2694 O O . ALA A 1 381 ? -28.140 4.633 27.427 1.00 80.88 381 ALA A O 1
ATOM 2695 N N . ILE A 1 382 ? -28.950 6.556 28.228 1.00 60.47 382 ILE A N 1
ATOM 2696 C CA . ILE A 1 382 ? -30.348 6.235 27.929 1.00 60.47 382 ILE A CA 1
ATOM 2697 C C . ILE A 1 382 ? -30.673 6.958 26.612 1.00 60.47 382 ILE A C 1
ATOM 2699 O O . ILE A 1 382 ? -30.423 8.166 26.558 1.00 60.47 382 ILE A O 1
ATOM 2703 N N . PRO A 1 383 ? -31.157 6.252 25.572 1.00 56.72 383 PRO A N 1
ATOM 2704 C CA . PRO A 1 383 ? -31.423 6.836 24.257 1.00 56.72 383 PRO A CA 1
ATOM 2705 C C . PRO A 1 383 ? -32.473 7.952 24.263 1.00 56.72 383 PRO A C 1
ATOM 2707 O O . PRO A 1 383 ? -33.381 7.933 25.131 1.00 56.72 383 PRO A O 1
#

Foldseek 3Di:
DDPPPPLPPDDEAEDEEEQAEFEEADKADADPVGDIGAAESEEAEQQYEYEYEAYEFEYAHQRYEHEEYENQHEYEYHCYEQYYNHNAADYAYEQAYEYAYAVYEYDYLYAHEYHWEQNYEYEQDHAYEHEHAAYAHEWEQYDDLPRHGYEYHAECYEWEYAHLEANYEYERQHEYHAAQYEFYYEYANYESYEYAFAYEEEAHAHEFEYQHEHYHAELYEYEHEHYEFEYQYEPYEYAPPPHDPPGHSNAEAEHYNYEFHYQAEREEYAAPGDHDDAHEHYNYEAAYQADYEANDAHEYEHAVYEGHHEHAYDDQYAHEYEAYNQYEHEEEYAALRYEYEYAQNYEYNYDAAYEYAHYHDNHYYHFDDDVPDPGHHYHYHDD

Organism: Salmonella enterica I (NCBI:txid59201)

Secondary structure (DSSP, 8-state):
--------SPPPPEEEEES-EEEE----PBPTTSSB--EEEEEE-SS-EEEEES-EEEE-STTEEEEEE-TT-EEEEES-EEEE-SSSEEEEE-TT-EEEEES-EEEESSS--EEEETT-EEEEETT-EEEESS--EEEE--SSTTSPPPEEEEES-EEEE-SSS-SEEEESS-EEEEES-EEEE--TTSEEEEEESS-EEEEES-EEEESSEEEEEES-EEEEES-EEEESS-SEEEE-TTPPTTS----EEEEES-EEEESSEEEEE-TT----S-EEEES-EEEEEEEEEESS--EEEEES-EEEEEEEE-S---EEEEEETT-EEES-EEEEEEEEEE-TT-EEEE-S-EEEEEEEESSEEEEPPPTT-S---EEE---

pLDDT: mean 93.73, std 10.91, range [33.0, 98.94]

Radius of gyration: 24.02 Å; chains: 1; bounding box: 58×38×82 Å

InterPro domains:
  IPR011050 Pectin lyase fold/virulence factor [SSF51126] (10-380)
  IPR012332 Autotransporter, pectate lyase C-like domain superfamily [G3DSA:2.160.20.20] (2-381)

Sequence (383 aa):
MSRVSPTVGWQPTKVTGSGLVIETSGGGADDPDGGKYVSNAISLDHYAILELTDAQITTTGIYTQGISAADGSTLTLTDSTLTIDGNFGVMTLYTGSEATLNDTTVQAANGSSVQVQQGSTLNVLDGSKITLAQGQINVVAGNTATDEGSTLNLSDSSVSSAGTMSTIQGTNKAALNLTNATITHTNASGAAVQANNATTLDISGGNITSAGMGVYILASDARIDGATINADGDGIFITSKRKLDGYEDLNALTVNKAQVNSDTIALHVDTGTTINAPIVLTDSTFEAPEVIKLGSKAVIQANNTTLIGDVAQSDMSSSSLSLSQGSTLTGSVDAMFTTLSLDDTSQWNMTDPSTVGNLTNDGDITLGNASGSTGTLLTVAIP